Protein AF-A0A849T8U1-F1 (afdb_monomer_lite)

pLDDT: mean 79.51, std 12.85, range [29.98, 94.25]

Foldseek 3Di:
DVVVLLVVLVVVLVVLVVVLVVVPPLAAADPVNVVVVVVLVVVLPVVDDFPDKDFVCVLQVDPLLVLLLDPVLQDDPVPDDPVRVLVDDQDPDDPPDDPPDDDLQNVLSCCSVVVDVDDDPCSCVDPPQADSNSWGPLLVLCVSPDPPSVPLVNCLVCVSSGRLQCLLVDDCSSQDDPSNVSNPFDPQQSVCLSVLPQWGDGPFWIKGFDPPDPTGMITTDGVVSVQVSCVVHQKHKDFDDPPDDANDDDRRIGIDTPPPVVSVVSVVVSVVSSVVSVVVSVVVVVVVVVVVVVVVVVVVVVLVVLVVVLVVLVVVLVVQQVVLVVVVVVVVVDPPVCSVVSVVVNVVSVLSVVVSVVSVVVSCQPPDPHSDDAPKDKDAWPQVLVCVLCVVPVVVAEAEAGEPDTGIAIGRSVVVSVVSVVLQVCCSPPAAGNWYWYWYDDDRDIDIDTDGPHDDPDDDLVRVQVPVVDDDPDSDPDPD

Secondary structure (DSSP, 8-state):
-HHHHHHHHHHHHHHHHHHHHHTTS-PPPPHHHHHHHHHHHHHHHHHS--SEEEEHHHHS-SGGGHHHH-GGG---GGG--HHHHHHSPPP---TTS-TT---HHHHHHHHHTTS-S---TTTTTSSP-B-TTSSBHHHHHHHTT-TTTTSHHHHHHTGGGS-GGGGGGS-GGG--THHHHHTTS-HHHHHHHHTT-SEEE-SSEEEEE-TT-SS-EEEEEEHHHHHHHHTTSSEEEEE--TTS--SEEETTEEEEE---HHHHHHHHHHHHHHHHHHHHHHHHHHHHHHHHHHHHHHHHHHHHHHHHHHHHHHHHHHHHHHHHHHHHTTGGGS-HHHHHHHHHHHHHHHHHHHHHHHHHHHHHTTSSSSS-----EEES-HHHHHHHHHHHHHTTTEEEE--SS---EEE-HHHHHHHHHHHHHHHHHHS-SSEEEEEEEETTEEEEEEE-S-----SSHHHHHHHTTSS---SS-S--

Sequence (480 aa):
MYVLLIFAAIFLSISTAYYAISLQQKTLASKNDINDIEKFKKEFVKNKTALIEIDLSAMYPSSRYTQLLSPMNVFSRDTHSTKAYFSKPCLVVNEKMSQLNFEKSEIWESFRCNRIKNLANDFFDKLPLIHDSGLSYAYLAFLSGRSPFDTENWVRANLNLFHVYELEELPIKSLEGNFQVLSRLKKIDLESLINGSPTIITDDSFIVRNSMDINVTYKFFPKIDLENFFLGKYYFIKPYRVGEQCFYQDGRFCWEKSSGPFVQIFMQSSILLFSSSVIIIFLIIFILFKKIKLQKFEEERKKYALRVLTHELRTPISNLLLQVERINQQSDLVPSAILDDFLKMEGEVYRLKRLAEKSTSYLQTHDGPTLISFNYQSVSSINDLVLDMLDNYLNVGVLFFPAKMDQEFKLDVYWFNICVKNLVENALFHGKKPVRVELVLQQDILTLKVIDHGENNYKSLDEILLFDRIGKSSTGLGLG

Structure (mmCIF, N/CA/C/O backbone):
data_AF-A0A849T8U1-F1
#
_entry.id   AF-A0A849T8U1-F1
#
loop_
_atom_site.group_PDB
_atom_site.id
_atom_site.type_symbol
_atom_site.label_atom_id
_atom_site.label_alt_id
_atom_site.label_comp_id
_atom_site.label_asym_id
_atom_site.label_entity_id
_atom_site.label_seq_id
_atom_site.pdbx_PDB_ins_code
_atom_site.Cartn_x
_atom_site.Cartn_y
_atom_site.Cartn_z
_atom_site.occupancy
_atom_site.B_iso_or_equiv
_atom_site.auth_seq_id
_atom_site.auth_comp_id
_atom_site.auth_asym_id
_atom_site.auth_atom_id
_atom_site.pdbx_PDB_model_num
ATOM 1 N N . MET A 1 1 ? -17.267 3.549 40.327 1.00 67.00 1 MET A N 1
ATOM 2 C CA . MET A 1 1 ? -15.939 2.993 39.973 1.00 67.00 1 MET A CA 1
ATOM 3 C C . MET A 1 1 ? -16.021 1.938 38.864 1.00 67.00 1 MET A C 1
ATOM 5 O O . MET A 1 1 ? -15.454 2.172 37.810 1.00 67.00 1 MET A O 1
ATOM 9 N N . TYR A 1 2 ? -16.765 0.835 39.035 1.00 70.94 2 TYR A N 1
ATOM 10 C CA . TYR A 1 2 ? -16.834 -0.258 38.041 1.00 70.94 2 TYR A CA 1
ATOM 11 C C . TYR A 1 2 ? -17.353 0.154 36.652 1.00 70.94 2 TYR A C 1
ATOM 13 O O . TYR A 1 2 ? -16.784 -0.252 35.649 1.00 70.94 2 TYR A O 1
ATOM 21 N N . VAL A 1 3 ? -18.373 1.015 36.580 1.00 75.88 3 VAL A N 1
ATOM 22 C CA . VAL A 1 3 ? -18.931 1.495 35.299 1.00 75.88 3 VAL A CA 1
ATOM 23 C C . VAL A 1 3 ? -17.913 2.327 34.503 1.00 75.88 3 VAL A C 1
ATOM 25 O O . VAL A 1 3 ? -17.773 2.146 33.300 1.00 75.88 3 VAL A O 1
ATOM 28 N N . LEU A 1 4 ? -17.139 3.179 35.183 1.00 77.06 4 LEU A N 1
ATOM 29 C CA . LEU A 1 4 ? -16.085 4.004 34.574 1.00 77.06 4 LEU A CA 1
ATOM 30 C C . LEU A 1 4 ? -14.962 3.152 33.961 1.00 77.06 4 LEU A C 1
ATOM 32 O O . LEU A 1 4 ? -14.504 3.444 32.861 1.00 77.06 4 LEU A O 1
ATOM 36 N N . LEU A 1 5 ? -14.568 2.068 34.638 1.00 76.81 5 LEU A N 1
ATOM 37 C CA . LEU A 1 5 ? -13.582 1.109 34.124 1.00 76.81 5 LEU A CA 1
ATOM 38 C C . LEU A 1 5 ? -14.072 0.388 32.861 1.00 76.81 5 LEU A C 1
ATOM 40 O O . LEU A 1 5 ? -13.294 0.192 31.931 1.00 76.81 5 LEU A O 1
ATOM 44 N N . ILE A 1 6 ? -15.360 0.037 32.804 1.00 76.56 6 ILE A N 1
ATOM 45 C CA . ILE A 1 6 ? -15.962 -0.624 31.637 1.00 76.56 6 ILE A CA 1
ATOM 46 C C . ILE A 1 6 ? -15.964 0.318 30.427 1.00 76.56 6 ILE A C 1
ATOM 48 O O . ILE A 1 6 ? -15.512 -0.070 29.351 1.00 76.56 6 ILE A O 1
ATOM 52 N N . PHE A 1 7 ? -16.400 1.570 30.601 1.00 79.56 7 PHE A N 1
ATOM 53 C CA . PHE A 1 7 ? -16.390 2.556 29.514 1.00 79.56 7 PHE A CA 1
ATOM 54 C C . PHE A 1 7 ? -14.976 2.852 29.004 1.00 79.56 7 PHE A C 1
ATOM 56 O O . PHE A 1 7 ? -14.770 2.921 27.793 1.00 79.56 7 PHE A O 1
ATOM 63 N N . ALA A 1 8 ? -13.996 2.969 29.904 1.00 78.38 8 ALA A N 1
ATOM 64 C CA . ALA A 1 8 ? -12.603 3.187 29.524 1.00 78.38 8 ALA A CA 1
ATOM 65 C C . ALA A 1 8 ? -12.037 2.017 28.699 1.00 78.38 8 ALA A C 1
ATOM 67 O O . ALA A 1 8 ? -11.391 2.245 27.677 1.00 78.38 8 ALA A O 1
ATOM 68 N N . ALA A 1 9 ? -12.321 0.771 29.095 1.00 77.12 9 ALA A N 1
ATOM 69 C CA . ALA A 1 9 ? -11.870 -0.416 28.369 1.00 77.12 9 ALA A CA 1
ATOM 70 C C . ALA A 1 9 ? -12.492 -0.511 26.965 1.00 77.12 9 ALA A C 1
ATOM 72 O O . ALA A 1 9 ? -11.783 -0.758 25.988 1.00 77.12 9 ALA A O 1
ATOM 73 N N . ILE A 1 10 ? -13.798 -0.246 26.849 1.00 80.44 10 ILE A N 1
ATOM 74 C CA . ILE A 1 10 ? -14.507 -0.239 25.563 1.00 80.44 10 ILE A CA 1
ATOM 75 C C . ILE A 1 10 ? -13.917 0.832 24.639 1.00 80.44 10 ILE A C 1
ATOM 77 O O . ILE A 1 10 ? -13.560 0.524 23.502 1.00 80.44 10 ILE A O 1
ATOM 81 N N . PHE A 1 11 ? -13.743 2.060 25.135 1.00 82.06 11 PHE A N 1
ATOM 82 C CA . PHE A 1 11 ? -13.191 3.170 24.357 1.00 82.06 11 PHE A CA 1
ATOM 83 C C . PHE A 1 11 ? -11.780 2.880 23.830 1.00 82.06 11 PHE A C 1
ATOM 85 O O . PHE A 1 11 ? -11.493 3.122 22.653 1.00 82.06 11 PHE A O 1
ATOM 92 N N . LEU A 1 12 ? -10.909 2.319 24.676 1.00 81.31 12 LEU A N 1
ATOM 93 C CA . LEU A 1 12 ? -9.545 1.965 24.284 1.00 81.31 12 LEU A CA 1
ATOM 94 C C . LEU A 1 12 ? -9.551 0.921 23.159 1.00 81.31 12 LEU A C 1
ATOM 96 O O . LEU A 1 12 ? -8.804 1.040 22.193 1.00 81.31 12 LEU A O 1
ATOM 100 N N . SER A 1 13 ? -10.436 -0.071 23.266 1.00 77.88 13 SER A N 1
ATOM 101 C CA . SER A 1 13 ? -10.550 -1.161 22.298 1.00 77.88 13 SER A CA 1
ATOM 102 C C . SER A 1 13 ? -11.125 -0.724 20.941 1.00 77.88 13 SER A C 1
ATOM 104 O O . SER A 1 13 ? -10.668 -1.173 19.892 1.00 77.88 13 SER A O 1
ATOM 106 N N . ILE A 1 14 ? -12.077 0.216 20.943 1.00 79.44 14 ILE A N 1
ATOM 107 C CA . ILE A 1 14 ? -12.630 0.808 19.717 1.00 79.44 14 ILE A CA 1
ATOM 108 C C . ILE A 1 14 ? -11.572 1.673 19.033 1.00 79.44 14 ILE A C 1
ATOM 110 O O . ILE A 1 14 ? -11.414 1.615 17.815 1.00 79.44 14 ILE A O 1
ATOM 114 N N . SER A 1 15 ? -10.811 2.442 19.815 1.00 77.06 15 SER A N 1
ATOM 115 C CA . SER A 1 15 ? -9.747 3.297 19.288 1.00 77.06 15 SER A CA 1
ATOM 116 C C . SER A 1 15 ? -8.649 2.470 18.616 1.00 77.06 15 SER A C 1
ATOM 118 O O . SER A 1 15 ? -8.252 2.775 17.493 1.00 77.06 15 SER A O 1
ATOM 120 N N . THR A 1 16 ? -8.189 1.384 19.246 1.00 74.69 16 THR A N 1
ATOM 121 C CA . THR A 1 16 ? -7.170 0.506 18.645 1.00 74.69 16 THR A CA 1
ATOM 122 C C . THR A 1 16 ? -7.676 -0.182 17.377 1.00 74.69 16 THR A C 1
ATOM 124 O O . THR A 1 16 ? -6.936 -0.248 16.395 1.00 74.69 16 THR A O 1
ATOM 127 N N . ALA A 1 17 ? -8.937 -0.626 17.350 1.00 70.50 17 ALA A N 1
ATOM 128 C CA . ALA A 1 17 ? -9.559 -1.193 16.153 1.00 70.50 17 ALA A CA 1
ATOM 129 C C . ALA A 1 17 ? -9.669 -0.168 15.009 1.00 70.50 17 ALA A C 1
ATOM 131 O O . ALA A 1 17 ? -9.334 -0.479 13.866 1.00 70.50 17 ALA A O 1
ATOM 132 N N . TYR A 1 18 ? -10.071 1.070 15.313 1.00 77.69 18 TYR A N 1
ATOM 133 C CA . TYR A 1 18 ? -10.163 2.153 14.333 1.00 77.69 18 TYR A CA 1
ATOM 134 C C . TYR A 1 18 ? -8.806 2.460 13.686 1.00 77.69 18 TYR A C 1
ATOM 136 O O . TYR A 1 18 ? -8.701 2.507 12.459 1.00 77.69 18 TYR A O 1
ATOM 144 N N . TYR A 1 19 ? -7.746 2.596 14.489 1.00 70.31 19 TYR A N 1
ATOM 145 C CA . TYR A 1 19 ? -6.395 2.822 13.966 1.00 70.31 19 TYR A CA 1
ATOM 146 C C . TYR A 1 19 ? -5.893 1.649 13.118 1.00 70.31 19 TYR A C 1
ATOM 148 O O . TYR A 1 19 ? -5.267 1.866 12.081 1.00 70.31 19 TYR A O 1
ATOM 156 N N . ALA A 1 20 ? -6.200 0.412 13.513 1.00 66.38 20 ALA A N 1
ATOM 157 C CA . ALA A 1 20 ? -5.807 -0.771 12.757 1.00 66.38 20 ALA A CA 1
ATOM 158 C C . ALA A 1 20 ? -6.478 -0.840 11.370 1.00 66.38 20 ALA A C 1
ATOM 160 O O . ALA A 1 20 ? -5.817 -1.180 10.390 1.00 66.38 20 ALA A O 1
ATOM 161 N N . ILE A 1 21 ? -7.757 -0.460 11.267 1.00 66.19 21 ILE A N 1
ATOM 162 C CA . ILE A 1 21 ? -8.487 -0.375 9.989 1.00 66.19 21 ILE A CA 1
ATOM 163 C C . ILE A 1 21 ? -7.988 0.809 9.151 1.00 66.19 21 ILE A C 1
ATOM 165 O O . ILE A 1 21 ? -7.794 0.678 7.944 1.00 66.19 21 ILE A O 1
ATOM 169 N N . SER A 1 22 ? -7.720 1.957 9.779 1.00 62.56 22 SER A N 1
ATOM 170 C CA . SER A 1 22 ? -7.173 3.130 9.088 1.00 62.56 22 SER A CA 1
ATOM 171 C C . SER A 1 22 ? -5.812 2.844 8.446 1.00 62.56 22 SER A C 1
ATOM 173 O O . SER A 1 22 ? -5.528 3.376 7.378 1.00 62.56 22 SER A O 1
ATOM 175 N N . LEU A 1 23 ? -4.985 1.990 9.056 1.00 62.44 23 LEU A N 1
ATOM 176 C CA . LEU A 1 23 ? -3.702 1.554 8.495 1.00 62.44 23 LEU A CA 1
ATOM 177 C C . LEU A 1 23 ? -3.849 0.618 7.281 1.00 62.44 23 LEU A C 1
ATOM 179 O O . LEU A 1 23 ? -2.891 0.456 6.528 1.00 62.44 23 LEU A O 1
ATOM 183 N N . GLN A 1 24 ? -5.017 -0.003 7.083 1.00 58.50 24 GLN A N 1
ATOM 184 C CA . GLN A 1 24 ? -5.288 -0.884 5.940 1.00 58.50 24 GLN A CA 1
ATOM 185 C C . GLN A 1 24 ? -5.796 -0.145 4.700 1.00 58.50 24 GLN A C 1
ATOM 187 O O . GLN A 1 24 ? -5.761 -0.715 3.607 1.00 58.50 24 GLN A O 1
ATOM 192 N N . GLN A 1 25 ? -6.284 1.093 4.830 1.00 58.53 25 GLN A N 1
ATOM 193 C CA . GLN A 1 25 ? -6.753 1.834 3.665 1.00 58.53 25 GLN A CA 1
ATOM 194 C C . GLN A 1 25 ? -5.573 2.128 2.737 1.00 58.53 25 GLN A C 1
ATOM 196 O O . GLN A 1 25 ? -4.634 2.836 3.093 1.00 58.53 25 GLN A O 1
ATOM 201 N N . LYS A 1 26 ? -5.629 1.558 1.528 1.00 60.16 26 LYS A N 1
ATOM 202 C CA . LYS A 1 26 ? -4.672 1.816 0.452 1.00 60.16 26 LYS A CA 1
ATOM 203 C C . LYS A 1 26 ? -4.839 3.254 -0.033 1.00 60.16 26 LYS A C 1
ATOM 205 O O . LYS A 1 26 ? -5.621 3.533 -0.936 1.00 60.16 26 LYS A O 1
ATOM 210 N N . THR A 1 27 ? -4.142 4.178 0.608 1.00 68.00 27 THR A N 1
ATOM 211 C CA . THR A 1 27 ? -4.065 5.572 0.169 1.00 68.00 27 THR A CA 1
ATOM 212 C C . THR A 1 27 ? -3.127 5.689 -1.026 1.00 68.00 27 THR A C 1
ATOM 214 O O . THR A 1 27 ? -2.165 4.938 -1.123 1.00 68.00 27 THR A O 1
ATOM 217 N N . LEU A 1 28 ? -3.361 6.647 -1.922 1.00 79.62 28 LEU A N 1
ATOM 218 C CA . LEU A 1 28 ? -2.355 7.043 -2.914 1.00 79.62 28 LEU A CA 1
ATOM 219 C C . LEU A 1 28 ? -1.076 7.518 -2.207 1.00 79.62 28 LEU A C 1
ATOM 221 O O . LEU A 1 28 ? -1.144 8.068 -1.104 1.00 79.62 28 LEU A O 1
ATOM 225 N N . ALA A 1 29 ? 0.079 7.302 -2.836 1.00 83.25 29 ALA A N 1
ATOM 226 C CA . ALA A 1 29 ? 1.364 7.701 -2.278 1.00 83.25 29 ALA A CA 1
ATOM 227 C C . ALA A 1 29 ? 1.428 9.210 -2.023 1.00 83.25 29 ALA A C 1
ATOM 229 O O . ALA A 1 29 ? 1.112 10.023 -2.896 1.00 83.25 29 ALA A O 1
ATOM 230 N N . SER A 1 30 ? 1.879 9.593 -0.828 1.00 84.88 30 SER A N 1
ATOM 231 C CA . SER A 1 30 ? 2.197 10.987 -0.539 1.00 84.88 30 SER A CA 1
ATOM 232 C C . SER A 1 30 ? 3.520 11.383 -1.200 1.00 84.88 30 SER A C 1
ATOM 234 O O . SER A 1 30 ? 4.345 10.543 -1.564 1.00 84.88 30 SER A O 1
ATOM 236 N N . LYS A 1 31 ? 3.781 12.691 -1.289 1.00 87.06 31 LYS A N 1
ATOM 237 C CA . LYS A 1 31 ? 5.065 13.209 -1.790 1.00 87.06 31 LYS A CA 1
ATOM 238 C C . LYS A 1 31 ? 6.267 12.693 -0.982 1.00 87.06 31 LYS A C 1
ATOM 240 O O . LYS A 1 31 ? 7.342 12.508 -1.544 1.00 87.06 31 LYS A O 1
ATOM 245 N N . ASN A 1 32 ? 6.082 12.429 0.313 1.00 85.12 32 ASN A N 1
ATOM 246 C CA . ASN A 1 32 ? 7.126 11.855 1.160 1.00 85.12 32 ASN A CA 1
ATOM 247 C C . ASN A 1 32 ? 7.391 10.387 0.810 1.00 85.12 32 ASN A C 1
ATOM 249 O O . ASN A 1 32 ? 8.550 10.006 0.697 1.00 85.12 32 ASN A O 1
ATOM 253 N N . ASP A 1 33 ? 6.342 9.596 0.561 1.00 85.81 33 ASP A N 1
ATOM 254 C CA . ASP A 1 33 ? 6.505 8.190 0.173 1.00 85.81 33 ASP A CA 1
ATOM 255 C C . ASP A 1 33 ? 7.253 8.067 -1.169 1.00 85.81 33 ASP A C 1
ATOM 257 O O . ASP A 1 33 ? 8.133 7.220 -1.315 1.00 85.81 33 ASP A O 1
ATOM 261 N N . ILE A 1 34 ? 6.961 8.949 -2.136 1.00 88.31 34 ILE A N 1
ATOM 262 C CA . ILE A 1 34 ? 7.672 8.991 -3.427 1.00 88.31 34 ILE A CA 1
ATOM 263 C C . ILE A 1 34 ? 9.156 9.332 -3.216 1.00 88.31 34 ILE A C 1
ATOM 265 O O . ILE A 1 34 ? 10.027 8.636 -3.741 1.00 88.31 34 ILE A O 1
ATOM 269 N N . ASN A 1 35 ? 9.459 10.346 -2.398 1.00 89.62 35 ASN A N 1
ATOM 270 C CA . ASN A 1 35 ? 10.840 10.711 -2.063 1.00 89.62 35 ASN A CA 1
ATOM 271 C C . ASN A 1 35 ? 11.596 9.567 -1.364 1.00 89.62 35 ASN A C 1
ATOM 273 O O . ASN A 1 35 ? 12.783 9.363 -1.625 1.00 89.62 35 ASN A O 1
ATOM 277 N N . ASP A 1 36 ? 10.925 8.808 -0.495 1.00 88.94 36 ASP A N 1
ATOM 278 C CA . ASP A 1 36 ? 11.512 7.643 0.169 1.00 88.94 36 ASP A CA 1
ATOM 279 C C . ASP A 1 36 ? 11.842 6.533 -0.835 1.00 88.94 36 ASP A C 1
ATOM 281 O O . ASP A 1 36 ? 12.947 5.984 -0.805 1.00 88.94 36 ASP A O 1
ATOM 285 N N . ILE A 1 37 ? 10.928 6.233 -1.766 1.00 89.38 37 ILE A N 1
ATOM 286 C CA . ILE A 1 37 ? 11.166 5.265 -2.848 1.00 89.38 37 ILE A CA 1
ATOM 287 C C . ILE A 1 37 ? 12.371 5.701 -3.693 1.00 89.38 37 ILE A C 1
ATOM 289 O O . ILE A 1 37 ? 13.268 4.896 -3.953 1.00 89.38 37 ILE A O 1
ATOM 293 N N . GLU A 1 38 ? 12.448 6.975 -4.084 1.00 89.62 38 GLU A N 1
ATOM 294 C CA . GLU A 1 38 ? 13.593 7.507 -4.829 1.00 89.62 38 GLU A CA 1
ATOM 295 C C . GLU A 1 38 ? 14.907 7.416 -4.045 1.00 89.62 38 GLU A C 1
ATOM 297 O O . GLU A 1 38 ? 15.951 7.073 -4.609 1.00 89.62 38 GLU A O 1
ATOM 302 N N . LYS A 1 39 ? 14.874 7.685 -2.736 1.00 90.56 39 LYS A N 1
ATOM 303 C CA . LYS A 1 39 ? 16.041 7.551 -1.860 1.00 90.56 39 LYS A CA 1
ATOM 304 C C . LYS A 1 39 ? 16.524 6.102 -1.800 1.00 90.56 39 LYS A C 1
ATOM 306 O O . LYS A 1 39 ? 17.722 5.866 -1.950 1.00 90.56 39 LYS A O 1
ATOM 311 N N . PHE A 1 40 ? 15.613 5.139 -1.655 1.00 90.00 40 PHE A N 1
ATOM 312 C CA . PHE A 1 40 ? 15.964 3.718 -1.668 1.00 90.00 40 PHE A CA 1
ATOM 313 C C . PHE A 1 40 ? 16.521 3.263 -3.017 1.00 90.00 40 PHE A C 1
ATOM 315 O O . PHE A 1 40 ? 17.494 2.511 -3.042 1.00 90.00 40 PHE A O 1
ATOM 322 N N . LYS A 1 41 ? 15.973 3.747 -4.139 1.00 90.75 41 LYS A N 1
ATOM 323 C CA . LYS A 1 41 ? 16.538 3.486 -5.474 1.00 90.75 41 LYS A CA 1
ATOM 324 C C . LYS A 1 41 ? 17.979 3.994 -5.586 1.00 90.75 41 LYS A C 1
ATOM 326 O O . LYS A 1 41 ? 18.845 3.271 -6.071 1.00 90.75 41 LYS A O 1
ATOM 331 N N . LYS A 1 42 ? 18.265 5.209 -5.105 1.00 90.50 42 LYS A N 1
ATOM 332 C CA . LYS A 1 42 ? 19.631 5.770 -5.094 1.00 90.50 42 LYS A CA 1
ATOM 333 C C . LYS A 1 42 ? 20.581 4.956 -4.210 1.00 90.50 42 LYS A C 1
ATOM 335 O O . LYS A 1 42 ? 21.724 4.723 -4.592 1.00 90.50 42 LYS A O 1
ATOM 340 N N . GLU A 1 43 ? 20.110 4.504 -3.050 1.00 91.38 43 GLU A N 1
ATOM 341 C CA . GLU A 1 43 ? 20.880 3.641 -2.148 1.00 91.38 43 GLU A CA 1
ATOM 342 C C . GLU A 1 43 ? 21.203 2.283 -2.792 1.00 91.38 43 GLU A C 1
ATOM 344 O O . GLU A 1 43 ? 22.342 1.823 -2.718 1.00 91.38 43 GLU A O 1
ATOM 349 N N . PHE A 1 44 ? 20.235 1.678 -3.486 1.00 91.62 44 PHE A N 1
ATOM 350 C CA . PHE A 1 44 ? 20.437 0.446 -4.247 1.00 91.62 44 PHE A CA 1
ATOM 351 C C . PHE A 1 44 ? 21.548 0.602 -5.294 1.00 91.62 44 PHE A C 1
ATOM 353 O O . PHE A 1 44 ? 22.492 -0.185 -5.304 1.00 91.62 44 PHE A O 1
ATOM 360 N N . VAL A 1 45 ? 21.479 1.657 -6.115 1.00 90.94 45 VAL A N 1
ATOM 361 C CA . VAL A 1 45 ? 22.474 1.944 -7.166 1.00 90.94 45 VAL A CA 1
ATOM 362 C C . VAL A 1 45 ? 23.873 2.161 -6.587 1.00 90.94 45 VAL A C 1
ATOM 364 O O . VAL A 1 45 ? 24.859 1.799 -7.219 1.00 90.94 45 VAL A O 1
ATOM 367 N N . LYS A 1 46 ? 23.982 2.731 -5.381 1.00 89.88 46 LYS A N 1
ATOM 368 C CA . LYS A 1 46 ? 25.272 2.930 -4.707 1.00 89.88 46 LYS A CA 1
ATOM 369 C C . LYS A 1 46 ? 25.870 1.621 -4.179 1.00 89.88 46 LYS A C 1
ATOM 371 O O . LYS A 1 46 ? 27.089 1.477 -4.160 1.00 89.88 46 LYS A O 1
ATOM 376 N N . ASN A 1 47 ? 25.026 0.693 -3.732 1.00 89.62 47 ASN A N 1
ATOM 377 C CA . ASN A 1 47 ? 25.453 -0.531 -3.050 1.00 89.62 47 ASN A CA 1
ATOM 378 C C . ASN A 1 47 ? 25.612 -1.739 -3.987 1.00 89.62 47 ASN A C 1
ATOM 380 O O . ASN A 1 47 ? 26.178 -2.753 -3.577 1.00 89.62 47 ASN A O 1
ATOM 384 N N . LYS A 1 48 ? 25.090 -1.669 -5.215 1.00 91.12 48 LYS A N 1
ATOM 385 C CA . LYS A 1 48 ? 25.129 -2.761 -6.194 1.00 91.12 48 LYS A CA 1
ATOM 386 C C . LYS A 1 48 ? 25.895 -2.364 -7.447 1.00 91.12 48 LYS A C 1
ATOM 388 O O . LYS A 1 48 ? 25.884 -1.214 -7.869 1.00 91.12 48 LYS A O 1
ATOM 393 N N . THR A 1 49 ? 26.551 -3.344 -8.057 1.00 88.50 49 THR A N 1
ATOM 394 C CA . THR A 1 49 ? 27.246 -3.190 -9.337 1.00 88.50 49 THR A CA 1
ATOM 395 C C . THR A 1 49 ? 26.272 -3.403 -10.488 1.00 88.50 49 THR A C 1
ATOM 397 O O . THR A 1 49 ? 25.466 -4.333 -10.450 1.00 88.50 49 THR A O 1
ATOM 400 N N . ALA A 1 50 ? 26.351 -2.556 -11.513 1.00 90.25 50 ALA A N 1
ATOM 401 C CA . ALA A 1 50 ? 25.575 -2.744 -12.733 1.00 90.25 50 ALA A CA 1
ATOM 402 C C . ALA A 1 50 ? 26.055 -3.998 -13.479 1.00 90.25 50 ALA A C 1
ATOM 404 O O . ALA A 1 50 ? 27.248 -4.296 -13.492 1.00 90.25 50 ALA A O 1
ATOM 405 N N . LEU A 1 51 ? 25.122 -4.714 -14.104 1.00 88.69 51 LEU A N 1
ATOM 406 C CA . LEU A 1 51 ? 25.416 -5.851 -14.973 1.00 88.69 51 LEU A CA 1
ATOM 407 C C . LEU A 1 51 ? 26.068 -5.374 -16.276 1.00 88.69 51 LEU A C 1
ATOM 409 O O . LEU A 1 51 ? 27.051 -5.951 -16.727 1.00 88.69 51 LEU A O 1
ATOM 413 N N . ILE A 1 52 ? 25.489 -4.332 -16.880 1.00 89.44 52 ILE A N 1
ATOM 414 C CA . ILE A 1 52 ? 25.906 -3.748 -18.160 1.00 89.44 52 ILE A CA 1
ATOM 415 C C . ILE A 1 52 ? 25.705 -2.231 -18.087 1.00 89.44 52 ILE A C 1
ATOM 417 O O . ILE A 1 52 ? 24.764 -1.745 -17.452 1.00 89.44 52 ILE A O 1
ATOM 421 N N . GLU A 1 53 ? 26.576 -1.489 -18.765 1.00 90.06 53 GLU A N 1
ATOM 422 C CA . GLU A 1 53 ? 26.438 -0.056 -19.006 1.00 90.06 53 GLU A CA 1
ATOM 423 C C . GLU A 1 53 ? 26.369 0.202 -20.514 1.00 90.06 53 GLU A C 1
ATOM 425 O O . GLU A 1 53 ? 27.209 -0.273 -21.278 1.00 90.06 53 GLU A O 1
ATOM 430 N N . ILE A 1 54 ? 25.332 0.919 -20.942 1.00 89.25 54 ILE A N 1
ATOM 431 C CA . ILE A 1 54 ? 25.078 1.240 -22.344 1.00 89.25 54 ILE A CA 1
ATOM 432 C C . ILE A 1 54 ? 25.252 2.734 -22.543 1.00 89.25 54 ILE A C 1
ATOM 434 O O . ILE A 1 54 ? 24.527 3.522 -21.941 1.00 89.25 54 ILE A O 1
ATOM 438 N N . ASP A 1 55 ? 26.163 3.109 -23.435 1.00 87.94 55 ASP A N 1
ATOM 439 C CA . ASP A 1 55 ? 26.289 4.474 -23.935 1.00 87.94 55 ASP A CA 1
ATOM 440 C C . ASP A 1 55 ? 25.502 4.613 -25.248 1.00 87.94 55 ASP A C 1
ATOM 442 O O . ASP A 1 55 ? 25.940 4.163 -26.311 1.00 87.94 55 ASP A O 1
ATOM 446 N N . LEU A 1 56 ? 24.322 5.237 -25.179 1.00 85.00 56 LEU A N 1
ATOM 447 C CA . LEU A 1 56 ? 23.508 5.500 -26.368 1.00 85.00 56 LEU A CA 1
ATOM 448 C C . LEU A 1 56 ? 24.181 6.500 -27.305 1.00 85.00 56 LEU A C 1
ATOM 450 O O . LEU A 1 56 ? 23.987 6.419 -28.516 1.00 85.00 56 LEU A O 1
ATOM 454 N N . SER A 1 57 ? 24.988 7.417 -26.766 1.00 83.56 57 SER A N 1
ATOM 455 C CA . SER A 1 57 ? 25.768 8.356 -27.565 1.00 83.56 57 SER A CA 1
ATOM 456 C C . SER A 1 57 ? 26.883 7.635 -28.322 1.00 83.56 57 SER A C 1
ATOM 458 O O . SER A 1 57 ? 27.180 8.014 -29.444 1.00 83.56 57 SER A O 1
ATOM 460 N N . ALA A 1 58 ? 27.453 6.549 -27.795 1.00 86.00 58 ALA A N 1
ATOM 461 C CA . ALA A 1 58 ? 28.405 5.734 -28.555 1.00 86.00 58 ALA A CA 1
ATOM 462 C C . ALA A 1 58 ? 27.727 4.944 -29.691 1.00 86.00 58 ALA A C 1
ATOM 464 O O . ALA A 1 58 ? 28.282 4.820 -30.783 1.00 86.00 58 ALA A O 1
ATOM 465 N N . MET A 1 59 ? 26.517 4.429 -29.453 1.00 86.31 59 MET A N 1
ATOM 466 C CA . MET A 1 59 ? 25.751 3.667 -30.452 1.00 86.31 59 MET A CA 1
ATOM 467 C C . MET A 1 59 ? 25.180 4.565 -31.558 1.00 86.31 59 MET A C 1
ATOM 469 O O . MET A 1 59 ? 25.141 4.174 -32.725 1.00 86.31 59 MET A O 1
ATOM 473 N N . TYR A 1 60 ? 24.779 5.785 -31.194 1.00 86.94 60 TYR A N 1
ATOM 474 C CA . TYR A 1 60 ? 24.177 6.783 -32.074 1.00 86.94 60 TYR A CA 1
ATOM 475 C C . TYR A 1 60 ? 24.894 8.144 -31.918 1.00 86.94 60 TYR A C 1
ATOM 477 O O . TYR A 1 60 ? 24.348 9.082 -31.335 1.00 86.94 60 TYR A O 1
ATOM 485 N N . PRO A 1 61 ? 26.117 8.291 -32.468 1.00 80.56 61 PRO A N 1
ATOM 486 C CA . PRO A 1 61 ? 27.060 9.374 -32.138 1.00 80.56 61 PRO A CA 1
ATOM 487 C C . PRO A 1 61 ? 26.741 10.760 -32.685 1.00 80.56 61 PRO A C 1
ATOM 489 O O . PRO A 1 61 ? 27.473 11.711 -32.426 1.00 80.56 61 PRO A O 1
ATOM 492 N N . SER A 1 62 ? 25.671 10.918 -33.458 1.00 81.06 62 SER A N 1
ATOM 493 C CA . SER A 1 62 ? 25.318 12.221 -34.020 1.00 81.06 62 SER A CA 1
ATOM 494 C C . SER A 1 62 ? 23.815 12.413 -34.103 1.00 81.06 62 SER A C 1
ATOM 496 O O . SER A 1 62 ? 23.046 11.455 -34.198 1.00 81.06 62 SER A O 1
ATOM 498 N N . SER A 1 63 ? 23.398 13.678 -34.148 1.00 79.88 63 SER A N 1
ATOM 499 C CA . SER A 1 63 ? 21.993 14.067 -34.286 1.00 79.88 63 SER A CA 1
ATOM 500 C C . SER A 1 63 ? 21.323 13.496 -35.541 1.00 79.88 63 SER A C 1
ATOM 502 O O . SER A 1 63 ? 20.100 13.382 -35.571 1.00 79.88 63 SER A O 1
ATOM 504 N N . ARG A 1 64 ? 22.090 13.057 -36.551 1.00 81.94 64 ARG A N 1
ATOM 505 C CA . ARG A 1 64 ? 21.553 12.409 -37.762 1.00 81.94 64 ARG A CA 1
ATOM 506 C C . ARG A 1 64 ? 20.784 11.118 -37.457 1.00 81.94 64 ARG A C 1
ATOM 508 O O . ARG A 1 64 ? 19.844 10.788 -38.169 1.00 81.94 64 ARG A O 1
ATOM 515 N N . TYR A 1 65 ? 21.148 10.419 -36.382 1.00 85.69 65 TYR A N 1
ATOM 516 C CA . TYR A 1 65 ? 20.513 9.165 -35.980 1.00 85.69 65 TYR A CA 1
ATOM 517 C C . TYR A 1 65 ? 19.244 9.364 -35.142 1.00 85.69 65 TYR A C 1
ATOM 519 O O . TYR A 1 65 ? 18.553 8.394 -34.849 1.00 85.69 65 TYR A O 1
ATOM 527 N N . THR A 1 66 ? 18.889 10.605 -34.790 1.00 81.81 66 THR A N 1
ATOM 528 C CA . THR A 1 66 ? 17.652 10.902 -34.040 1.00 81.81 66 THR A CA 1
ATOM 529 C C . THR A 1 66 ? 16.405 10.371 -34.741 1.00 81.81 66 THR A C 1
ATOM 531 O O . THR A 1 66 ? 15.464 9.956 -34.070 1.00 81.81 66 THR A O 1
ATOM 534 N N . GLN A 1 67 ? 16.417 10.299 -36.080 1.00 84.88 67 GLN A N 1
ATOM 535 C CA . GLN A 1 67 ? 15.337 9.686 -36.853 1.00 84.88 67 GLN A CA 1
ATOM 536 C C . GLN A 1 67 ? 15.109 8.224 -36.438 1.00 84.88 67 GLN A C 1
ATOM 538 O O . GLN A 1 67 ? 13.961 7.841 -36.244 1.00 84.88 67 GLN A O 1
ATOM 543 N N . LEU A 1 68 ? 16.181 7.450 -36.228 1.00 87.12 68 LEU A N 1
ATOM 544 C CA . LEU A 1 68 ? 16.155 6.020 -35.879 1.00 87.12 68 LEU A CA 1
ATOM 545 C C . LEU A 1 68 ? 15.799 5.734 -34.413 1.00 87.12 68 LEU A C 1
ATOM 547 O O . LEU A 1 68 ? 15.561 4.582 -34.046 1.00 87.12 68 LEU A O 1
ATOM 551 N N . LEU A 1 69 ? 15.789 6.774 -33.582 1.00 84.50 69 LEU A N 1
ATOM 552 C CA . LEU A 1 69 ? 15.399 6.706 -32.178 1.00 84.50 69 LEU A CA 1
ATOM 553 C C . LEU A 1 69 ? 13.987 7.252 -31.946 1.00 84.50 69 LEU A C 1
ATOM 555 O O . LEU A 1 69 ? 13.412 6.996 -30.898 1.00 84.50 69 LEU A O 1
ATOM 559 N N . SER A 1 70 ? 13.422 8.027 -32.874 1.00 79.06 70 SER A N 1
ATOM 560 C CA . SER A 1 70 ? 12.180 8.756 -32.614 1.00 79.06 70 SER A CA 1
ATOM 561 C C . SER A 1 70 ? 10.927 7.889 -32.809 1.00 79.06 70 SER A C 1
ATOM 563 O O . SER A 1 70 ? 10.693 7.404 -33.919 1.00 79.06 70 SER A O 1
ATOM 565 N N . PRO A 1 71 ? 10.035 7.789 -31.802 1.00 67.56 71 PRO A N 1
ATOM 566 C CA . PRO A 1 71 ? 8.782 7.038 -31.917 1.00 67.56 71 PRO A CA 1
ATOM 567 C C . PRO A 1 71 ? 7.815 7.612 -32.965 1.00 67.56 71 PRO A C 1
ATOM 569 O O . PRO A 1 71 ? 6.963 6.885 -33.471 1.00 67.56 71 PRO A O 1
ATOM 572 N N . MET A 1 72 ? 7.943 8.902 -33.308 1.00 62.38 72 MET A N 1
ATOM 573 C CA . MET A 1 72 ? 7.068 9.605 -34.263 1.00 62.38 72 MET A CA 1
ATOM 574 C C . MET A 1 72 ? 7.219 9.099 -35.702 1.00 62.38 72 MET A C 1
ATOM 576 O O . MET A 1 72 ? 6.293 9.226 -36.496 1.00 62.38 72 MET A O 1
ATOM 580 N N . ASN A 1 73 ? 8.371 8.515 -36.038 1.00 59.53 73 ASN A N 1
ATOM 581 C CA . ASN A 1 73 ? 8.654 8.041 -37.392 1.00 59.53 73 ASN A CA 1
ATOM 582 C C . ASN A 1 73 ? 8.059 6.655 -37.672 1.00 59.53 73 ASN A C 1
ATOM 584 O O . ASN A 1 73 ? 8.142 6.159 -38.790 1.00 59.53 73 ASN A O 1
ATOM 588 N N . VAL A 1 74 ? 7.437 6.035 -36.670 1.00 58.81 74 VAL A N 1
ATOM 589 C CA . VAL A 1 74 ? 6.853 4.699 -36.759 1.00 58.81 74 VAL A CA 1
ATOM 590 C C . VAL A 1 74 ? 5.375 4.872 -37.076 1.00 58.81 74 VAL A C 1
ATOM 592 O O . VAL A 1 74 ? 4.516 4.812 -36.195 1.00 58.81 74 VAL A O 1
ATOM 595 N N . PHE A 1 75 ? 5.066 5.129 -38.349 1.00 54.09 75 PHE A N 1
ATOM 596 C CA . PHE A 1 75 ? 3.685 5.031 -38.814 1.00 54.09 75 PHE A CA 1
ATOM 597 C C . PHE A 1 75 ? 3.167 3.617 -38.511 1.00 54.09 75 PHE A C 1
ATOM 599 O O . PHE A 1 75 ? 3.889 2.632 -38.671 1.00 54.09 75 PHE A O 1
ATOM 606 N N . SER A 1 76 ? 1.938 3.547 -37.997 1.00 48.62 76 SER A N 1
ATOM 607 C CA . SER A 1 76 ? 1.301 2.353 -37.436 1.00 48.62 76 SER A CA 1
ATOM 608 C C . SER A 1 76 ? 1.647 1.052 -38.181 1.00 48.62 76 SER A C 1
ATOM 610 O O . SER A 1 76 ? 1.226 0.834 -39.319 1.00 48.62 76 SER A O 1
ATOM 612 N N . ARG A 1 77 ? 2.372 0.149 -37.499 1.00 52.59 77 ARG A N 1
ATOM 613 C CA . ARG A 1 77 ? 2.550 -1.252 -37.925 1.00 52.59 77 ARG A CA 1
ATOM 614 C C . ARG A 1 77 ? 1.210 -2.007 -38.000 1.00 52.59 77 ARG A C 1
ATOM 616 O O . ARG A 1 77 ? 1.179 -3.087 -38.584 1.00 52.59 77 ARG A O 1
ATOM 623 N N . ASP A 1 78 ? 0.114 -1.449 -37.473 1.00 43.41 78 ASP A N 1
ATOM 624 C CA . ASP A 1 78 ? -1.165 -2.155 -37.317 1.00 43.41 78 ASP A CA 1
ATOM 625 C C . ASP A 1 78 ? -1.978 -2.325 -38.608 1.00 43.41 78 ASP A C 1
ATOM 627 O O . ASP A 1 78 ? -3.050 -2.923 -38.560 1.00 43.41 78 ASP A O 1
ATOM 631 N N . THR A 1 79 ? -1.505 -1.885 -39.782 1.00 40.19 79 THR A N 1
ATOM 632 C CA . THR A 1 79 ? -2.286 -2.089 -41.022 1.00 40.19 79 THR A CA 1
ATOM 633 C C . THR A 1 79 ? -1.572 -2.697 -42.219 1.00 40.19 79 THR A C 1
ATOM 635 O O . THR A 1 79 ? -2.255 -3.0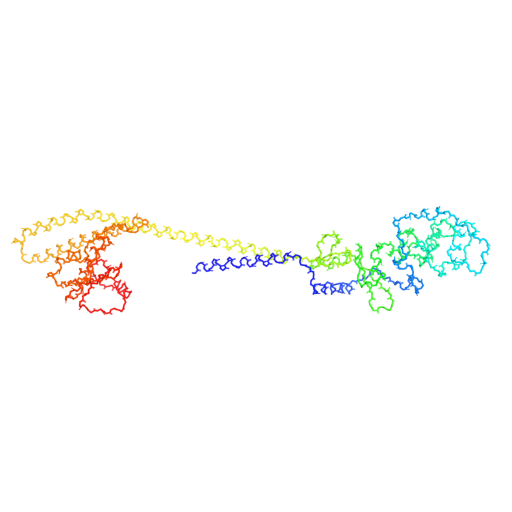31 -43.183 1.00 40.19 79 THR A O 1
ATOM 638 N N . HIS A 1 80 ? -0.263 -2.959 -42.202 1.00 44.09 80 HIS A N 1
ATOM 639 C CA . HIS A 1 80 ? 0.370 -3.624 -43.346 1.00 44.09 80 HIS A CA 1
ATOM 640 C C . HIS A 1 80 ? 1.525 -4.530 -42.924 1.00 44.09 80 HIS A C 1
ATOM 642 O O . HIS A 1 80 ? 2.594 -4.064 -42.545 1.00 44.09 80 HIS A O 1
ATOM 648 N N . SER A 1 81 ? 1.320 -5.845 -43.057 1.00 53.72 81 SER A N 1
ATOM 649 C CA . SER A 1 81 ? 2.408 -6.828 -43.035 1.00 53.72 81 SER A CA 1
ATOM 650 C C . SER A 1 81 ? 3.565 -6.361 -43.931 1.00 53.72 81 SER A C 1
ATOM 652 O O . SER A 1 81 ? 3.336 -5.819 -45.008 1.00 53.72 81 SER A O 1
ATOM 654 N N . THR A 1 82 ? 4.814 -6.585 -43.532 1.00 56.84 82 THR A N 1
ATOM 655 C CA . THR A 1 82 ? 6.020 -6.288 -44.337 1.00 56.84 82 THR A CA 1
ATOM 656 C C . THR A 1 82 ? 5.965 -6.899 -45.745 1.00 56.84 82 THR A C 1
ATOM 658 O O . THR A 1 82 ? 6.470 -6.315 -46.705 1.00 56.84 82 THR A O 1
ATOM 661 N N . LYS A 1 83 ? 5.242 -8.019 -45.904 1.00 57.06 83 LYS A N 1
ATOM 662 C CA . LYS A 1 83 ? 4.883 -8.617 -47.202 1.00 57.06 83 LYS A CA 1
ATOM 663 C C . LYS A 1 83 ? 4.094 -7.661 -48.108 1.00 57.06 83 LYS A C 1
ATOM 665 O O . LYS A 1 83 ? 4.313 -7.657 -49.316 1.00 57.06 83 LYS A O 1
ATOM 670 N N . ALA A 1 84 ? 3.233 -6.814 -47.544 1.00 61.00 84 ALA A N 1
ATOM 671 C CA . ALA A 1 84 ? 2.466 -5.824 -48.290 1.00 61.00 84 ALA A CA 1
ATOM 672 C C . ALA A 1 84 ? 3.366 -4.769 -48.958 1.00 61.00 84 ALA A C 1
ATOM 674 O O . ALA A 1 84 ? 3.094 -4.401 -50.097 1.00 61.00 84 ALA A O 1
ATOM 675 N N . TYR A 1 85 ? 4.455 -4.322 -48.314 1.00 74.25 85 TYR A N 1
ATOM 676 C CA . TYR A 1 85 ? 5.345 -3.297 -48.883 1.00 74.25 85 TYR A CA 1
ATOM 677 C C . TYR A 1 85 ? 6.039 -3.777 -50.165 1.00 74.25 85 TYR A C 1
ATOM 679 O O . TYR A 1 85 ? 5.957 -3.115 -51.199 1.00 74.25 85 TYR A O 1
ATOM 687 N N . PHE A 1 86 ? 6.648 -4.965 -50.138 1.00 75.06 86 PHE A N 1
ATOM 688 C CA . PHE A 1 86 ? 7.293 -5.533 -51.327 1.00 75.06 86 PHE A CA 1
ATOM 689 C C . PHE A 1 86 ? 6.293 -6.002 -52.391 1.00 75.06 86 PHE A C 1
ATOM 691 O O . PHE A 1 86 ? 6.651 -6.048 -53.563 1.00 75.06 86 PHE A O 1
ATOM 698 N N . SER A 1 87 ? 5.037 -6.274 -52.019 1.00 71.19 87 SER A N 1
ATOM 699 C CA . SER A 1 87 ? 3.970 -6.613 -52.974 1.00 71.19 87 SER A CA 1
ATOM 700 C C . SER A 1 87 ? 3.361 -5.411 -53.708 1.00 71.19 87 SER A C 1
ATOM 702 O O . SER A 1 87 ? 2.596 -5.605 -54.653 1.00 71.19 87 SER A O 1
ATOM 704 N N . LYS A 1 88 ? 3.672 -4.168 -53.299 1.00 78.06 88 LYS A N 1
ATOM 705 C CA . LYS A 1 88 ? 3.144 -2.971 -53.971 1.00 78.06 88 LYS A CA 1
ATOM 706 C C . LYS A 1 88 ? 3.619 -2.923 -55.427 1.00 78.06 88 LYS A C 1
ATOM 708 O O . LYS A 1 88 ? 4.814 -3.138 -55.660 1.00 78.06 88 LYS A O 1
ATOM 713 N N . PRO A 1 89 ? 2.740 -2.578 -56.387 1.00 80.19 89 PRO A N 1
ATOM 714 C CA . PRO A 1 89 ? 3.137 -2.436 -57.780 1.00 80.19 89 PRO A CA 1
ATOM 715 C C . PRO A 1 89 ? 4.244 -1.387 -57.920 1.00 80.19 89 PRO A C 1
ATOM 717 O O . PRO A 1 89 ? 4.329 -0.428 -57.149 1.00 80.19 89 PRO A O 1
ATOM 720 N N . CYS A 1 90 ? 5.117 -1.592 -58.899 1.00 81.06 90 CYS A N 1
ATOM 721 C CA . CYS A 1 90 ? 6.192 -0.662 -59.204 1.00 81.06 90 CYS A CA 1
ATOM 722 C C . CYS A 1 90 ? 5.634 0.625 -59.809 1.00 81.06 90 CYS A C 1
ATOM 724 O O . CYS A 1 90 ? 4.926 0.581 -60.815 1.00 81.06 90 CYS A O 1
ATOM 726 N N . LEU A 1 91 ? 5.984 1.772 -59.224 1.00 71.25 91 LEU A N 1
ATOM 727 C CA . LEU A 1 91 ? 5.620 3.078 -59.770 1.00 71.25 91 LEU A CA 1
ATOM 728 C C . LEU A 1 91 ? 6.294 3.271 -61.133 1.00 71.25 91 LEU A C 1
ATOM 730 O O . LEU A 1 91 ? 7.500 3.043 -61.285 1.00 71.25 91 LEU A O 1
ATOM 734 N N . VAL A 1 92 ? 5.526 3.678 -62.143 1.00 62.09 92 VAL A N 1
ATOM 735 C CA . VAL A 1 92 ? 6.066 4.083 -63.448 1.00 62.09 92 VAL A CA 1
ATOM 736 C C . VAL A 1 92 ? 6.724 5.445 -63.248 1.00 62.09 92 VAL A C 1
ATOM 738 O O . VAL A 1 92 ? 6.048 6.466 -63.189 1.00 62.09 92 VAL A O 1
ATOM 741 N N . VAL A 1 93 ? 8.044 5.448 -63.066 1.00 59.19 93 VAL A N 1
ATOM 742 C CA . VAL A 1 93 ? 8.817 6.687 -62.958 1.00 59.19 93 VAL A CA 1
ATOM 743 C C . VAL A 1 93 ? 9.005 7.197 -64.379 1.00 59.19 93 VAL A C 1
ATOM 745 O O . VAL A 1 93 ? 9.494 6.468 -65.240 1.00 59.19 93 VAL A O 1
ATOM 748 N N . ASN A 1 94 ? 8.545 8.416 -64.640 1.00 54.66 94 ASN A N 1
ATOM 749 C CA . ASN A 1 94 ? 8.626 9.030 -65.956 1.00 54.66 94 ASN A CA 1
ATOM 750 C C . ASN A 1 94 ? 10.113 9.253 -66.289 1.00 54.66 94 ASN A C 1
ATOM 752 O O . ASN A 1 94 ? 10.770 10.065 -65.642 1.00 54.66 94 ASN A O 1
ATOM 756 N N . GLU A 1 95 ? 10.648 8.555 -67.295 1.00 53.62 95 GLU A N 1
ATOM 757 C CA . GLU A 1 95 ? 12.081 8.540 -67.669 1.00 53.62 95 GLU A CA 1
ATOM 758 C C . GLU A 1 95 ? 12.659 9.918 -68.074 1.00 53.62 95 GLU A C 1
ATOM 760 O O . GLU A 1 95 ? 13.841 10.037 -68.384 1.00 53.62 95 GLU A O 1
ATOM 765 N N . LYS A 1 96 ? 11.839 10.978 -68.075 1.00 48.47 96 LYS A N 1
ATOM 766 C CA . LYS A 1 96 ? 12.202 12.343 -68.485 1.00 48.47 96 LYS A CA 1
ATOM 767 C C . LYS A 1 96 ? 12.618 13.288 -67.352 1.00 48.47 96 LYS A C 1
ATOM 769 O O . LYS A 1 96 ? 12.973 14.426 -67.656 1.00 48.47 96 LYS A O 1
ATOM 774 N N . MET A 1 97 ? 12.594 12.879 -66.082 1.00 45.53 97 MET A N 1
ATOM 775 C CA . MET A 1 97 ? 13.138 13.714 -65.001 1.00 45.53 97 MET A CA 1
ATOM 776 C C . MET A 1 97 ? 14.650 13.508 -64.874 1.00 45.53 97 MET A C 1
ATOM 778 O O . MET A 1 97 ? 15.157 12.390 -64.882 1.00 45.53 97 MET A O 1
ATOM 782 N N . SER A 1 98 ? 15.372 14.625 -64.879 1.00 44.12 98 SER A N 1
ATOM 783 C CA . SER A 1 98 ? 16.817 14.713 -65.058 1.00 44.12 98 SER A CA 1
ATOM 784 C C . SER A 1 98 ? 17.603 13.927 -64.004 1.00 44.12 98 SER A C 1
ATOM 786 O O . SER A 1 98 ? 17.289 13.939 -62.818 1.00 44.12 98 SER A O 1
ATOM 788 N N . GLN A 1 99 ? 18.701 13.311 -64.447 1.00 50.12 99 GLN A N 1
ATOM 789 C CA . GLN A 1 99 ? 19.626 12.472 -63.670 1.00 50.12 99 GLN A CA 1
ATOM 790 C C . GLN A 1 99 ? 20.334 13.167 -62.484 1.00 50.12 99 GLN A C 1
ATOM 792 O O . GLN A 1 99 ? 21.268 12.605 -61.920 1.00 50.12 99 GLN A O 1
ATOM 797 N N . LEU A 1 100 ? 19.936 14.384 -62.110 1.00 47.69 100 LEU A N 1
ATOM 798 C CA . LEU A 1 100 ? 20.690 15.246 -61.200 1.00 47.69 100 LEU A CA 1
ATOM 799 C C . LEU A 1 100 ? 20.043 15.461 -59.825 1.00 47.69 100 LEU A C 1
ATOM 801 O O . LEU A 1 100 ? 20.752 15.916 -58.942 1.00 47.69 100 LEU A O 1
ATOM 805 N N . ASN A 1 101 ? 18.771 15.102 -59.608 1.00 52.56 101 ASN A N 1
ATOM 806 C CA . ASN A 1 101 ? 18.097 15.238 -58.305 1.00 52.56 101 ASN A CA 1
ATOM 807 C C . ASN A 1 101 ? 17.034 14.139 -58.107 1.00 52.56 101 ASN A C 1
ATOM 809 O O . ASN A 1 101 ? 15.851 14.439 -57.978 1.00 52.56 101 ASN A O 1
ATOM 813 N N . PHE A 1 102 ? 17.434 12.865 -58.112 1.00 64.56 102 PHE A N 1
ATOM 814 C CA . PHE A 1 102 ? 16.525 11.813 -57.644 1.00 64.56 102 PHE A CA 1
ATOM 815 C C . PHE A 1 102 ? 16.416 11.879 -56.122 1.00 64.56 102 PHE A C 1
ATOM 817 O O . PHE A 1 102 ? 17.436 11.885 -55.422 1.00 64.56 102 PHE A O 1
ATOM 824 N N . GLU A 1 103 ? 15.190 11.900 -55.607 1.00 80.62 103 GLU A N 1
ATOM 825 C CA . GLU A 1 103 ? 14.973 11.741 -54.173 1.00 80.62 103 GLU A CA 1
ATOM 826 C C . GLU A 1 103 ? 15.411 10.329 -53.747 1.00 80.62 103 GLU A C 1
ATOM 828 O O . GLU A 1 103 ? 15.303 9.356 -54.500 1.00 80.62 103 GLU A O 1
ATOM 833 N N . LYS A 1 104 ? 15.943 10.186 -52.526 1.00 88.06 104 LYS A N 1
ATOM 834 C CA . LYS A 1 104 ? 16.462 8.898 -52.026 1.00 88.06 104 LYS A CA 1
ATOM 835 C C . LYS A 1 104 ? 15.409 7.775 -52.098 1.00 88.06 104 LYS A C 1
ATOM 837 O O . LYS A 1 104 ? 15.758 6.623 -52.366 1.00 88.06 104 LYS A O 1
ATOM 842 N N . SER A 1 105 ? 14.138 8.126 -51.907 1.00 85.12 105 SER A N 1
ATOM 843 C CA . SER A 1 105 ? 12.967 7.255 -52.052 1.00 85.12 105 SER A CA 1
ATOM 844 C C . SER A 1 105 ? 12.801 6.721 -53.483 1.00 85.12 105 SER A C 1
ATOM 846 O O . SER A 1 105 ? 12.539 5.536 -53.666 1.00 85.12 105 SER A O 1
ATOM 848 N N . GLU A 1 106 ? 13.038 7.532 -54.514 1.00 84.94 106 GLU A N 1
ATOM 849 C CA . GLU A 1 106 ? 12.933 7.127 -55.925 1.00 84.94 106 GLU A CA 1
ATOM 850 C C . GLU A 1 106 ? 14.061 6.175 -56.347 1.00 84.94 106 GLU A C 1
ATOM 852 O O . GLU A 1 106 ? 13.845 5.213 -57.097 1.00 84.94 106 GLU A O 1
ATOM 857 N N . ILE A 1 107 ? 15.272 6.415 -55.831 1.00 88.31 107 ILE A N 1
ATOM 858 C CA . ILE A 1 107 ? 16.418 5.512 -56.008 1.00 88.31 107 ILE A CA 1
ATOM 859 C C . ILE A 1 107 ? 16.098 4.159 -55.365 1.00 88.31 107 ILE A C 1
ATOM 861 O O . ILE A 1 107 ? 16.301 3.108 -55.980 1.00 88.31 107 ILE A O 1
ATOM 865 N N . TRP A 1 108 ? 15.545 4.180 -54.151 1.00 89.50 108 TRP A N 1
ATOM 866 C CA . TRP A 1 108 ? 15.108 2.975 -53.456 1.00 89.50 108 TRP A CA 1
ATOM 867 C C . TRP A 1 108 ? 14.011 2.221 -54.217 1.00 89.50 108 TRP A C 1
ATOM 869 O O . TRP A 1 108 ? 14.116 1.009 -54.399 1.00 89.50 108 TRP A O 1
ATOM 879 N N . GLU A 1 109 ? 12.996 2.916 -54.732 1.00 87.38 109 GLU A N 1
ATOM 880 C CA . GLU A 1 109 ? 11.933 2.312 -55.543 1.00 87.38 109 GLU A CA 1
ATOM 881 C C . GLU A 1 109 ? 12.481 1.681 -56.830 1.00 87.38 109 GLU A C 1
ATOM 883 O O . GLU A 1 109 ? 12.107 0.565 -57.199 1.00 87.38 109 GLU A O 1
ATOM 888 N N . SER A 1 110 ? 13.443 2.336 -57.481 1.00 87.50 110 SER A N 1
ATOM 889 C CA . SER A 1 110 ? 14.135 1.779 -58.648 1.00 87.50 110 SER A CA 1
ATOM 890 C C . SER A 1 110 ? 14.910 0.503 -58.301 1.00 87.50 110 SER A C 1
ATOM 892 O O . SER A 1 110 ? 14.917 -0.449 -59.089 1.00 87.50 110 SER A O 1
ATOM 894 N N . PHE A 1 111 ? 15.526 0.444 -57.117 1.00 89.00 111 PHE A N 1
ATOM 895 C CA . PHE A 1 111 ? 16.203 -0.752 -56.612 1.00 89.00 111 PHE A CA 1
ATOM 896 C C . PHE A 1 111 ? 15.209 -1.870 -56.275 1.00 89.00 111 PHE A C 1
ATOM 898 O O . PHE A 1 111 ? 15.372 -3.003 -56.746 1.00 89.00 111 PHE A O 1
ATOM 905 N N . ARG A 1 112 ? 14.136 -1.558 -55.535 1.00 87.94 112 ARG A N 1
ATOM 906 C CA . ARG A 1 112 ? 13.037 -2.481 -55.197 1.00 87.94 112 ARG A CA 1
ATOM 907 C C . ARG A 1 112 ? 12.471 -3.142 -56.455 1.00 87.94 112 ARG A C 1
ATOM 909 O O . ARG A 1 112 ? 12.326 -4.360 -56.495 1.00 87.94 112 ARG A O 1
ATOM 916 N N . CYS A 1 113 ? 12.272 -2.354 -57.509 1.00 86.56 113 CYS A N 1
ATOM 917 C CA . CYS A 1 113 ? 11.710 -2.772 -58.793 1.00 86.56 113 CYS A CA 1
ATOM 918 C C . CYS A 1 113 ? 12.711 -3.369 -59.796 1.00 86.56 113 CYS A C 1
ATOM 920 O O . CYS A 1 113 ? 12.367 -3.524 -60.966 1.00 86.56 113 CYS A O 1
ATOM 922 N N . ASN A 1 114 ? 13.935 -3.709 -59.372 1.00 86.75 114 ASN A N 1
ATOM 923 C CA . ASN A 1 114 ? 14.978 -4.305 -60.222 1.00 86.75 114 ASN A CA 1
ATOM 924 C C . ASN A 1 114 ? 15.404 -3.446 -61.433 1.00 86.75 114 ASN A C 1
ATOM 926 O O . ASN A 1 114 ? 16.012 -3.970 -62.366 1.00 86.75 114 ASN A O 1
ATOM 930 N N . ARG A 1 115 ? 15.135 -2.132 -61.431 1.00 86.12 115 ARG A N 1
ATOM 931 C CA . ARG A 1 115 ? 15.625 -1.208 -62.474 1.00 86.12 115 ARG A CA 1
ATOM 932 C C . ARG A 1 115 ? 17.111 -0.913 -62.302 1.00 86.12 115 ARG A C 1
ATOM 934 O O . ARG A 1 115 ? 17.842 -0.817 -63.281 1.00 86.12 115 ARG A O 1
ATOM 941 N N . ILE A 1 116 ? 17.557 -0.824 -61.050 1.00 86.75 116 ILE A N 1
ATOM 942 C CA . ILE A 1 116 ? 18.973 -0.765 -60.678 1.00 86.75 116 ILE A CA 1
ATOM 943 C C . ILE A 1 116 ? 19.331 -1.990 -59.836 1.00 86.75 116 ILE A C 1
ATOM 945 O O . ILE A 1 116 ? 18.557 -2.416 -58.977 1.00 86.75 116 ILE A O 1
ATOM 949 N N . LYS A 1 117 ? 20.505 -2.574 -60.097 1.00 84.81 117 LYS A N 1
ATOM 950 C CA . LYS A 1 117 ? 20.982 -3.773 -59.387 1.00 84.81 117 LYS A CA 1
ATOM 951 C C . LYS A 1 117 ? 21.735 -3.445 -58.102 1.00 84.81 117 LYS A C 1
ATOM 953 O O . LYS A 1 117 ? 21.654 -4.215 -57.155 1.00 84.81 117 LYS A O 1
ATOM 958 N N . ASN A 1 118 ? 22.432 -2.310 -58.077 1.00 87.19 118 ASN A N 1
ATOM 959 C CA . ASN A 1 118 ? 23.303 -1.903 -56.979 1.00 87.19 118 ASN A CA 1
ATOM 960 C C . ASN A 1 118 ? 22.911 -0.506 -56.492 1.00 87.19 118 ASN A C 1
ATOM 962 O O . ASN A 1 118 ? 22.548 0.355 -57.294 1.00 87.19 118 ASN A O 1
ATOM 966 N N . LEU A 1 119 ? 23.018 -0.296 -55.183 1.00 89.56 119 LEU A N 1
ATOM 967 C CA . LEU A 1 119 ? 22.927 1.017 -54.549 1.00 89.56 119 LEU A CA 1
ATOM 968 C C . LEU A 1 119 ? 24.333 1.620 -54.426 1.00 89.56 119 LEU A C 1
ATOM 970 O O . LEU A 1 119 ? 25.325 0.890 -54.433 1.00 89.56 119 LEU A O 1
ATOM 974 N N . ALA A 1 120 ? 24.426 2.945 -54.316 1.00 90.06 120 ALA A N 1
ATOM 975 C CA . ALA A 1 120 ? 25.692 3.606 -54.004 1.00 90.06 120 ALA A CA 1
ATOM 976 C C . ALA A 1 120 ? 26.217 3.152 -52.628 1.00 90.06 120 ALA A C 1
ATOM 978 O O . ALA A 1 120 ? 25.426 2.897 -51.720 1.00 90.06 120 ALA A O 1
ATOM 979 N N . ASN A 1 121 ? 27.541 3.088 -52.454 1.00 85.12 121 ASN A N 1
ATOM 980 C CA . ASN A 1 121 ? 28.157 2.606 -51.208 1.00 85.12 121 ASN A CA 1
ATOM 981 C C . ASN A 1 121 ? 27.751 3.432 -49.976 1.00 85.12 121 ASN A C 1
ATOM 983 O O . ASN A 1 121 ? 27.663 2.892 -48.882 1.00 85.12 121 ASN A O 1
ATOM 987 N N . ASP A 1 122 ? 27.475 4.723 -50.160 1.00 89.56 122 ASP A N 1
ATOM 988 C CA . ASP A 1 122 ? 27.079 5.665 -49.110 1.00 89.56 122 ASP A CA 1
ATOM 989 C C . ASP A 1 122 ? 25.555 5.865 -49.013 1.00 89.56 122 ASP A C 1
ATOM 991 O O . ASP A 1 122 ? 25.078 6.768 -48.320 1.00 89.56 122 ASP A O 1
ATOM 995 N N . PHE A 1 123 ? 24.767 5.037 -49.711 1.00 92.25 123 PHE A N 1
ATOM 996 C CA . PHE A 1 123 ? 23.312 5.176 -49.771 1.00 92.25 123 PHE A CA 1
ATOM 997 C C . PHE A 1 123 ? 22.673 5.139 -48.379 1.00 92.25 123 PHE A C 1
ATOM 999 O O . PHE A 1 123 ? 21.801 5.954 -48.075 1.00 92.25 123 PHE A O 1
ATOM 1006 N N . PHE A 1 124 ? 23.107 4.213 -47.521 1.00 92.62 124 PHE A N 1
ATOM 1007 C CA . PHE A 1 124 ? 22.542 4.056 -46.180 1.00 92.62 124 PHE A CA 1
ATOM 1008 C C . PHE A 1 124 ? 23.040 5.119 -45.192 1.00 92.62 124 PHE A C 1
ATOM 1010 O O . PHE A 1 124 ? 22.319 5.432 -44.252 1.00 92.62 124 PHE A O 1
ATOM 1017 N N . ASP A 1 125 ? 24.201 5.732 -45.442 1.00 88.94 125 ASP A N 1
ATOM 1018 C CA . ASP A 1 125 ? 24.779 6.785 -44.596 1.00 88.94 125 ASP A CA 1
ATOM 1019 C C . ASP A 1 125 ? 24.187 8.177 -44.848 1.00 88.94 125 ASP A C 1
ATOM 1021 O O . ASP A 1 125 ? 24.190 9.037 -43.959 1.00 88.94 125 ASP A O 1
ATOM 1025 N N . LYS A 1 126 ? 23.695 8.427 -46.067 1.00 89.81 126 LYS A N 1
ATOM 1026 C CA . LYS A 1 126 ? 23.071 9.698 -46.451 1.00 89.81 126 LYS A CA 1
ATOM 1027 C C . LYS A 1 126 ? 21.666 9.826 -45.867 1.00 89.81 126 LYS A C 1
ATOM 1029 O O . LYS A 1 126 ? 20.877 8.887 -45.917 1.00 89.81 126 LYS A O 1
ATOM 1034 N N . LEU A 1 127 ? 21.316 11.011 -45.372 1.00 88.94 127 LEU A N 1
ATOM 1035 C CA . LEU A 1 127 ? 19.946 11.327 -44.954 1.00 88.94 127 LEU A CA 1
ATOM 1036 C C . LEU A 1 127 ? 18.986 11.355 -46.165 1.00 88.94 127 LEU A C 1
ATOM 1038 O O . LEU A 1 127 ? 19.428 11.694 -47.264 1.00 88.94 127 LEU A O 1
ATOM 1042 N N . PRO A 1 128 ? 17.685 11.052 -45.981 1.00 90.19 128 PRO A N 1
ATOM 1043 C CA . PRO A 1 128 ? 17.039 10.555 -44.756 1.00 90.19 128 PRO A CA 1
ATOM 1044 C C . PRO A 1 128 ? 17.355 9.074 -44.472 1.00 90.19 128 PRO A C 1
ATOM 1046 O O . PRO A 1 128 ? 17.540 8.283 -45.397 1.00 90.19 128 PRO A O 1
ATOM 1049 N N . LEU A 1 129 ? 17.422 8.676 -43.196 1.00 90.31 129 LEU A N 1
ATOM 1050 C CA . LEU A 1 129 ? 17.677 7.272 -42.810 1.00 90.31 129 LEU A CA 1
ATOM 1051 C C . LEU A 1 129 ? 16.396 6.426 -42.796 1.00 90.31 129 LEU A C 1
ATOM 1053 O O . LEU A 1 129 ? 16.451 5.202 -42.931 1.00 90.31 129 LEU A O 1
ATOM 1057 N N . ILE A 1 130 ? 15.249 7.091 -42.678 1.00 88.06 130 ILE A N 1
ATOM 1058 C CA . ILE A 1 130 ? 13.922 6.482 -42.673 1.00 88.06 130 ILE A CA 1
ATOM 1059 C C . ILE A 1 130 ? 13.236 6.738 -44.009 1.00 88.06 130 ILE A C 1
ATOM 1061 O O . ILE A 1 130 ? 13.309 7.833 -44.564 1.00 88.06 130 ILE A O 1
ATOM 1065 N N . HIS A 1 131 ? 12.604 5.694 -44.530 1.00 87.19 131 HIS A N 1
ATOM 1066 C CA . HIS A 1 131 ? 11.752 5.737 -45.707 1.00 87.19 131 HIS A CA 1
ATOM 1067 C C . HIS A 1 131 ? 10.349 6.233 -45.327 1.00 87.19 131 HIS A C 1
ATOM 1069 O O . HIS A 1 131 ? 9.910 6.041 -44.196 1.00 87.19 131 HIS A O 1
ATOM 1075 N N . ASP A 1 132 ? 9.590 6.767 -46.283 1.00 81.31 132 ASP A N 1
ATOM 1076 C CA . ASP A 1 132 ? 8.237 7.319 -46.072 1.00 81.31 132 ASP A CA 1
ATOM 1077 C C . ASP A 1 132 ? 7.230 6.314 -45.481 1.00 81.31 132 ASP A C 1
ATOM 1079 O O . ASP A 1 132 ? 6.181 6.681 -44.960 1.00 81.31 132 ASP A O 1
ATOM 1083 N N . SER A 1 133 ? 7.553 5.021 -45.531 1.00 77.25 133 SER A N 1
ATOM 1084 C CA . SER A 1 133 ? 6.792 3.960 -44.864 1.00 77.25 133 SER A CA 1
ATOM 1085 C C . SER A 1 133 ? 6.986 3.906 -43.344 1.00 77.25 133 SER A C 1
ATOM 1087 O O . SER A 1 133 ? 6.330 3.096 -42.698 1.00 77.25 133 SER A O 1
ATOM 1089 N N . GLY A 1 134 ? 7.916 4.682 -42.784 1.00 79.75 134 GLY A N 1
ATOM 1090 C CA . GLY A 1 134 ? 8.297 4.645 -41.370 1.00 79.75 134 GLY A CA 1
ATOM 1091 C C . GLY A 1 134 ? 9.277 3.530 -40.989 1.00 79.75 134 GLY A C 1
ATOM 1092 O O . GLY A 1 134 ? 9.485 3.272 -39.807 1.00 79.75 134 GLY A O 1
ATOM 1093 N N . LEU A 1 135 ? 9.873 2.857 -41.980 1.00 86.06 135 LEU A N 1
ATOM 1094 C CA . LEU A 1 135 ? 10.913 1.838 -41.783 1.00 86.06 135 LEU A CA 1
ATOM 1095 C C . LEU A 1 135 ? 12.276 2.406 -42.176 1.00 86.06 135 LEU A C 1
ATOM 1097 O O . LEU A 1 135 ? 12.360 3.248 -43.075 1.00 86.06 135 LEU A O 1
ATOM 1101 N N . SER A 1 136 ? 13.350 1.937 -41.546 1.00 91.06 136 SER A N 1
ATOM 1102 C CA . SER A 1 136 ? 14.700 2.319 -41.961 1.00 91.06 136 SER A CA 1
ATOM 1103 C C . SER A 1 136 ? 15.042 1.716 -43.327 1.00 91.06 136 SER A C 1
ATOM 1105 O O . SER A 1 136 ? 14.640 0.597 -43.663 1.00 91.06 136 SER A O 1
ATOM 1107 N N . TYR A 1 137 ? 15.827 2.437 -44.131 1.00 91.81 137 TYR A N 1
ATOM 1108 C CA . TYR A 1 137 ? 16.319 1.885 -45.399 1.00 91.81 137 TYR A CA 1
ATOM 1109 C C . TYR A 1 137 ? 17.172 0.627 -45.183 1.00 91.81 137 TYR A C 1
ATOM 1111 O O . TYR A 1 137 ? 17.130 -0.283 -46.009 1.00 91.81 137 TYR A O 1
ATOM 1119 N N . ALA A 1 138 ? 17.909 0.549 -44.070 1.00 93.19 138 ALA A N 1
ATOM 1120 C CA . ALA A 1 138 ? 18.687 -0.632 -43.709 1.00 93.19 138 ALA A CA 1
ATOM 1121 C C . ALA A 1 138 ? 17.786 -1.850 -43.450 1.00 93.19 138 ALA A C 1
ATOM 1123 O O . ALA A 1 138 ? 18.060 -2.940 -43.953 1.00 93.19 138 ALA A O 1
ATOM 1124 N N . TYR A 1 139 ? 16.663 -1.655 -42.755 1.00 91.56 139 TYR A N 1
ATOM 1125 C CA . TYR A 1 139 ? 15.685 -2.713 -42.522 1.00 91.56 139 TYR A CA 1
ATOM 1126 C C . TYR A 1 139 ? 14.962 -3.139 -43.796 1.00 91.56 139 TYR A C 1
ATOM 1128 O O . TYR A 1 139 ? 14.796 -4.332 -44.041 1.00 91.56 139 TYR A O 1
ATOM 1136 N N . LEU A 1 140 ? 14.605 -2.195 -44.667 1.00 89.81 140 LEU A N 1
ATOM 1137 C CA . LEU A 1 140 ? 14.059 -2.526 -45.982 1.00 89.81 140 LEU A CA 1
ATOM 1138 C C . LEU A 1 140 ? 15.069 -3.312 -46.842 1.00 89.81 140 LEU A C 1
ATOM 1140 O O . LEU A 1 140 ? 14.683 -4.249 -47.540 1.00 89.81 140 LEU A O 1
ATOM 1144 N N . ALA A 1 141 ? 16.363 -2.992 -46.774 1.00 91.75 141 ALA A N 1
ATOM 1145 C CA . ALA A 1 141 ? 17.407 -3.759 -47.454 1.00 91.75 141 ALA A CA 1
ATOM 1146 C C . ALA A 1 141 ? 17.534 -5.179 -46.903 1.00 91.75 141 ALA A C 1
ATOM 1148 O O . ALA A 1 141 ? 17.535 -6.125 -47.692 1.00 91.75 141 ALA A O 1
ATOM 1149 N N . PHE A 1 142 ? 17.530 -5.339 -45.581 1.00 91.75 142 PHE A N 1
ATOM 1150 C CA . PHE A 1 142 ? 17.496 -6.647 -44.932 1.00 91.75 142 PHE A CA 1
ATOM 1151 C C . PHE A 1 142 ? 16.275 -7.476 -45.373 1.00 91.75 142 PHE A C 1
ATOM 1153 O O . PHE A 1 142 ? 16.417 -8.608 -45.834 1.00 91.75 142 PHE A O 1
ATOM 1160 N N . LEU A 1 143 ? 15.075 -6.886 -45.341 1.00 88.88 143 LEU A N 1
ATOM 1161 C CA . LEU A 1 143 ? 13.836 -7.557 -45.750 1.00 88.88 143 LEU A CA 1
ATOM 1162 C C . LEU A 1 143 ? 13.784 -7.918 -47.241 1.00 88.88 143 LEU A C 1
ATOM 1164 O O . LEU A 1 143 ? 13.021 -8.803 -47.625 1.00 88.88 143 LEU A O 1
ATOM 1168 N N . SER A 1 144 ? 14.572 -7.251 -48.090 1.00 88.19 144 SER A N 1
ATOM 1169 C CA . SER A 1 144 ? 14.614 -7.548 -49.526 1.00 88.19 144 SER A CA 1
ATOM 1170 C C . SER A 1 144 ? 15.186 -8.936 -49.844 1.00 88.19 144 SER A C 1
ATOM 1172 O O . SER A 1 144 ? 14.977 -9.430 -50.954 1.00 88.19 144 SER A O 1
ATOM 1174 N N . GLY A 1 145 ? 15.919 -9.550 -48.904 1.00 86.88 145 GLY A N 1
ATOM 1175 C CA . GLY A 1 145 ? 16.557 -10.857 -49.086 1.00 86.88 145 GLY A CA 1
ATOM 1176 C C . GLY A 1 145 ? 17.685 -10.865 -50.124 1.00 86.88 145 GLY A C 1
ATOM 1177 O O . GLY A 1 145 ? 18.048 -11.924 -50.628 1.00 86.88 145 GLY A O 1
ATOM 1178 N N . ARG A 1 146 ? 18.202 -9.692 -50.519 1.00 89.19 146 ARG A N 1
ATOM 1179 C CA . ARG A 1 146 ? 19.292 -9.578 -51.495 1.00 89.19 146 ARG A CA 1
ATOM 1180 C C . ARG A 1 146 ? 20.641 -9.529 -50.793 1.00 89.19 146 ARG A C 1
ATOM 1182 O O . ARG A 1 146 ? 20.862 -8.662 -49.953 1.00 89.19 146 ARG A O 1
ATOM 1189 N N . SER A 1 147 ? 21.579 -10.353 -51.248 1.00 88.06 147 SER A N 1
ATOM 1190 C CA . SER A 1 147 ? 22.982 -10.259 -50.836 1.00 88.06 147 SER A CA 1
ATOM 1191 C C . SER A 1 147 ? 23.597 -8.910 -51.249 1.00 88.06 147 SER A C 1
ATOM 1193 O O . SER A 1 147 ? 23.389 -8.482 -52.389 1.00 88.06 147 SER A O 1
ATOM 1195 N N . PRO A 1 148 ? 24.383 -8.243 -50.376 1.00 91.00 148 PRO A N 1
ATOM 1196 C CA . PRO A 1 148 ? 24.859 -8.717 -49.067 1.00 91.00 148 PRO A CA 1
ATOM 1197 C C . PRO A 1 148 ? 23.944 -8.371 -47.876 1.00 91.00 148 PRO A C 1
ATOM 1199 O O . PRO A 1 148 ? 24.306 -8.664 -46.739 1.00 91.00 148 PRO A O 1
ATOM 1202 N N . PHE A 1 149 ? 22.797 -7.729 -48.098 1.00 92.00 149 PHE A N 1
ATOM 1203 C CA . PHE A 1 149 ? 21.973 -7.111 -47.050 1.00 92.00 149 PHE A CA 1
ATOM 1204 C C . PHE A 1 149 ? 21.274 -8.108 -46.117 1.00 92.00 149 PHE A C 1
ATOM 1206 O O . PHE A 1 149 ? 20.934 -7.767 -44.988 1.00 92.00 149 PHE A O 1
ATOM 1213 N N . ASP A 1 150 ? 21.077 -9.339 -46.576 1.00 88.12 150 ASP A N 1
ATOM 1214 C CA . ASP A 1 150 ? 20.524 -10.457 -45.808 1.00 88.12 150 ASP A CA 1
ATOM 1215 C C . ASP A 1 150 ? 21.584 -11.210 -44.982 1.00 88.12 150 ASP A C 1
ATOM 1217 O O . ASP A 1 150 ? 21.246 -12.052 -44.147 1.00 88.12 150 ASP A O 1
ATOM 1221 N N . THR A 1 151 ? 22.871 -10.913 -45.187 1.00 93.12 151 THR A N 1
ATOM 1222 C CA . THR A 1 151 ? 23.967 -11.605 -44.503 1.00 93.12 151 THR A CA 1
ATOM 1223 C C . THR A 1 151 ? 24.161 -11.105 -43.071 1.00 93.12 151 THR A C 1
ATOM 1225 O O . THR A 1 151 ? 24.109 -9.907 -42.789 1.00 93.12 151 THR A O 1
ATOM 1228 N N . GLU A 1 152 ? 24.485 -12.026 -42.160 1.00 92.00 152 GLU A N 1
ATOM 1229 C CA . GLU A 1 152 ? 24.757 -11.725 -40.745 1.00 92.00 152 GLU A CA 1
ATOM 1230 C C . GLU A 1 152 ? 25.861 -10.667 -40.575 1.00 92.00 152 GLU A C 1
ATOM 1232 O O . GLU A 1 152 ? 25.732 -9.753 -39.765 1.00 92.00 152 GLU A O 1
ATOM 1237 N N . ASN A 1 153 ? 26.917 -10.744 -41.392 1.00 92.75 153 ASN A N 1
ATOM 1238 C CA . ASN A 1 153 ? 28.039 -9.807 -41.344 1.00 92.75 153 ASN A CA 1
ATOM 1239 C C . ASN A 1 153 ? 27.630 -8.384 -41.724 1.00 92.75 153 ASN A C 1
ATOM 1241 O O . ASN A 1 153 ? 28.082 -7.433 -41.088 1.00 92.75 153 ASN A O 1
ATOM 1245 N N . TRP A 1 154 ? 26.779 -8.229 -42.743 1.00 93.75 154 TRP A N 1
ATOM 1246 C CA . TRP A 1 154 ? 26.303 -6.908 -43.137 1.00 93.75 154 TRP A CA 1
ATOM 1247 C C . TRP A 1 154 ? 25.378 -6.320 -42.074 1.00 93.75 154 TRP A C 1
ATOM 1249 O O . TRP A 1 154 ? 25.568 -5.170 -41.688 1.00 93.75 154 TRP A O 1
ATOM 1259 N N . VAL A 1 155 ? 24.438 -7.112 -41.546 1.00 93.19 155 VAL A N 1
ATOM 1260 C CA . VAL A 1 155 ? 23.538 -6.660 -40.473 1.00 93.19 155 VAL A CA 1
ATOM 1261 C C . VAL A 1 155 ? 24.344 -6.226 -39.247 1.00 93.19 155 VAL A C 1
ATOM 1263 O O . VAL A 1 155 ? 24.150 -5.114 -38.762 1.00 93.19 155 VAL A O 1
ATOM 1266 N N . ARG A 1 156 ? 25.306 -7.047 -38.802 1.00 91.94 156 ARG A N 1
ATOM 1267 C CA . ARG A 1 156 ? 26.191 -6.751 -37.663 1.00 91.94 156 ARG A CA 1
ATOM 1268 C C . ARG A 1 156 ? 26.973 -5.448 -37.858 1.00 91.94 156 ARG A C 1
ATOM 1270 O O . ARG A 1 156 ? 27.058 -4.640 -36.939 1.00 91.94 156 ARG A O 1
ATOM 1277 N N . ALA A 1 157 ? 27.515 -5.221 -39.056 1.00 91.69 157 ALA A N 1
ATOM 1278 C CA . ALA A 1 157 ? 28.284 -4.016 -39.367 1.00 91.69 157 ALA A CA 1
ATOM 1279 C C . ALA A 1 157 ? 27.433 -2.732 -39.434 1.00 91.69 157 ALA A C 1
ATOM 1281 O O . ALA A 1 157 ? 27.989 -1.640 -39.353 1.00 91.69 157 ALA A O 1
ATOM 1282 N N . ASN A 1 158 ? 26.107 -2.852 -39.575 1.00 93.00 158 ASN A N 1
ATOM 1283 C CA . ASN A 1 158 ? 25.197 -1.734 -39.835 1.00 93.00 158 ASN A CA 1
ATOM 1284 C C . ASN A 1 158 ? 24.082 -1.590 -38.780 1.00 93.00 158 ASN A C 1
ATOM 1286 O O . ASN A 1 158 ? 23.079 -0.930 -39.044 1.00 93.00 158 ASN A O 1
ATOM 1290 N N . LEU A 1 159 ? 24.224 -2.180 -37.584 1.00 92.25 159 LEU A N 1
ATOM 1291 C CA . LEU A 1 159 ? 23.196 -2.160 -36.523 1.00 92.25 159 LEU A CA 1
ATOM 1292 C C . LEU A 1 159 ? 22.721 -0.746 -36.136 1.00 92.25 159 LEU A C 1
ATOM 1294 O O . LEU A 1 159 ? 21.555 -0.542 -35.808 1.00 92.25 159 LEU A O 1
ATOM 1298 N N . ASN A 1 160 ? 23.604 0.246 -36.231 1.00 91.88 160 ASN A N 1
ATOM 1299 C CA . ASN A 1 160 ? 23.319 1.661 -35.978 1.00 91.88 160 ASN A CA 1
ATOM 1300 C C . ASN A 1 160 ? 22.451 2.341 -37.057 1.00 91.88 160 ASN A C 1
ATOM 1302 O O . ASN A 1 160 ? 22.032 3.480 -36.857 1.00 91.88 160 ASN A O 1
ATOM 1306 N N . LEU A 1 161 ? 22.200 1.683 -38.194 1.00 92.94 161 LEU A N 1
ATOM 1307 C CA . LEU A 1 161 ? 21.352 2.183 -39.284 1.00 92.94 161 LEU A CA 1
ATOM 1308 C C . LEU A 1 161 ? 19.912 1.655 -39.215 1.00 92.94 161 LEU A C 1
ATOM 1310 O O . LEU A 1 161 ? 19.055 2.130 -39.960 1.00 92.94 161 LEU A O 1
ATOM 1314 N N . PHE A 1 162 ? 19.639 0.711 -38.313 1.00 91.69 162 PHE A N 1
ATOM 1315 C CA . PHE A 1 162 ? 18.295 0.216 -38.039 1.00 91.69 162 PHE A CA 1
ATOM 1316 C C . PHE A 1 162 ? 17.598 1.101 -37.007 1.00 91.69 162 PHE A C 1
ATOM 1318 O O . PHE A 1 162 ? 18.219 1.631 -36.079 1.00 91.69 162 PHE A O 1
ATOM 1325 N N . HIS A 1 163 ? 16.284 1.242 -37.155 1.00 90.12 163 HIS A N 1
ATOM 1326 C CA . HIS A 1 163 ? 15.458 1.873 -36.139 1.00 90.12 163 HIS A CA 1
ATOM 1327 C C . HIS A 1 163 ? 15.448 0.995 -34.880 1.00 90.12 163 HIS A C 1
ATOM 1329 O O . HIS A 1 163 ? 15.405 -0.230 -34.971 1.00 90.12 163 HIS A O 1
ATOM 1335 N N . VAL A 1 164 ? 15.430 1.597 -33.688 1.00 89.12 164 VAL A N 1
ATOM 1336 C CA . VAL A 1 164 ? 15.528 0.853 -32.415 1.00 89.12 164 VAL A CA 1
ATOM 1337 C C . VAL A 1 164 ? 14.451 -0.241 -32.277 1.00 89.12 164 VAL A C 1
ATOM 1339 O O . VAL A 1 164 ? 14.744 -1.347 -31.835 1.00 89.12 164 VAL A O 1
ATOM 1342 N N . TYR A 1 165 ? 13.220 0.020 -32.730 1.00 87.19 165 TYR A N 1
ATOM 1343 C CA . TYR A 1 165 ? 12.128 -0.973 -32.744 1.00 87.19 165 TYR A CA 1
ATOM 1344 C C . TYR A 1 165 ? 12.263 -2.082 -33.796 1.00 87.19 165 TYR A C 1
ATOM 1346 O O . TYR A 1 165 ? 11.453 -3.006 -33.806 1.00 87.19 165 TYR A O 1
ATOM 1354 N N . GLU A 1 166 ? 13.181 -1.966 -34.751 1.00 88.62 166 GLU A N 1
ATOM 1355 C CA . GLU A 1 166 ? 13.438 -3.004 -35.759 1.00 88.62 166 GLU A CA 1
ATOM 1356 C C . GLU A 1 166 ? 14.442 -4.039 -35.244 1.00 88.62 166 GLU A C 1
ATOM 1358 O O . GLU A 1 166 ? 14.468 -5.155 -35.748 1.00 88.62 166 GLU A O 1
ATOM 1363 N N . LEU A 1 167 ? 15.224 -3.705 -34.209 1.00 90.50 167 LEU A N 1
ATOM 1364 C CA . LEU A 1 167 ? 16.236 -4.597 -33.641 1.00 90.50 167 LEU A CA 1
ATOM 1365 C C . LEU A 1 167 ? 15.645 -5.911 -33.111 1.00 90.50 167 LEU A C 1
ATOM 1367 O O . LEU A 1 167 ? 16.315 -6.934 -33.184 1.00 90.50 167 LEU A O 1
ATOM 1371 N N . GLU A 1 168 ? 14.409 -5.900 -32.600 1.00 88.94 168 GLU A N 1
ATOM 1372 C CA . GLU A 1 168 ? 13.701 -7.105 -32.125 1.00 88.94 168 GLU A CA 1
ATOM 1373 C C . GLU A 1 168 ? 13.443 -8.125 -33.252 1.00 88.94 168 GLU A C 1
ATOM 1375 O O . GLU A 1 168 ? 13.420 -9.327 -33.005 1.00 88.94 168 GLU A O 1
ATOM 1380 N N . GLU A 1 169 ? 13.304 -7.656 -34.496 1.00 87.69 169 GLU A N 1
ATOM 1381 C CA . GLU A 1 169 ? 12.989 -8.481 -35.673 1.00 87.69 169 GLU A CA 1
ATOM 1382 C C . GLU A 1 169 ? 14.247 -9.045 -36.358 1.00 87.69 169 GLU A C 1
ATOM 1384 O O . GLU A 1 169 ? 14.160 -9.875 -37.268 1.00 87.69 169 GLU A O 1
ATOM 1389 N N . LEU A 1 170 ? 15.435 -8.578 -35.959 1.00 90.25 170 LEU A N 1
ATOM 1390 C CA . LEU A 1 170 ? 16.694 -9.024 -36.543 1.00 90.25 170 LEU A CA 1
ATOM 1391 C C . LEU A 1 170 ? 17.120 -10.392 -35.984 1.00 90.25 170 LEU A C 1
ATOM 1393 O O . LEU A 1 170 ? 16.834 -10.727 -34.831 1.00 90.25 170 LEU A O 1
ATOM 1397 N N . PRO A 1 171 ? 17.869 -11.198 -36.760 1.00 89.56 171 PRO A N 1
ATOM 1398 C CA . PRO A 1 171 ? 18.385 -12.469 -36.275 1.00 89.56 171 PRO A CA 1
ATOM 1399 C C . PRO A 1 171 ? 19.273 -12.270 -35.042 1.00 89.56 171 PRO A C 1
ATOM 1401 O O . PRO A 1 171 ? 20.229 -11.497 -35.078 1.00 89.56 171 PRO A O 1
ATOM 1404 N N . ILE A 1 172 ? 19.020 -13.036 -33.974 1.00 86.19 172 ILE A N 1
ATOM 1405 C CA . ILE A 1 172 ? 19.748 -12.923 -32.693 1.00 86.19 172 ILE A CA 1
ATOM 1406 C C . ILE A 1 172 ? 21.269 -13.041 -32.872 1.00 86.19 172 ILE A C 1
ATOM 1408 O O . ILE A 1 172 ? 22.017 -12.383 -32.159 1.00 86.19 172 ILE A O 1
ATOM 1412 N N . LYS A 1 173 ? 21.734 -13.846 -33.836 1.00 87.75 173 LYS A N 1
ATOM 1413 C CA . LYS A 1 173 ? 23.167 -14.020 -34.134 1.00 87.75 173 LYS A CA 1
ATOM 1414 C C . LYS A 1 173 ? 23.839 -12.743 -34.652 1.00 87.75 173 LYS A C 1
ATOM 1416 O O . LYS A 1 173 ? 25.025 -12.543 -34.417 1.00 87.75 173 LYS A O 1
ATOM 1421 N N . SER A 1 174 ? 23.075 -11.879 -35.317 1.00 88.12 174 SER A N 1
ATOM 1422 C CA . SER A 1 174 ? 23.550 -10.597 -35.840 1.00 88.12 174 SER A CA 1
ATOM 1423 C C . SER A 1 174 ? 23.600 -9.502 -34.769 1.00 88.12 174 SER A C 1
ATOM 1425 O O . SER A 1 174 ? 24.235 -8.474 -34.992 1.00 88.12 174 SER A O 1
ATOM 1427 N N . LEU A 1 175 ? 22.912 -9.687 -33.634 1.00 88.31 175 LEU A N 1
ATOM 1428 C CA . LEU A 1 175 ? 22.815 -8.708 -32.551 1.00 88.31 175 LEU A CA 1
ATOM 1429 C C . LEU A 1 175 ? 23.943 -8.927 -31.538 1.00 88.31 175 LEU A C 1
ATOM 1431 O O . LEU A 1 175 ? 23.931 -9.898 -30.782 1.00 88.31 175 LEU A O 1
ATOM 1435 N N . GLU A 1 176 ? 24.889 -7.992 -31.483 1.00 83.62 176 GLU A N 1
ATOM 1436 C CA . GLU A 1 176 ? 26.018 -8.040 -30.550 1.00 83.62 176 GLU A CA 1
ATOM 1437 C C . GLU A 1 176 ? 26.005 -6.883 -29.548 1.00 83.62 176 GLU A C 1
ATOM 1439 O O . GLU A 1 176 ? 25.504 -5.785 -29.814 1.00 83.62 176 GLU A O 1
ATOM 1444 N N . GLY A 1 177 ? 26.583 -7.146 -28.372 1.00 84.75 177 GLY A N 1
ATOM 1445 C CA . GLY A 1 177 ? 26.796 -6.156 -27.320 1.00 84.75 177 GLY A CA 1
ATOM 1446 C C . GLY A 1 177 ? 25.515 -5.426 -26.912 1.00 84.75 177 GLY A C 1
ATOM 1447 O O . GLY A 1 177 ? 24.486 -6.037 -26.619 1.00 84.75 177 GLY A O 1
ATOM 1448 N N . ASN A 1 178 ? 25.580 -4.096 -26.904 1.00 88.19 178 ASN A N 1
ATOM 1449 C CA . ASN A 1 178 ? 24.509 -3.237 -26.399 1.00 88.19 178 ASN A CA 1
ATOM 1450 C C . ASN A 1 178 ? 23.224 -3.299 -27.247 1.00 88.19 178 ASN A C 1
ATOM 1452 O O . ASN A 1 178 ? 22.132 -3.121 -26.708 1.00 88.19 178 ASN A O 1
ATOM 1456 N N . PHE A 1 179 ? 23.316 -3.602 -28.549 1.00 89.75 179 PHE A N 1
ATOM 1457 C CA . PHE A 1 179 ? 22.139 -3.722 -29.422 1.00 89.75 179 PHE A CA 1
ATOM 1458 C C . PHE A 1 179 ? 21.268 -4.929 -29.058 1.00 89.75 179 PHE A C 1
ATOM 1460 O O . PHE A 1 179 ? 20.045 -4.847 -29.151 1.00 89.75 179 PHE A O 1
ATOM 1467 N N . GLN A 1 180 ? 21.877 -6.013 -28.567 1.00 89.62 180 GLN A N 1
ATOM 1468 C CA . GLN A 1 180 ? 21.146 -7.183 -28.074 1.00 89.62 180 GLN A CA 1
ATOM 1469 C C . GLN A 1 180 ? 20.333 -6.869 -26.809 1.00 89.62 180 GLN A C 1
ATOM 1471 O O . GLN A 1 180 ? 19.300 -7.485 -26.557 1.00 89.62 180 GLN A O 1
ATOM 1476 N N . VAL A 1 181 ? 20.795 -5.924 -25.986 1.00 88.88 181 VAL A N 1
ATOM 1477 C CA . VAL A 1 181 ? 20.046 -5.490 -24.800 1.00 88.88 181 VAL A CA 1
ATOM 1478 C C . VAL A 1 181 ? 18.847 -4.645 -25.222 1.00 88.88 181 VAL A C 1
ATOM 1480 O O . VAL A 1 181 ? 17.740 -4.892 -24.750 1.00 88.88 181 VAL A O 1
ATOM 1483 N N . LEU A 1 182 ? 19.042 -3.702 -26.154 1.00 88.88 182 LEU A N 1
ATOM 1484 C CA . LEU A 1 182 ? 17.956 -2.863 -26.671 1.00 88.88 182 LEU A CA 1
ATOM 1485 C C . LEU A 1 182 ? 16.870 -3.678 -27.382 1.00 88.88 182 LEU A C 1
ATOM 1487 O O . LEU A 1 182 ? 15.693 -3.373 -27.217 1.00 88.88 182 LEU A O 1
ATOM 1491 N N . SER A 1 183 ? 17.238 -4.738 -28.109 1.00 90.12 183 SER A N 1
ATOM 1492 C CA . SER A 1 183 ? 16.278 -5.583 -28.833 1.00 90.12 183 SER A CA 1
ATOM 1493 C C . SER A 1 183 ? 15.319 -6.362 -27.924 1.00 90.12 183 SER A C 1
ATOM 1495 O O . SER A 1 183 ? 14.309 -6.860 -28.403 1.00 90.12 183 SER A O 1
ATOM 1497 N N . ARG A 1 184 ? 15.635 -6.512 -26.628 1.00 89.06 184 ARG A N 1
ATOM 1498 C CA . ARG A 1 184 ? 14.790 -7.215 -25.642 1.00 89.06 184 ARG A CA 1
ATOM 1499 C C . ARG A 1 184 ? 13.826 -6.286 -24.908 1.00 89.06 184 ARG A C 1
ATOM 1501 O O . ARG A 1 184 ? 12.962 -6.756 -24.170 1.00 89.06 184 ARG A O 1
ATOM 1508 N N . LEU A 1 185 ? 14.001 -4.974 -25.048 1.00 88.75 185 LEU A N 1
ATOM 1509 C CA . LEU A 1 185 ? 13.165 -3.991 -24.374 1.00 88.75 185 LEU A CA 1
ATOM 1510 C C . LEU A 1 185 ? 11.837 -3.837 -25.112 1.00 88.75 185 LEU A C 1
ATOM 1512 O O . LEU A 1 185 ? 11.794 -3.704 -26.332 1.00 88.75 185 LEU A O 1
ATOM 1516 N N . LYS A 1 186 ? 10.736 -3.791 -24.358 1.00 88.12 186 LYS A N 1
ATOM 1517 C CA . LYS A 1 186 ? 9.420 -3.523 -24.942 1.00 88.12 186 LYS A CA 1
ATOM 1518 C C . LYS A 1 186 ? 9.351 -2.083 -25.437 1.00 88.12 186 LYS A C 1
ATOM 1520 O O . LYS A 1 186 ? 9.998 -1.194 -24.888 1.00 88.12 186 LYS A O 1
ATOM 1525 N N . LYS A 1 187 ? 8.472 -1.834 -26.411 1.00 85.00 187 LYS A N 1
ATOM 1526 C CA . LYS A 1 187 ? 8.279 -0.511 -27.026 1.00 85.00 187 LYS A CA 1
ATOM 1527 C C . LYS A 1 187 ? 8.151 0.633 -26.008 1.00 85.00 187 LYS A C 1
ATOM 1529 O O . LYS A 1 187 ? 8.843 1.631 -26.146 1.00 85.00 187 LYS A O 1
ATOM 1534 N N . ILE A 1 188 ? 7.335 0.468 -24.965 1.00 84.69 188 ILE A N 1
ATOM 1535 C CA . ILE A 1 188 ? 7.140 1.504 -23.933 1.00 84.69 188 ILE A CA 1
ATOM 1536 C C . ILE A 1 188 ? 8.390 1.747 -23.075 1.00 84.69 188 ILE A C 1
ATOM 1538 O O . ILE A 1 188 ? 8.670 2.883 -22.706 1.00 84.69 188 ILE A O 1
ATOM 1542 N N . ASP A 1 189 ? 9.178 0.705 -22.805 1.00 88.62 189 ASP A N 1
ATOM 1543 C CA . ASP A 1 189 ? 10.418 0.830 -22.035 1.00 88.62 189 ASP A CA 1
ATOM 1544 C C . ASP A 1 189 ? 11.496 1.531 -22.887 1.00 88.62 189 ASP A C 1
ATOM 1546 O O . ASP A 1 189 ? 12.236 2.381 -22.389 1.00 88.62 189 ASP A O 1
ATOM 1550 N N . LEU A 1 190 ? 11.534 1.232 -24.194 1.00 87.81 190 LEU A N 1
ATOM 1551 C CA . LEU A 1 190 ? 12.364 1.935 -25.175 1.00 87.81 190 LEU A CA 1
ATOM 1552 C C . LEU A 1 190 ? 11.964 3.407 -25.307 1.00 87.81 190 LEU A C 1
ATOM 1554 O O . LEU A 1 190 ? 12.839 4.267 -25.312 1.00 87.81 190 LEU A O 1
ATOM 1558 N N . GLU A 1 191 ? 10.667 3.721 -25.361 1.00 87.25 191 GLU A N 1
ATOM 1559 C CA . GLU A 1 191 ? 10.172 5.105 -25.355 1.00 87.25 191 GLU A CA 1
ATOM 1560 C C . GLU A 1 191 ? 10.630 5.856 -24.100 1.00 87.25 191 GLU A C 1
ATOM 1562 O O . GLU A 1 191 ? 11.145 6.968 -24.206 1.00 87.25 191 GLU A O 1
ATOM 1567 N N . SER A 1 192 ? 10.522 5.248 -22.913 1.00 87.75 192 SER A N 1
ATOM 1568 C CA . SER A 1 192 ? 11.037 5.844 -21.673 1.00 87.75 192 SER A CA 1
ATOM 1569 C C . SER A 1 192 ? 12.548 6.096 -21.726 1.00 87.75 192 SER A C 1
ATOM 1571 O O . SER A 1 192 ? 13.005 7.139 -21.248 1.00 87.75 192 SER A O 1
ATOM 1573 N N . LEU A 1 193 ? 13.311 5.177 -22.321 1.00 88.38 193 LEU A N 1
ATOM 1574 C CA . LEU A 1 193 ? 14.765 5.264 -22.476 1.00 88.38 193 LEU A CA 1
ATOM 1575 C C . LEU A 1 193 ? 15.175 6.368 -23.462 1.00 88.38 193 LEU A C 1
ATOM 1577 O O . LEU A 1 193 ? 16.064 7.165 -23.153 1.00 88.38 193 LEU A O 1
ATOM 1581 N N . ILE A 1 194 ? 14.480 6.477 -24.595 1.00 85.06 194 ILE A N 1
ATOM 1582 C CA . ILE A 1 194 ? 14.668 7.535 -25.601 1.00 85.06 194 ILE A CA 1
ATOM 1583 C C . ILE A 1 194 ? 14.294 8.908 -25.029 1.00 85.06 194 ILE A C 1
ATOM 1585 O O . ILE A 1 194 ? 15.029 9.876 -25.216 1.00 85.06 194 ILE A O 1
ATOM 1589 N N . ASN A 1 195 ? 13.198 8.990 -24.270 1.00 84.38 195 ASN A N 1
ATOM 1590 C CA . ASN A 1 195 ? 12.748 10.225 -23.620 1.00 84.38 195 ASN A CA 1
ATOM 1591 C C . ASN A 1 195 ? 13.665 10.675 -22.468 1.00 84.38 195 ASN A C 1
ATOM 1593 O O . ASN A 1 195 ? 13.448 11.736 -21.884 1.00 84.38 195 ASN A O 1
ATOM 1597 N N . GLY A 1 196 ? 14.695 9.896 -22.126 1.00 84.56 196 GLY A N 1
ATOM 1598 C CA . GLY A 1 196 ? 15.682 10.290 -21.127 1.00 84.56 196 GLY A CA 1
ATOM 1599 C C . GLY A 1 196 ? 15.230 10.076 -19.683 1.00 84.56 196 GLY A C 1
ATOM 1600 O O . GLY A 1 196 ? 15.738 10.776 -18.800 1.00 84.56 196 GLY A O 1
ATOM 1601 N N . SER A 1 197 ? 14.283 9.159 -19.442 1.00 87.81 197 SER A N 1
ATOM 1602 C CA . SER A 1 197 ? 13.723 8.894 -18.110 1.00 87.81 197 SER A CA 1
ATOM 1603 C C . SER A 1 197 ? 14.828 8.507 -17.115 1.00 87.81 197 SER A C 1
ATOM 1605 O O . SER A 1 197 ? 15.688 7.690 -17.444 1.00 87.81 197 SER A O 1
ATOM 1607 N N . PRO A 1 198 ? 14.829 9.056 -15.886 1.00 88.62 198 PRO A N 1
ATOM 1608 C CA . PRO A 1 198 ? 15.925 8.850 -14.937 1.00 88.62 198 PRO A CA 1
ATOM 1609 C C . PRO A 1 198 ? 16.028 7.400 -14.449 1.00 88.62 198 PRO A C 1
ATOM 1611 O O . PRO A 1 198 ? 17.129 6.897 -14.228 1.00 88.62 198 PRO A O 1
ATOM 1614 N N . THR A 1 199 ? 14.890 6.722 -14.289 1.00 90.69 199 THR A N 1
ATOM 1615 C CA . THR A 1 199 ? 14.819 5.308 -13.914 1.00 90.69 199 THR A CA 1
ATOM 1616 C C . THR A 1 199 ? 13.737 4.605 -14.714 1.00 90.69 199 THR A C 1
ATOM 1618 O O . THR A 1 199 ? 12.673 5.184 -14.918 1.00 90.69 199 THR A O 1
ATOM 1621 N N . ILE A 1 200 ? 13.985 3.363 -15.119 1.00 91.25 200 ILE A N 1
ATOM 1622 C CA . ILE A 1 200 ? 13.046 2.536 -15.883 1.00 91.25 200 ILE A CA 1
ATOM 1623 C C . ILE A 1 200 ? 13.055 1.138 -15.272 1.00 91.25 200 ILE A C 1
ATOM 1625 O O . ILE A 1 200 ? 14.115 0.554 -15.059 1.00 91.25 200 ILE A O 1
ATOM 1629 N N . ILE A 1 201 ? 11.879 0.597 -14.972 1.00 90.81 201 ILE A N 1
ATOM 1630 C CA . ILE A 1 201 ? 11.730 -0.783 -14.506 1.00 90.81 201 ILE A CA 1
ATOM 1631 C C . ILE A 1 201 ? 11.161 -1.584 -15.671 1.00 90.81 201 ILE A C 1
ATOM 1633 O O . ILE A 1 201 ? 10.115 -1.235 -16.211 1.00 90.81 201 ILE A O 1
ATOM 1637 N N . THR A 1 202 ? 11.866 -2.642 -16.054 1.00 90.69 202 THR A N 1
ATOM 1638 C CA . THR A 1 202 ? 11.461 -3.595 -17.096 1.00 90.69 202 THR A CA 1
ATOM 1639 C C . THR A 1 202 ? 11.104 -4.930 -16.448 1.00 90.69 202 THR A C 1
ATOM 1641 O O . THR A 1 202 ? 11.136 -5.058 -15.223 1.00 90.69 202 THR A O 1
ATOM 1644 N N . ASP A 1 203 ? 10.752 -5.937 -17.246 1.00 88.06 203 ASP A N 1
ATOM 1645 C CA . ASP A 1 203 ? 10.402 -7.254 -16.703 1.00 88.06 203 ASP A CA 1
ATOM 1646 C C . ASP A 1 203 ? 11.614 -7.954 -16.051 1.00 88.06 203 ASP A C 1
ATOM 1648 O O . ASP A 1 203 ? 11.446 -8.586 -15.008 1.00 88.06 203 ASP A O 1
ATOM 1652 N N . ASP A 1 204 ? 12.827 -7.726 -16.574 1.00 90.38 204 ASP A N 1
ATOM 1653 C CA . ASP A 1 204 ? 14.051 -8.423 -16.140 1.00 90.38 204 ASP A CA 1
ATOM 1654 C C . ASP A 1 204 ? 15.116 -7.498 -15.531 1.00 90.38 204 ASP A C 1
ATOM 1656 O O . ASP A 1 204 ? 16.035 -7.956 -14.850 1.00 90.38 204 ASP A O 1
ATOM 1660 N N . SER A 1 205 ? 15.035 -6.188 -15.774 1.00 91.81 205 SER A N 1
ATOM 1661 C CA . SER A 1 205 ? 16.071 -5.219 -15.392 1.00 91.81 205 SER A CA 1
ATOM 1662 C C . SER A 1 205 ? 15.515 -3.914 -14.821 1.00 91.81 205 SER A C 1
ATOM 1664 O O . SER A 1 205 ? 14.495 -3.395 -15.272 1.00 91.81 205 SER A O 1
ATOM 1666 N N . PHE A 1 206 ? 16.237 -3.343 -13.864 1.00 93.62 206 PHE A N 1
ATOM 1667 C CA . PHE A 1 206 ? 16.117 -1.966 -13.410 1.00 93.62 206 PHE A CA 1
ATOM 1668 C C . PHE A 1 206 ? 17.206 -1.122 -14.072 1.00 93.62 206 PHE A C 1
ATOM 1670 O O . PHE A 1 206 ? 18.393 -1.401 -13.919 1.00 93.62 206 PHE A O 1
ATOM 1677 N N . ILE A 1 207 ? 16.805 -0.107 -14.824 1.00 93.06 207 ILE A N 1
ATOM 1678 C CA . ILE A 1 207 ? 17.686 0.720 -15.644 1.00 93.06 207 ILE A CA 1
ATOM 1679 C C . ILE A 1 207 ? 17.748 2.113 -15.029 1.00 93.06 207 ILE A C 1
ATOM 1681 O O . ILE A 1 207 ? 16.714 2.704 -14.713 1.00 93.06 207 ILE A O 1
ATOM 1685 N N . VAL A 1 208 ? 18.952 2.652 -14.866 1.00 92.75 208 VAL A N 1
ATOM 1686 C CA . VAL A 1 208 ? 19.170 3.979 -14.281 1.00 92.75 208 VAL A CA 1
ATOM 1687 C C . VAL A 1 208 ? 20.059 4.803 -15.190 1.00 92.75 208 VAL A C 1
ATOM 1689 O O . VAL A 1 208 ? 21.137 4.357 -15.582 1.00 92.75 208 VAL A O 1
ATOM 1692 N N . ARG A 1 209 ? 19.612 6.016 -15.511 1.00 90.56 20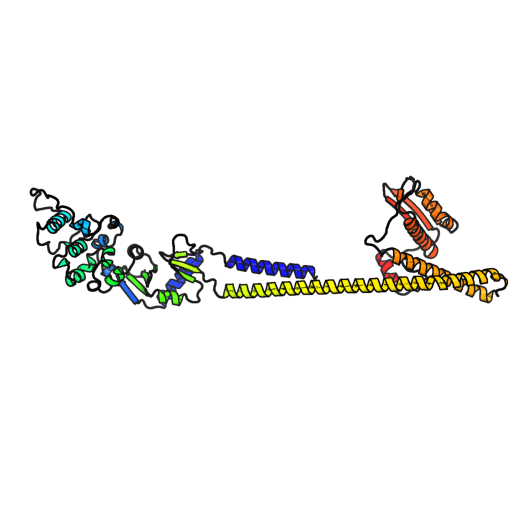9 ARG A N 1
ATOM 1693 C CA . ARG A 1 209 ? 20.402 6.980 -16.273 1.00 90.56 209 ARG A CA 1
ATOM 1694 C C . ARG A 1 209 ? 21.512 7.544 -15.396 1.00 90.56 209 ARG A C 1
ATOM 1696 O O . ARG A 1 209 ? 21.246 7.981 -14.273 1.00 90.56 209 ARG A O 1
ATOM 1703 N N . ASN A 1 210 ? 22.738 7.601 -15.905 1.00 85.62 210 ASN A N 1
ATOM 1704 C CA . ASN A 1 210 ? 23.783 8.353 -15.228 1.00 85.62 210 ASN A CA 1
ATOM 1705 C C . ASN A 1 210 ? 23.551 9.850 -15.467 1.00 85.62 210 ASN A C 1
ATOM 1707 O O . ASN A 1 210 ? 23.707 10.351 -16.577 1.00 85.62 210 ASN A O 1
ATOM 1711 N N . SER A 1 211 ? 23.139 10.579 -14.431 1.00 74.81 211 SER A N 1
ATOM 1712 C CA . SER A 1 211 ? 22.890 12.021 -14.539 1.00 74.81 211 SER A CA 1
ATOM 1713 C C . SER A 1 211 ? 24.169 12.860 -14.558 1.00 74.81 211 SER A C 1
ATOM 1715 O O . SER A 1 211 ? 24.087 14.064 -14.776 1.00 74.81 211 SER A O 1
ATOM 1717 N N . MET A 1 212 ? 25.324 12.259 -14.251 1.00 70.94 212 MET A N 1
ATOM 1718 C CA . MET A 1 212 ? 26.612 12.956 -14.180 1.00 70.94 212 MET A CA 1
ATOM 1719 C C . MET A 1 212 ? 27.402 12.902 -15.492 1.00 70.94 212 MET A C 1
ATOM 1721 O O . MET A 1 212 ? 28.360 13.658 -15.637 1.00 70.94 212 MET A O 1
ATOM 1725 N N . ASP A 1 213 ? 27.006 12.048 -16.438 1.00 69.88 213 ASP A N 1
ATOM 1726 C CA . ASP A 1 213 ? 27.699 11.923 -17.717 1.00 69.88 213 ASP A CA 1
ATOM 1727 C C . ASP A 1 213 ? 27.173 12.944 -18.731 1.00 69.88 213 ASP A C 1
ATOM 1729 O O . ASP A 1 213 ? 25.978 13.231 -18.812 1.00 69.88 213 ASP A O 1
ATOM 1733 N N . ILE A 1 214 ? 28.094 13.481 -19.534 1.00 68.88 214 ILE A N 1
ATOM 1734 C CA . ILE A 1 214 ? 27.773 14.326 -20.695 1.00 68.88 214 ILE A CA 1
ATOM 1735 C C . ILE A 1 214 ? 27.087 13.478 -21.783 1.00 68.88 214 ILE A C 1
ATOM 1737 O O . ILE A 1 214 ? 26.214 13.967 -22.501 1.00 68.88 214 ILE A O 1
ATOM 1741 N N . ASN A 1 215 ? 27.458 12.196 -21.866 1.00 76.06 215 ASN A N 1
ATOM 1742 C CA . ASN A 1 215 ? 26.850 11.205 -22.749 1.00 76.06 215 ASN A CA 1
ATOM 1743 C C . ASN A 1 215 ? 25.584 10.607 -22.125 1.00 76.06 215 ASN A C 1
ATOM 1745 O O . ASN A 1 215 ? 25.414 10.572 -20.906 1.00 76.06 215 ASN A O 1
ATOM 1749 N N . VAL A 1 216 ? 24.688 10.089 -22.967 1.00 82.00 216 VAL A N 1
ATOM 1750 C CA . VAL A 1 216 ? 23.467 9.423 -22.500 1.00 82.00 216 VAL A CA 1
ATOM 1751 C C . VAL A 1 216 ? 23.784 7.967 -22.152 1.00 82.00 216 VAL A C 1
ATOM 1753 O O . VAL A 1 216 ? 23.579 7.060 -22.962 1.00 82.00 216 VAL A O 1
ATOM 1756 N N . THR A 1 217 ? 24.288 7.751 -20.936 1.00 88.06 217 THR A N 1
ATOM 1757 C CA . THR A 1 217 ? 24.643 6.425 -20.415 1.00 88.06 217 THR A CA 1
ATOM 1758 C C . THR A 1 217 ? 23.572 5.872 -19.470 1.00 88.06 217 THR A C 1
ATOM 1760 O O . THR A 1 217 ? 22.978 6.582 -18.649 1.00 88.06 217 THR A O 1
ATOM 1763 N N . TYR A 1 218 ? 23.313 4.571 -19.590 1.00 91.50 218 TYR A N 1
ATOM 1764 C CA . TYR A 1 218 ? 22.348 3.832 -18.781 1.00 91.50 218 TYR A CA 1
ATOM 1765 C C . TYR A 1 218 ? 22.985 2.591 -18.166 1.00 91.50 218 TYR A C 1
ATOM 1767 O O . TYR A 1 218 ? 23.609 1.788 -18.855 1.00 91.50 218 TYR A O 1
ATOM 1775 N N . LYS A 1 219 ? 22.761 2.401 -16.867 1.00 92.75 219 LYS A N 1
ATOM 1776 C CA . LYS A 1 219 ? 23.213 1.237 -16.102 1.00 92.75 219 LYS A CA 1
ATOM 1777 C C . LYS A 1 219 ? 22.062 0.268 -15.895 1.00 92.75 219 LYS A C 1
ATOM 1779 O O . LYS A 1 219 ? 20.996 0.673 -15.435 1.00 92.75 219 LYS A O 1
ATOM 1784 N N . PHE A 1 220 ? 22.294 -0.999 -16.212 1.00 93.44 220 PHE A N 1
ATOM 1785 C CA . PHE A 1 220 ? 21.320 -2.079 -16.101 1.00 93.44 220 PHE A CA 1
ATOM 1786 C C . PHE A 1 220 ? 21.626 -2.923 -14.870 1.00 93.44 220 PHE A C 1
ATOM 1788 O O . PHE A 1 220 ? 22.730 -3.441 -14.718 1.00 93.44 220 PHE A O 1
ATOM 1795 N N . PHE A 1 221 ? 20.634 -3.092 -14.009 1.00 94.25 221 PHE A N 1
ATOM 1796 C CA . PHE A 1 221 ? 20.687 -3.946 -12.830 1.00 94.25 221 PHE A CA 1
ATOM 1797 C C . PHE A 1 221 ? 19.647 -5.057 -12.975 1.00 94.25 221 PHE A C 1
ATOM 1799 O O . PHE A 1 221 ? 18.543 -4.767 -13.434 1.00 94.25 221 PHE A O 1
ATOM 1806 N N . PRO A 1 222 ? 19.923 -6.304 -12.570 1.00 93.50 222 PRO A N 1
ATOM 1807 C CA . PRO A 1 222 ? 18.900 -7.343 -12.546 1.00 93.50 222 PRO A CA 1
ATOM 1808 C C . PRO A 1 222 ? 17.716 -6.923 -11.667 1.00 93.50 222 PRO A C 1
ATOM 1810 O O . PRO A 1 222 ? 17.901 -6.479 -10.532 1.00 93.50 222 PRO A O 1
ATOM 1813 N N . LYS A 1 223 ? 16.482 -7.081 -12.157 1.00 90.62 223 LYS A N 1
ATOM 1814 C CA . LYS A 1 223 ? 15.279 -6.732 -11.380 1.00 90.62 223 LYS A CA 1
ATOM 1815 C C . LYS A 1 223 ? 15.192 -7.542 -10.088 1.00 90.62 223 LYS A C 1
ATOM 1817 O O . LYS A 1 223 ? 14.791 -7.006 -9.060 1.00 90.62 223 LYS A O 1
ATOM 1822 N N . ILE A 1 224 ? 15.638 -8.796 -10.123 1.00 91.31 224 ILE A N 1
ATOM 1823 C CA . ILE A 1 224 ? 15.693 -9.664 -8.945 1.00 91.31 224 ILE A CA 1
ATOM 1824 C C . ILE A 1 224 ? 16.549 -9.066 -7.820 1.00 91.31 224 ILE A C 1
ATOM 1826 O O . ILE A 1 224 ? 16.195 -9.186 -6.653 1.00 91.31 224 ILE A O 1
ATOM 1830 N N . ASP A 1 225 ? 17.636 -8.358 -8.144 1.00 92.44 225 ASP A N 1
ATOM 1831 C CA . ASP A 1 225 ? 18.467 -7.699 -7.134 1.00 92.44 225 ASP A CA 1
ATOM 1832 C C . ASP A 1 225 ? 17.739 -6.518 -6.496 1.00 92.44 225 ASP A C 1
ATOM 1834 O O . ASP A 1 225 ? 17.859 -6.305 -5.287 1.00 92.44 225 ASP A O 1
ATOM 1838 N N . LEU A 1 226 ? 16.967 -5.772 -7.295 1.00 90.56 226 LEU A N 1
ATOM 1839 C CA . LEU A 1 226 ? 16.108 -4.702 -6.799 1.00 90.56 226 LEU A CA 1
ATOM 1840 C C . LEU A 1 226 ? 15.037 -5.282 -5.869 1.00 90.56 226 LEU A C 1
ATOM 1842 O O . LEU A 1 226 ? 14.915 -4.841 -4.732 1.00 90.56 226 LEU A O 1
ATOM 1846 N N . GLU A 1 227 ? 14.305 -6.304 -6.314 1.00 89.38 227 GLU A N 1
ATOM 1847 C CA . GLU A 1 227 ? 13.284 -6.980 -5.506 1.00 89.38 227 GLU A CA 1
ATOM 1848 C C . GLU A 1 227 ? 13.877 -7.510 -4.193 1.00 89.38 227 GLU A C 1
ATOM 1850 O O . GLU A 1 227 ? 13.343 -7.213 -3.126 1.00 89.38 227 GLU A O 1
ATOM 1855 N N . ASN A 1 228 ? 15.036 -8.173 -4.247 1.00 89.88 228 ASN A N 1
ATOM 1856 C CA . ASN A 1 228 ? 15.762 -8.661 -3.073 1.00 89.88 228 ASN A CA 1
ATOM 1857 C C . ASN A 1 228 ? 16.192 -7.539 -2.121 1.00 89.88 228 ASN A C 1
ATOM 1859 O O . ASN A 1 228 ? 16.126 -7.706 -0.906 1.00 89.88 228 ASN A O 1
ATOM 1863 N N . PHE A 1 229 ? 16.609 -6.383 -2.641 1.00 89.38 229 PHE A N 1
ATOM 1864 C CA . PHE A 1 229 ? 16.948 -5.221 -1.816 1.00 89.38 229 PHE A CA 1
ATOM 1865 C C . PHE A 1 229 ? 15.734 -4.646 -1.074 1.00 89.38 229 PHE A C 1
ATOM 1867 O O . PHE A 1 229 ? 15.886 -4.041 -0.008 1.00 89.38 229 PHE A O 1
ATOM 1874 N N . PHE A 1 230 ? 14.537 -4.831 -1.630 1.00 86.38 230 PHE A N 1
ATOM 1875 C CA . PHE A 1 230 ? 13.272 -4.421 -1.031 1.00 86.38 230 PHE A CA 1
ATOM 1876 C C . PHE A 1 230 ? 12.598 -5.523 -0.193 1.00 86.38 230 PHE A C 1
ATOM 1878 O O . PHE A 1 230 ? 11.655 -5.220 0.543 1.00 86.38 230 PHE A O 1
ATOM 1885 N N . LEU A 1 231 ? 13.091 -6.769 -0.205 1.00 82.00 231 LEU A N 1
ATOM 1886 C CA . LEU A 1 231 ? 12.587 -7.826 0.678 1.00 82.00 231 LEU A CA 1
ATOM 1887 C C . LEU A 1 231 ? 12.756 -7.423 2.150 1.00 82.00 231 LEU A C 1
ATOM 1889 O O . LEU A 1 231 ? 13.841 -7.073 2.608 1.00 82.00 231 LEU A O 1
ATOM 1893 N N . GLY A 1 232 ? 11.653 -7.457 2.901 1.00 69.56 232 GLY A N 1
ATOM 1894 C CA . GLY A 1 232 ? 11.620 -7.039 4.307 1.00 69.56 232 GLY A CA 1
ATOM 1895 C C . GLY A 1 232 ? 11.572 -5.521 4.530 1.00 69.56 232 GLY A C 1
ATOM 1896 O O . GLY A 1 232 ? 11.489 -5.090 5.680 1.00 69.56 232 GLY A O 1
ATOM 1897 N N . LYS A 1 233 ? 11.581 -4.704 3.466 1.00 80.38 233 LYS A N 1
ATOM 1898 C CA . LYS A 1 233 ? 11.351 -3.254 3.545 1.00 80.38 233 LYS A CA 1
ATOM 1899 C C . LYS A 1 233 ? 9.862 -2.910 3.419 1.00 80.38 233 LYS A C 1
ATOM 1901 O O . LYS A 1 233 ? 9.008 -3.755 3.159 1.00 80.38 233 LYS A O 1
ATOM 1906 N N . TYR A 1 234 ? 9.556 -1.626 3.603 1.00 78.06 234 TYR A N 1
ATOM 1907 C CA . TYR A 1 234 ? 8.195 -1.084 3.551 1.00 78.06 234 TYR A CA 1
ATOM 1908 C C . TYR A 1 234 ? 7.569 -1.059 2.154 1.00 78.06 234 TYR A C 1
ATOM 1910 O O . TYR A 1 234 ? 6.362 -0.868 2.060 1.00 78.06 234 TYR A O 1
ATOM 1918 N N . TYR A 1 235 ? 8.343 -1.239 1.083 1.00 85.75 235 TYR A N 1
ATOM 1919 C CA . TYR A 1 235 ? 7.866 -1.122 -0.296 1.00 85.75 235 TYR A CA 1
ATOM 1920 C C . TYR A 1 235 ? 8.217 -2.365 -1.100 1.00 85.75 235 TYR A C 1
ATOM 1922 O O . TYR A 1 235 ? 9.283 -2.938 -0.900 1.00 85.75 235 TYR A O 1
ATOM 1930 N N . PHE A 1 236 ? 7.344 -2.747 -2.026 1.00 87.31 236 PHE A N 1
ATOM 1931 C CA . PHE A 1 236 ? 7.592 -3.804 -3.003 1.00 87.31 236 PHE A CA 1
ATOM 1932 C C . PHE A 1 236 ? 6.969 -3.440 -4.354 1.00 87.31 236 PHE A C 1
ATOM 1934 O O . PHE A 1 236 ? 6.149 -2.525 -4.446 1.00 87.31 236 PHE A O 1
ATOM 1941 N N . ILE A 1 237 ? 7.373 -4.148 -5.407 1.00 88.75 237 ILE A N 1
ATOM 1942 C CA . ILE A 1 237 ? 6.997 -3.849 -6.791 1.00 88.75 237 ILE A CA 1
ATOM 1943 C C . ILE A 1 237 ? 6.138 -4.992 -7.335 1.00 88.75 237 ILE A C 1
ATOM 1945 O O . ILE A 1 237 ? 6.469 -6.161 -7.152 1.00 88.75 237 ILE A O 1
ATOM 1949 N N . LYS A 1 238 ? 5.060 -4.662 -8.047 1.00 88.69 238 LYS A N 1
ATOM 1950 C CA . LYS A 1 238 ? 4.243 -5.611 -8.821 1.00 88.69 238 LYS A CA 1
ATOM 1951 C C . LYS A 1 238 ? 3.970 -5.056 -10.228 1.00 88.69 238 LYS A C 1
ATOM 1953 O O . LYS A 1 238 ? 4.010 -3.839 -10.403 1.00 88.69 238 LYS A O 1
ATOM 1958 N N . PRO A 1 239 ? 3.696 -5.887 -11.246 1.00 87.88 239 PRO A N 1
ATOM 1959 C CA . PRO A 1 239 ? 3.254 -5.379 -12.546 1.00 87.88 239 PRO A CA 1
ATOM 1960 C C . PRO A 1 239 ? 1.914 -4.640 -12.404 1.00 87.88 239 PRO A C 1
ATOM 1962 O O . PRO A 1 239 ? 1.027 -5.095 -11.682 1.00 87.88 239 PRO A O 1
ATOM 1965 N N . TYR A 1 240 ? 1.767 -3.500 -13.081 1.00 87.38 240 TYR A N 1
ATOM 1966 C CA . TYR A 1 240 ? 0.527 -2.724 -13.094 1.00 87.38 240 TYR A CA 1
ATOM 1967 C C . TYR A 1 240 ? -0.434 -3.257 -14.165 1.00 87.38 240 TYR A C 1
ATOM 1969 O O . TYR A 1 240 ? -0.030 -3.517 -15.300 1.00 87.38 240 TYR A O 1
ATOM 1977 N N . ARG A 1 241 ? -1.718 -3.391 -13.815 1.00 85.88 241 ARG A N 1
ATOM 1978 C CA . ARG A 1 241 ? -2.797 -3.725 -14.752 1.00 85.88 241 ARG A CA 1
ATOM 1979 C C . ARG A 1 241 ? -3.819 -2.599 -14.779 1.00 85.88 241 ARG A C 1
ATOM 1981 O O . ARG A 1 241 ? -4.184 -2.055 -13.738 1.00 85.88 241 ARG A O 1
ATOM 1988 N N . VAL A 1 242 ? -4.288 -2.266 -15.978 1.00 83.44 242 VAL A N 1
ATOM 1989 C CA . VAL A 1 242 ? -5.292 -1.217 -16.184 1.00 83.44 242 VAL A CA 1
ATOM 1990 C C . VAL A 1 242 ? -6.551 -1.557 -15.382 1.00 83.44 242 VAL A C 1
ATOM 1992 O O . VAL A 1 242 ? -7.098 -2.648 -15.522 1.00 83.44 242 VAL A O 1
ATOM 1995 N N . GLY A 1 243 ? -6.989 -0.628 -14.532 1.00 81.19 243 GLY A N 1
ATOM 1996 C CA . GLY A 1 243 ? -8.148 -0.800 -13.648 1.00 81.19 243 GLY A CA 1
ATOM 1997 C C . GLY A 1 243 ? -7.820 -1.269 -12.225 1.00 81.19 243 GLY A C 1
ATOM 1998 O O . GLY A 1 243 ? -8.699 -1.223 -11.367 1.00 81.19 243 GLY A O 1
ATOM 1999 N N . GLU A 1 244 ? -6.578 -1.663 -11.927 1.00 84.12 244 GLU A N 1
ATOM 2000 C CA . GLU A 1 244 ? -6.156 -1.938 -10.550 1.00 84.12 244 GLU A CA 1
ATOM 2001 C C . GLU A 1 244 ? -5.777 -0.645 -9.811 1.00 84.12 244 GLU A C 1
ATOM 2003 O O . GLU A 1 244 ? -5.152 0.258 -10.371 1.00 84.12 244 GLU A O 1
ATOM 2008 N N . GLN A 1 245 ? -6.115 -0.566 -8.519 1.00 82.81 245 GLN A N 1
ATOM 2009 C CA . GLN A 1 245 ? -5.602 0.499 -7.658 1.00 82.81 245 GLN A CA 1
ATOM 2010 C C . GLN A 1 245 ? -4.099 0.315 -7.443 1.00 82.81 245 GLN A C 1
ATOM 2012 O O . GLN A 1 245 ? -3.633 -0.773 -7.085 1.00 82.81 245 GLN A O 1
ATOM 2017 N N . CYS A 1 246 ? -3.356 1.399 -7.649 1.00 87.06 246 CYS A N 1
ATOM 2018 C CA . CYS A 1 246 ? -1.915 1.439 -7.495 1.00 87.06 246 CYS A CA 1
ATOM 2019 C C . CYS A 1 246 ? -1.509 2.548 -6.524 1.00 87.06 246 CYS A C 1
ATOM 2021 O O . CYS A 1 246 ? -1.967 3.680 -6.664 1.00 87.06 246 CYS A O 1
ATOM 2023 N N . PHE A 1 247 ? -0.653 2.223 -5.552 1.00 88.88 247 PHE A N 1
ATOM 2024 C CA . PHE A 1 247 ? -0.170 3.187 -4.563 1.00 88.88 247 PHE A CA 1
ATOM 2025 C C . PHE A 1 247 ? 0.731 4.247 -5.215 1.00 88.88 247 PHE A C 1
ATOM 2027 O O . PHE A 1 247 ? 0.467 5.441 -5.073 1.00 88.88 247 PHE A O 1
ATOM 2034 N N . TYR A 1 248 ? 1.730 3.823 -5.993 1.00 89.88 248 TYR A N 1
ATOM 2035 C CA . TYR A 1 248 ? 2.520 4.705 -6.854 1.00 89.88 248 TYR A CA 1
ATOM 2036 C C . TYR A 1 248 ? 2.877 3.994 -8.162 1.00 89.88 248 TYR A C 1
ATOM 2038 O O . TYR A 1 248 ? 3.535 2.952 -8.153 1.00 89.88 248 TYR A O 1
ATOM 2046 N N . GLN A 1 249 ? 2.415 4.542 -9.286 1.00 88.44 249 GLN A N 1
ATOM 2047 C CA . GLN A 1 249 ? 2.681 3.982 -10.607 1.00 88.44 249 GLN A CA 1
ATOM 2048 C C . GLN A 1 249 ? 4.016 4.501 -11.147 1.00 88.44 249 GLN A C 1
ATOM 2050 O O . GLN A 1 249 ? 4.250 5.704 -11.204 1.00 88.44 249 GLN A O 1
ATOM 2055 N N . ASP A 1 250 ? 4.860 3.575 -11.586 1.00 85.38 250 ASP A N 1
ATOM 2056 C CA . ASP A 1 250 ? 6.191 3.828 -12.126 1.00 85.38 250 ASP A CA 1
ATOM 2057 C C . ASP A 1 250 ? 6.341 3.035 -13.432 1.00 85.38 250 ASP A C 1
ATOM 2059 O O . ASP A 1 250 ? 6.672 1.844 -13.449 1.00 85.38 250 ASP A O 1
ATOM 2063 N N . GLY A 1 251 ? 5.956 3.675 -14.540 1.00 82.00 251 GLY A N 1
ATOM 2064 C CA . GLY A 1 251 ? 5.841 3.036 -15.851 1.00 82.00 251 GLY A CA 1
ATOM 2065 C C . GLY A 1 251 ? 4.805 1.905 -15.867 1.00 82.00 251 GLY A C 1
ATOM 2066 O O . GLY A 1 251 ? 3.625 2.108 -15.563 1.00 82.00 251 GLY A O 1
ATOM 2067 N N . ARG A 1 252 ? 5.253 0.697 -16.236 1.00 85.31 252 ARG A N 1
ATOM 2068 C CA . ARG A 1 252 ? 4.438 -0.534 -16.259 1.00 85.31 252 ARG A CA 1
ATOM 2069 C C . ARG A 1 252 ? 4.328 -1.233 -14.902 1.00 85.31 252 ARG A C 1
ATOM 2071 O O . ARG A 1 252 ? 3.716 -2.299 -14.813 1.00 85.31 252 ARG A O 1
ATOM 2078 N N . PHE A 1 253 ? 4.929 -0.676 -13.857 1.00 87.81 253 PHE A N 1
ATOM 2079 C CA . PHE A 1 253 ? 4.975 -1.284 -12.537 1.00 87.81 253 PHE A CA 1
ATOM 2080 C C . PHE A 1 253 ? 4.274 -0.412 -11.506 1.00 87.81 253 PHE A C 1
ATOM 2082 O O . PHE A 1 253 ? 4.137 0.801 -11.645 1.00 87.81 253 PHE A O 1
ATOM 2089 N N . CYS A 1 254 ? 3.800 -1.072 -10.462 1.00 90.50 254 CYS A N 1
ATOM 2090 C CA . CYS A 1 254 ? 3.157 -0.456 -9.330 1.00 90.50 254 CYS A CA 1
ATOM 2091 C C . CYS A 1 254 ? 3.977 -0.731 -8.076 1.00 90.50 254 CYS A C 1
ATOM 2093 O O . CYS A 1 254 ? 4.203 -1.890 -7.715 1.00 90.50 254 CYS A O 1
ATOM 2095 N N . TRP A 1 255 ? 4.388 0.337 -7.405 1.00 89.81 255 TRP A N 1
ATOM 2096 C CA . TRP A 1 255 ? 4.909 0.270 -6.052 1.00 89.81 255 TRP A CA 1
ATOM 2097 C C . TRP A 1 255 ? 3.746 0.134 -5.088 1.00 89.81 255 TRP A C 1
ATOM 2099 O O . TRP A 1 255 ? 2.782 0.888 -5.178 1.00 89.81 255 TRP A O 1
ATOM 2109 N N . GLU A 1 256 ? 3.851 -0.813 -4.169 1.00 87.06 256 GLU A N 1
ATOM 2110 C CA . GLU A 1 256 ? 2.884 -1.067 -3.108 1.00 87.06 256 GLU A CA 1
ATOM 2111 C C . GLU A 1 256 ? 3.593 -1.023 -1.756 1.00 87.06 256 GLU A C 1
ATOM 2113 O O . GLU A 1 256 ? 4.780 -1.345 -1.632 1.00 87.06 256 GLU A O 1
ATOM 2118 N N . LYS A 1 257 ? 2.854 -0.617 -0.723 1.00 83.38 257 LYS A N 1
ATOM 2119 C CA . LYS A 1 257 ? 3.365 -0.589 0.644 1.00 83.38 257 LYS A CA 1
ATOM 2120 C C . LYS A 1 257 ? 3.146 -1.957 1.277 1.00 83.38 257 LYS A C 1
ATOM 2122 O O . LYS A 1 257 ? 2.018 -2.438 1.371 1.00 83.38 257 LYS A O 1
ATOM 2127 N N . SER A 1 258 ? 4.225 -2.591 1.717 1.00 72.12 258 SER A N 1
ATOM 2128 C CA . SER A 1 258 ? 4.139 -3.770 2.566 1.00 72.12 258 SER A CA 1
ATOM 2129 C C . SER A 1 258 ? 3.609 -3.325 3.923 1.00 72.12 258 SER A C 1
ATOM 2131 O O . SER A 1 258 ? 4.300 -2.651 4.693 1.00 72.12 258 SER A O 1
ATOM 2133 N N . SER A 1 259 ? 2.369 -3.696 4.233 1.00 61.91 259 SER A N 1
ATOM 2134 C CA . SER A 1 259 ? 1.841 -3.702 5.595 1.00 61.91 259 SER A CA 1
ATOM 2135 C C . SER A 1 259 ? 2.533 -4.829 6.367 1.00 61.91 259 SER A C 1
ATOM 2137 O O . SER A 1 259 ? 1.925 -5.865 6.636 1.00 61.91 259 SER A O 1
ATOM 2139 N N . GLY A 1 260 ? 3.838 -4.673 6.605 1.00 59.88 260 GLY A N 1
ATOM 2140 C CA . GLY A 1 260 ? 4.713 -5.699 7.160 1.00 59.88 260 GLY A CA 1
ATOM 2141 C C . GLY A 1 260 ? 4.295 -6.184 8.560 1.00 59.88 260 GLY A C 1
ATOM 2142 O O . GLY A 1 260 ? 3.215 -5.839 9.051 1.00 59.88 260 GLY A O 1
ATOM 2143 N N . PRO A 1 261 ? 5.165 -6.945 9.257 1.00 54.53 261 PRO A N 1
ATOM 2144 C CA . PRO A 1 261 ? 4.855 -7.572 10.546 1.00 54.53 261 PRO A CA 1
ATOM 2145 C C . PRO A 1 261 ? 4.297 -6.601 11.592 1.00 54.53 261 PRO A C 1
ATOM 2147 O O . PRO A 1 261 ? 3.542 -7.030 12.449 1.00 54.53 261 PRO A O 1
ATOM 2150 N N . PHE A 1 262 ? 4.565 -5.295 11.498 1.00 56.50 262 PHE A N 1
ATOM 2151 C CA . PHE A 1 262 ? 3.951 -4.288 12.365 1.00 56.50 262 PHE A CA 1
ATOM 2152 C C . PHE A 1 262 ? 2.419 -4.300 12.335 1.00 56.50 262 PHE A C 1
ATOM 2154 O O . PHE A 1 262 ? 1.816 -4.315 13.400 1.00 56.50 262 PHE A O 1
ATOM 2161 N N . VAL A 1 263 ? 1.767 -4.358 11.168 1.00 60.72 263 VAL A N 1
ATOM 2162 C CA . VAL A 1 263 ? 0.292 -4.387 11.122 1.00 60.72 263 VAL A CA 1
ATOM 2163 C C . VAL A 1 263 ? -0.233 -5.699 11.708 1.00 60.72 263 VAL A C 1
ATOM 2165 O O . VAL A 1 263 ? -1.194 -5.683 12.469 1.00 60.72 263 VAL A O 1
ATOM 2168 N N . GLN A 1 264 ? 0.432 -6.828 11.442 1.00 60.28 264 GLN A N 1
ATOM 2169 C CA . GLN A 1 264 ? 0.064 -8.122 12.031 1.00 60.28 264 GLN A CA 1
ATOM 2170 C C . GLN A 1 264 ? 0.279 -8.167 13.555 1.00 60.28 264 GLN A C 1
ATOM 2172 O O . GLN A 1 264 ? -0.583 -8.669 14.270 1.00 60.28 264 GLN A O 1
ATOM 2177 N N . ILE A 1 265 ? 1.371 -7.593 14.068 1.00 62.69 265 ILE A N 1
ATOM 2178 C CA . ILE A 1 265 ? 1.672 -7.485 15.504 1.00 62.69 265 ILE A CA 1
ATOM 2179 C C . ILE A 1 265 ? 0.663 -6.561 16.197 1.00 62.69 265 ILE A C 1
ATOM 2181 O O . ILE A 1 265 ? 0.147 -6.905 17.263 1.00 62.69 265 ILE A O 1
ATOM 2185 N N . PHE A 1 266 ? 0.338 -5.413 15.591 1.00 62.34 266 PHE A N 1
ATOM 2186 C CA . PHE A 1 266 ? -0.681 -4.496 16.111 1.00 62.34 266 PHE A CA 1
ATOM 2187 C C . PHE A 1 266 ? -2.073 -5.139 16.109 1.00 62.34 266 PHE A C 1
ATOM 2189 O O . PHE A 1 266 ? -2.816 -4.962 17.071 1.00 62.34 266 PHE A O 1
ATOM 2196 N N . MET A 1 267 ? -2.403 -5.934 15.087 1.00 64.19 267 MET A N 1
ATOM 2197 C CA . MET A 1 267 ? -3.662 -6.684 15.008 1.00 64.19 267 MET A CA 1
ATOM 2198 C C . MET A 1 267 ? -3.745 -7.818 16.038 1.00 64.19 267 MET A C 1
ATOM 2200 O O . MET A 1 267 ? -4.765 -7.978 16.699 1.00 64.19 267 MET A O 1
ATOM 2204 N N . GLN A 1 268 ? -2.680 -8.599 16.232 1.00 70.44 268 GLN A N 1
ATOM 2205 C CA . GLN A 1 268 ? -2.666 -9.646 17.261 1.00 70.44 268 GLN A CA 1
ATOM 2206 C C . GLN A 1 268 ? -2.772 -9.049 18.668 1.00 70.44 268 GLN A C 1
ATOM 2208 O O . GLN A 1 268 ? -3.536 -9.541 19.500 1.00 70.44 268 GLN A O 1
ATOM 2213 N N . SER A 1 269 ? -2.058 -7.949 18.916 1.00 71.00 269 SER A N 1
ATOM 2214 C CA . SER A 1 269 ? -2.110 -7.239 20.195 1.00 71.00 269 SER A CA 1
ATOM 2215 C C . SER A 1 269 ? -3.487 -6.617 20.448 1.00 71.00 269 SER A C 1
ATOM 2217 O O . SER A 1 269 ? -3.985 -6.683 21.570 1.00 71.00 269 SER A O 1
ATOM 2219 N N . SER A 1 270 ? -4.142 -6.056 19.423 1.00 73.44 270 SER A N 1
ATOM 2220 C CA . SER A 1 270 ? -5.480 -5.467 19.568 1.00 73.44 270 SER A CA 1
ATOM 2221 C C . SER A 1 270 ? -6.554 -6.524 19.834 1.00 73.44 270 SER A C 1
ATOM 2223 O O . SER A 1 270 ? -7.388 -6.323 20.717 1.00 73.44 270 SER A O 1
ATOM 2225 N N . ILE A 1 271 ? -6.494 -7.676 19.155 1.00 76.38 271 ILE A N 1
ATOM 2226 C CA . ILE A 1 271 ? -7.418 -8.798 19.376 1.00 76.38 271 ILE A CA 1
ATOM 2227 C C . ILE A 1 271 ? -7.286 -9.337 20.805 1.00 76.38 271 ILE A C 1
ATOM 2229 O O . ILE A 1 271 ? -8.300 -9.513 21.480 1.00 76.38 271 ILE A O 1
ATOM 2233 N N . LEU A 1 272 ? -6.056 -9.537 21.293 1.00 79.19 272 LEU A N 1
ATOM 2234 C CA . LEU A 1 272 ? -5.799 -10.004 22.661 1.00 79.19 272 LEU A CA 1
ATOM 2235 C C . LEU A 1 272 ? -6.322 -9.025 23.723 1.00 79.19 272 LEU A C 1
ATOM 2237 O O . LEU A 1 272 ? -6.927 -9.443 24.716 1.00 79.19 272 LEU A O 1
ATOM 2241 N N . LEU A 1 273 ? -6.122 -7.719 23.517 1.00 78.81 273 LEU A N 1
ATOM 2242 C CA . LEU A 1 273 ? -6.632 -6.688 24.425 1.00 78.81 273 LEU A CA 1
ATOM 2243 C C . LEU A 1 273 ? -8.163 -6.641 24.415 1.00 78.81 273 LEU A C 1
ATOM 2245 O O . LEU A 1 273 ? -8.777 -6.571 25.483 1.00 78.81 273 LEU A O 1
ATOM 2249 N N . PHE A 1 274 ? -8.787 -6.746 23.238 1.00 80.50 274 PHE A N 1
ATOM 2250 C CA . PHE A 1 274 ? -10.242 -6.793 23.113 1.00 80.50 274 PHE A CA 1
ATOM 2251 C C . PHE A 1 274 ? -10.815 -8.020 23.832 1.00 80.50 274 PHE A C 1
ATOM 2253 O O . PHE A 1 274 ? -11.681 -7.868 24.696 1.00 80.50 274 PHE A O 1
ATOM 2260 N N . SER A 1 275 ? -10.282 -9.221 23.574 1.00 79.62 275 SER A N 1
ATOM 2261 C CA . SER A 1 275 ? -10.752 -10.449 24.226 1.00 79.62 275 SER A CA 1
ATOM 2262 C C . SER A 1 275 ? -10.579 -10.405 25.745 1.00 79.62 275 SER A C 1
ATOM 2264 O O . SER A 1 275 ? -11.488 -10.787 26.480 1.00 79.62 275 SER A O 1
ATOM 2266 N N . SER A 1 276 ? -9.448 -9.878 26.227 1.00 80.06 276 SER A N 1
ATOM 2267 C CA . SER A 1 276 ? -9.196 -9.704 27.662 1.00 80.06 276 SER A CA 1
ATOM 2268 C C . SER A 1 276 ? -10.214 -8.753 28.306 1.00 80.06 276 SER A C 1
ATOM 2270 O O . SER A 1 276 ? -10.786 -9.064 29.353 1.00 80.06 276 SER A O 1
ATOM 2272 N N . SER A 1 277 ? -10.531 -7.633 27.644 1.00 82.81 277 SER A N 1
ATOM 2273 C CA . SER A 1 277 ? -11.517 -6.669 28.148 1.00 82.81 277 SER A CA 1
ATOM 2274 C C . SER A 1 277 ? -12.923 -7.268 28.283 1.00 82.81 277 SER A C 1
ATOM 2276 O O . SER A 1 277 ? -13.584 -7.062 29.302 1.00 82.81 277 SER A O 1
ATOM 2278 N N . VAL A 1 278 ? -13.355 -8.080 27.313 1.00 84.12 278 VAL A N 1
ATOM 2279 C CA . VAL A 1 278 ? -14.667 -8.747 27.333 1.00 84.12 278 VAL A CA 1
ATOM 2280 C C . VAL A 1 278 ? -14.759 -9.737 28.495 1.00 84.12 278 VAL A C 1
ATOM 2282 O O . VAL A 1 278 ? -15.765 -9.764 29.206 1.00 84.12 278 VAL A O 1
ATOM 2285 N N . ILE A 1 279 ? -13.692 -10.503 28.745 1.00 85.81 279 ILE A N 1
ATOM 2286 C CA . ILE A 1 279 ? -13.624 -11.448 29.869 1.00 85.81 279 ILE A CA 1
ATOM 2287 C C . ILE A 1 279 ? -13.724 -10.707 31.210 1.00 85.81 279 ILE A C 1
ATOM 2289 O O . ILE A 1 279 ? -14.471 -11.132 32.094 1.00 85.81 279 ILE A O 1
ATOM 2293 N N . ILE A 1 280 ? -13.024 -9.577 31.360 1.00 85.81 280 ILE A N 1
ATOM 2294 C CA . ILE A 1 280 ? -13.078 -8.753 32.577 1.00 85.81 280 ILE A CA 1
ATOM 2295 C C . ILE A 1 280 ? -14.493 -8.209 32.806 1.00 85.81 280 ILE A C 1
ATOM 2297 O O . ILE A 1 280 ? -15.002 -8.273 33.927 1.00 85.81 280 ILE A O 1
ATOM 2301 N N . ILE A 1 281 ? -15.157 -7.714 31.758 1.00 85.12 281 ILE A N 1
ATOM 2302 C CA . ILE A 1 281 ? -16.536 -7.216 31.848 1.00 85.12 281 ILE A CA 1
ATOM 2303 C C . ILE A 1 281 ? -17.480 -8.335 32.300 1.00 85.12 281 ILE A C 1
ATOM 2305 O O . ILE A 1 281 ? -18.273 -8.134 33.222 1.00 85.12 281 ILE A O 1
ATOM 2309 N N . PHE A 1 282 ? -17.364 -9.528 31.710 1.00 87.50 282 PHE A N 1
ATOM 2310 C CA . PHE A 1 282 ? -18.181 -10.678 32.091 1.00 87.50 282 PHE A CA 1
ATOM 2311 C C . PHE A 1 282 ? -17.959 -11.083 33.556 1.00 87.50 282 PHE A C 1
ATOM 2313 O O . PHE A 1 282 ? -18.925 -11.297 34.291 1.00 87.50 282 PHE A O 1
ATOM 2320 N N . LEU A 1 283 ? -16.704 -11.107 34.016 1.00 87.56 283 LEU A N 1
ATOM 2321 C CA . LEU A 1 283 ? -16.354 -11.366 35.416 1.00 87.56 283 LEU A CA 1
ATOM 2322 C C . LEU A 1 283 ? -16.975 -10.338 36.371 1.00 87.56 283 LEU A C 1
ATOM 2324 O O . LEU A 1 283 ? -17.548 -10.722 37.390 1.00 87.56 283 LEU A O 1
ATOM 2328 N N . ILE A 1 284 ? -16.912 -9.045 36.042 1.00 87.75 284 ILE A N 1
ATOM 2329 C CA . ILE A 1 284 ? -17.506 -7.980 36.866 1.00 87.75 284 ILE A CA 1
ATOM 2330 C C . ILE A 1 284 ? -19.027 -8.146 36.947 1.00 87.75 284 ILE A C 1
ATOM 2332 O O . ILE A 1 284 ? -19.591 -8.094 38.042 1.00 87.75 284 ILE A O 1
ATOM 2336 N N . ILE A 1 285 ? -19.692 -8.384 35.812 1.00 87.94 285 ILE A N 1
ATOM 2337 C CA . ILE A 1 285 ? -21.144 -8.609 35.762 1.00 87.94 285 ILE A CA 1
ATOM 2338 C C . ILE A 1 285 ? -21.520 -9.833 36.604 1.00 87.94 285 ILE A C 1
ATOM 2340 O O . ILE A 1 285 ? -22.454 -9.766 37.404 1.00 87.94 285 ILE A O 1
ATOM 2344 N N . PHE A 1 286 ? -20.766 -10.926 36.490 1.00 89.06 286 PHE A N 1
ATOM 2345 C CA . PHE A 1 286 ? -20.997 -12.146 37.258 1.00 89.06 286 PHE A CA 1
ATOM 2346 C C . PHE A 1 286 ? -20.851 -11.923 38.772 1.00 89.06 286 PHE A C 1
ATOM 2348 O O . PHE A 1 286 ? -21.698 -12.366 39.553 1.00 89.06 286 PHE A O 1
ATOM 2355 N N . ILE A 1 287 ? -19.818 -11.189 39.200 1.00 88.50 287 ILE A N 1
ATOM 2356 C CA . ILE A 1 287 ? -19.604 -10.839 40.612 1.00 88.50 287 ILE A CA 1
ATOM 2357 C C . ILE A 1 287 ? -20.758 -9.979 41.140 1.00 88.50 287 ILE A C 1
ATOM 2359 O O . ILE A 1 287 ? -21.282 -10.257 42.222 1.00 88.50 287 ILE A O 1
ATOM 2363 N N . LEU A 1 288 ? -21.186 -8.963 40.383 1.00 89.44 288 LEU A N 1
ATOM 2364 C CA . LEU A 1 288 ? -22.314 -8.106 40.760 1.00 89.44 288 LEU A CA 1
ATOM 2365 C C . LEU A 1 288 ? -23.610 -8.909 40.873 1.00 89.44 288 LEU A C 1
ATOM 2367 O O . LEU A 1 288 ? -24.319 -8.788 41.871 1.00 89.44 288 LEU A O 1
ATOM 2371 N N . PHE A 1 289 ? -23.882 -9.780 39.902 1.00 90.56 289 PHE A N 1
ATOM 2372 C CA . PHE A 1 289 ? -25.056 -10.646 39.917 1.00 90.56 289 PHE A CA 1
ATOM 2373 C C . PHE A 1 289 ? -25.069 -11.559 41.148 1.00 90.56 289 PHE A C 1
ATOM 2375 O O . PHE A 1 289 ? -26.076 -11.642 41.856 1.00 90.56 289 PHE A O 1
ATOM 2382 N N . LYS A 1 290 ? -23.933 -12.195 41.462 1.00 89.25 290 LYS A N 1
ATOM 2383 C CA . LYS A 1 290 ? -23.795 -13.046 42.650 1.00 89.25 290 LYS A CA 1
ATOM 2384 C C . LYS A 1 290 ? -24.017 -12.254 43.939 1.00 89.25 290 LYS A C 1
ATOM 2386 O O . LYS A 1 290 ? -24.721 -12.732 44.826 1.00 89.25 290 LYS A O 1
ATOM 2391 N N . LYS A 1 291 ? -23.454 -11.045 44.036 1.00 89.38 291 LYS A N 1
ATOM 2392 C CA . LYS A 1 291 ? -23.606 -10.172 45.207 1.00 89.38 291 LYS A CA 1
ATOM 2393 C C . LYS A 1 291 ? -25.064 -9.767 45.425 1.00 89.38 291 LYS A C 1
ATOM 2395 O O . LYS A 1 291 ? -25.563 -9.911 46.535 1.00 89.38 291 LYS A O 1
ATOM 2400 N N . ILE A 1 292 ? -25.753 -9.336 44.368 1.00 87.69 292 ILE A N 1
ATOM 2401 C CA . ILE A 1 292 ? -27.171 -8.952 44.428 1.00 87.69 292 ILE A CA 1
ATOM 2402 C C . ILE A 1 292 ? -28.034 -10.150 44.839 1.00 87.69 292 ILE A C 1
ATOM 2404 O O . ILE A 1 292 ? -28.911 -10.020 45.690 1.00 87.69 292 ILE A O 1
ATOM 2408 N N . LYS A 1 293 ? -27.774 -11.334 44.272 1.00 87.75 293 LYS A N 1
ATOM 2409 C CA . LYS A 1 293 ? -28.522 -12.551 44.612 1.00 87.75 293 LYS A CA 1
ATOM 2410 C C . LYS A 1 293 ? -28.338 -12.948 46.079 1.00 87.75 293 LYS A C 1
ATOM 2412 O O . LYS A 1 293 ? -29.307 -13.334 46.723 1.00 87.75 293 LYS A O 1
ATOM 2417 N N . LEU A 1 294 ? -27.116 -12.836 46.603 1.00 87.56 294 LEU A N 1
ATOM 2418 C CA . LEU A 1 294 ? -26.830 -13.139 48.005 1.00 87.56 294 LEU A CA 1
ATOM 2419 C C . LEU A 1 294 ? -27.536 -12.160 48.950 1.00 87.56 294 LEU A C 1
ATOM 2421 O O . LEU A 1 294 ? -28.172 -12.599 49.901 1.00 87.56 294 LEU A O 1
ATOM 2425 N N . GLN A 1 295 ? -27.486 -10.859 48.651 1.00 83.25 295 GLN A N 1
ATOM 2426 C CA . GLN A 1 295 ? -28.173 -9.833 49.443 1.00 83.25 295 GLN A CA 1
ATOM 2427 C C . GLN A 1 295 ? -29.683 -10.075 49.494 1.00 83.25 295 GLN A C 1
ATOM 2429 O O . GLN A 1 295 ? -30.258 -10.106 50.578 1.00 83.25 295 GLN A O 1
ATOM 2434 N N . LYS A 1 296 ? -30.308 -10.350 48.341 1.00 83.69 296 LYS A N 1
ATOM 2435 C CA . LYS A 1 296 ? -31.739 -10.686 48.284 1.00 83.69 296 LYS A CA 1
ATOM 2436 C C . LYS A 1 296 ? -32.081 -11.910 49.129 1.00 83.69 296 LYS A C 1
ATOM 2438 O O . LYS A 1 296 ? -33.055 -11.896 49.870 1.00 83.69 296 LYS A O 1
ATOM 2443 N N . PHE A 1 297 ? -31.262 -12.953 49.051 1.00 82.31 297 PHE A N 1
ATOM 2444 C CA . PHE A 1 297 ? -31.484 -14.170 49.825 1.00 82.31 297 PHE A CA 1
ATOM 2445 C C . PHE A 1 297 ? -31.345 -13.946 51.340 1.00 82.31 297 PHE A C 1
ATOM 2447 O O . PHE A 1 297 ? -32.115 -14.496 52.127 1.00 82.31 297 PHE A O 1
ATOM 2454 N N . GLU A 1 298 ? -30.383 -13.128 51.772 1.00 79.56 298 GLU A N 1
ATOM 2455 C CA . GLU A 1 298 ? -30.243 -12.751 53.182 1.00 79.56 298 GLU A CA 1
ATOM 2456 C C . GLU A 1 298 ? -31.430 -11.919 53.682 1.00 79.56 298 GLU A C 1
ATOM 2458 O O . GLU A 1 298 ? -31.909 -12.143 54.795 1.00 79.56 298 GLU A O 1
ATOM 2463 N N . GLU A 1 299 ? -31.929 -10.987 52.871 1.00 80.31 299 GLU A N 1
ATOM 2464 C CA . GLU A 1 299 ? -33.125 -10.201 53.183 1.00 80.31 299 GLU A CA 1
ATOM 2465 C C . GLU A 1 299 ? -34.369 -11.086 53.310 1.00 80.31 299 GLU A C 1
ATOM 2467 O O . GLU A 1 299 ? -35.102 -10.975 54.294 1.00 80.31 299 GLU A O 1
ATOM 2472 N N . GLU A 1 300 ? -34.581 -12.017 52.376 1.00 80.62 300 GLU A N 1
ATOM 2473 C CA . GLU A 1 300 ? -35.679 -12.989 52.437 1.00 80.62 300 GLU A CA 1
ATOM 2474 C C . GLU A 1 300 ? -35.603 -13.861 53.696 1.00 80.62 300 GLU A C 1
ATOM 2476 O O . GLU A 1 300 ? -36.614 -14.061 54.371 1.00 80.62 300 GLU A O 1
ATOM 2481 N N . ARG A 1 301 ? -34.403 -14.319 54.081 1.00 75.31 301 ARG A N 1
ATOM 2482 C CA . ARG A 1 301 ? -34.200 -15.073 55.328 1.00 75.31 301 ARG A CA 1
ATOM 2483 C C . ARG A 1 301 ? -34.563 -14.263 56.568 1.00 75.31 301 ARG A C 1
ATOM 2485 O O . ARG A 1 301 ? -35.244 -14.784 57.450 1.00 75.31 301 ARG A O 1
ATOM 2492 N N . LYS A 1 302 ? -34.127 -13.000 56.644 1.00 77.62 302 LYS A N 1
ATOM 2493 C CA . LYS A 1 302 ? -34.458 -12.105 57.766 1.00 77.62 302 LYS A CA 1
ATOM 2494 C C . LYS A 1 302 ? -35.965 -11.870 57.858 1.00 77.62 302 LYS A C 1
ATOM 2496 O O . LYS A 1 302 ? -36.527 -11.978 58.944 1.00 77.62 302 LYS A O 1
ATOM 2501 N N . LYS A 1 303 ? -36.630 -11.623 56.724 1.00 74.94 303 LYS A N 1
ATOM 2502 C CA . LYS A 1 303 ? -38.092 -11.466 56.656 1.00 74.94 303 LYS A CA 1
ATOM 2503 C C . LYS A 1 303 ? -38.822 -12.727 57.110 1.00 74.94 303 LYS A C 1
ATOM 2505 O O . LYS A 1 303 ? -39.745 -12.640 57.916 1.00 74.94 303 LYS A O 1
ATOM 2510 N N . TYR A 1 304 ? -38.395 -13.894 56.631 1.00 76.88 304 TYR A N 1
ATOM 2511 C CA . TYR A 1 304 ? -38.984 -15.170 57.028 1.00 76.88 304 TYR A CA 1
ATOM 2512 C C . TYR A 1 304 ? -38.863 -15.396 58.539 1.00 76.88 304 TYR A C 1
ATOM 2514 O O . TYR A 1 304 ? -39.857 -15.705 59.193 1.00 76.88 304 TYR A O 1
ATOM 2522 N N . ALA A 1 305 ? -37.677 -15.162 59.111 1.00 72.31 305 ALA A N 1
ATOM 2523 C CA . ALA A 1 305 ? -37.458 -15.273 60.550 1.00 72.31 305 ALA A CA 1
ATOM 2524 C C . ALA A 1 305 ? -38.366 -14.323 61.348 1.00 72.31 305 ALA A C 1
ATOM 2526 O O . ALA A 1 305 ? -39.027 -14.758 62.288 1.00 72.31 305 ALA A O 1
ATOM 2527 N N . LEU A 1 306 ? -38.463 -13.052 60.941 1.00 78.56 306 LEU A N 1
ATOM 2528 C CA . LEU A 1 306 ? -39.356 -12.075 61.572 1.00 78.56 306 LEU A CA 1
ATOM 2529 C C . LEU A 1 306 ? -40.830 -12.496 61.482 1.00 78.56 306 LEU A C 1
ATOM 2531 O O . LEU A 1 306 ? -41.563 -12.348 62.458 1.00 78.56 306 LEU A O 1
ATOM 2535 N N . ARG A 1 307 ? -41.275 -13.060 60.351 1.00 76.19 307 ARG A N 1
ATOM 2536 C CA . ARG A 1 307 ? -42.659 -13.527 60.175 1.00 76.19 307 ARG A CA 1
ATOM 2537 C C . ARG A 1 307 ? -42.987 -14.687 61.111 1.00 76.19 307 ARG A C 1
ATOM 2539 O O . ARG A 1 307 ? -44.025 -14.652 61.766 1.00 76.19 307 ARG A O 1
ATOM 2546 N N . VAL A 1 308 ? -42.098 -15.679 61.193 1.00 74.81 308 VAL A N 1
ATOM 2547 C CA . VAL A 1 308 ? -42.264 -16.832 62.089 1.00 74.81 308 VAL A CA 1
ATOM 2548 C C . VAL A 1 308 ? -42.281 -16.375 63.545 1.00 74.81 308 VAL A C 1
ATOM 2550 O O . VAL A 1 308 ? -43.225 -16.688 64.259 1.00 74.81 308 VAL A O 1
ATOM 2553 N N . LEU A 1 309 ? -41.306 -15.564 63.967 1.00 75.88 309 LEU A N 1
ATOM 2554 C CA . LEU A 1 309 ? -41.255 -15.030 65.333 1.00 75.88 309 LEU A CA 1
ATOM 2555 C C . LEU A 1 309 ? -42.540 -14.283 65.697 1.00 75.88 309 LEU A C 1
ATOM 2557 O O . LEU A 1 309 ? -43.100 -14.492 66.765 1.00 75.88 309 LEU A O 1
ATOM 2561 N N . THR A 1 310 ? -43.042 -13.443 64.796 1.00 77.38 310 THR A N 1
ATOM 2562 C CA . THR A 1 310 ? -44.258 -12.665 65.054 1.00 77.38 310 THR A CA 1
ATOM 2563 C C . THR A 1 310 ? -45.500 -13.551 65.190 1.00 77.38 310 THR A C 1
ATOM 2565 O O . THR A 1 310 ? -46.383 -13.261 65.998 1.00 77.38 310 THR A O 1
ATOM 2568 N N . HIS A 1 311 ? -45.566 -14.647 64.430 1.00 76.69 311 HIS A N 1
ATOM 2569 C CA . HIS A 1 311 ? -46.646 -15.624 64.535 1.00 76.69 311 HIS A CA 1
ATOM 2570 C C . HIS A 1 311 ? -46.582 -16.398 65.859 1.00 76.69 311 HIS A C 1
ATOM 2572 O O . HIS A 1 311 ? -47.582 -16.481 66.571 1.00 76.69 311 HIS A O 1
ATOM 2578 N N . GLU A 1 312 ? -45.396 -16.885 66.227 1.00 79.44 312 GLU A N 1
ATOM 2579 C CA . GLU A 1 312 ? -45.178 -17.648 67.460 1.00 79.44 312 GLU A CA 1
ATOM 2580 C C . GLU A 1 312 ? -45.332 -16.795 68.726 1.00 79.44 312 GLU A C 1
ATOM 2582 O O . GLU A 1 312 ? -45.717 -17.314 69.768 1.00 79.44 312 GLU A O 1
ATOM 2587 N N . LEU A 1 313 ? -45.084 -15.481 68.654 1.00 81.50 313 LEU A N 1
ATOM 2588 C CA . LEU A 1 313 ? -45.241 -14.563 69.787 1.00 81.50 313 LEU A CA 1
ATOM 2589 C C . LEU A 1 313 ? -46.696 -14.143 70.043 1.00 81.50 313 LEU A C 1
ATOM 2591 O O . LEU A 1 313 ? -47.035 -13.786 71.171 1.00 81.50 313 LEU A O 1
ATOM 2595 N N . ARG A 1 314 ? -47.585 -14.205 69.045 1.00 79.12 314 ARG A N 1
ATOM 2596 C CA . ARG A 1 314 ? -48.976 -13.733 69.187 1.00 79.12 314 ARG A CA 1
ATOM 2597 C C . ARG A 1 314 ? -49.747 -14.497 70.270 1.00 79.12 314 ARG A C 1
ATOM 2599 O O . ARG A 1 314 ? -50.449 -13.892 71.082 1.00 79.12 314 ARG A O 1
ATOM 2606 N N . THR A 1 315 ? -49.598 -15.816 70.293 1.00 79.94 315 THR A N 1
ATOM 2607 C CA . THR A 1 315 ? -50.271 -16.714 71.241 1.00 79.94 315 THR A CA 1
ATOM 2608 C C . THR A 1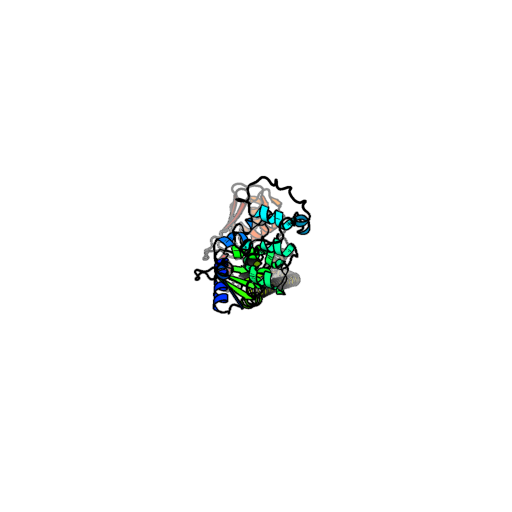 315 ? -49.797 -16.525 72.691 1.00 79.94 315 THR A C 1
ATOM 2610 O O . THR A 1 315 ? -50.647 -16.289 73.551 1.00 79.94 315 THR A O 1
ATOM 2613 N N . PRO A 1 316 ? -48.483 -16.555 73.014 1.00 78.19 316 PRO A N 1
ATOM 2614 C CA . PRO A 1 316 ? -48.021 -16.321 74.379 1.00 78.19 316 PRO A CA 1
ATOM 2615 C C . PRO A 1 316 ? -48.310 -14.895 74.864 1.00 78.19 316 PRO A C 1
ATOM 2617 O O . PRO A 1 316 ? -48.681 -14.738 76.022 1.00 78.19 316 PRO A O 1
ATOM 2620 N N . ILE A 1 317 ? -48.234 -13.869 74.002 1.00 85.94 317 ILE A N 1
ATOM 2621 C CA . ILE A 1 317 ? -48.622 -12.493 74.369 1.00 85.94 317 ILE A CA 1
ATOM 2622 C C . ILE A 1 317 ? -50.102 -12.427 74.764 1.00 85.94 317 ILE A C 1
ATOM 2624 O O . ILE A 1 317 ? -50.435 -11.830 75.784 1.00 85.94 317 ILE A O 1
ATOM 2628 N N . SER A 1 318 ? -50.988 -13.067 73.995 1.00 82.38 318 SER A N 1
ATOM 2629 C CA . SER A 1 318 ? -52.425 -13.102 74.306 1.00 82.38 318 SER A CA 1
ATOM 2630 C C . SER A 1 318 ? -52.691 -13.785 75.650 1.00 82.38 318 SER A C 1
ATOM 2632 O O . SER A 1 318 ? -53.470 -13.289 76.458 1.00 82.38 318 SER A O 1
ATOM 2634 N N . ASN A 1 319 ? -51.982 -14.880 75.937 1.00 84.75 319 ASN A N 1
ATOM 2635 C CA . ASN A 1 319 ? -52.080 -15.569 77.224 1.00 84.75 319 ASN A CA 1
ATOM 2636 C C . ASN A 1 319 ? -51.543 -14.731 78.395 1.00 84.75 319 ASN A C 1
ATOM 2638 O O . ASN A 1 319 ? -52.097 -14.804 79.491 1.00 84.75 319 ASN A O 1
ATOM 2642 N N . LEU A 1 320 ? -50.474 -13.953 78.188 1.00 85.69 320 LEU A N 1
ATOM 2643 C CA . LEU A 1 320 ? -49.949 -13.031 79.199 1.00 85.69 320 LEU A CA 1
ATOM 2644 C C . LEU A 1 320 ? -50.935 -11.893 79.477 1.00 85.69 320 LEU A C 1
ATOM 2646 O O . LEU A 1 320 ? -51.182 -11.593 80.639 1.00 85.69 320 LEU A O 1
ATOM 2650 N N . LEU A 1 321 ? -51.550 -11.317 78.441 1.00 86.19 321 LEU A N 1
ATOM 2651 C CA . LEU A 1 321 ? -52.580 -10.282 78.591 1.00 86.19 321 LEU A CA 1
ATOM 2652 C C . LEU A 1 321 ? -53.782 -10.788 79.396 1.00 86.19 321 LEU A C 1
ATOM 2654 O O . LEU A 1 321 ? -54.202 -10.118 80.331 1.00 86.19 321 LEU A O 1
ATOM 2658 N N . LEU A 1 322 ? -54.269 -12.001 79.116 1.00 84.81 322 LEU A N 1
ATOM 2659 C CA . LEU A 1 322 ? -55.358 -12.613 79.889 1.00 84.81 322 LEU A CA 1
ATOM 2660 C C . LEU A 1 322 ? -54.991 -12.825 81.367 1.00 84.81 322 LEU A C 1
ATOM 2662 O O . LEU A 1 322 ? -55.834 -12.672 82.250 1.00 84.81 322 LEU A O 1
ATOM 2666 N N . GLN A 1 323 ? -53.737 -13.189 81.658 1.00 82.50 323 GLN A N 1
ATOM 2667 C CA . GLN A 1 323 ? -53.259 -13.322 83.039 1.00 82.50 323 GLN A CA 1
ATOM 2668 C C . GLN A 1 323 ? -53.156 -11.965 83.738 1.00 82.50 323 GLN A C 1
ATOM 2670 O O . GLN A 1 323 ? -53.561 -11.852 84.894 1.00 82.50 323 GLN A O 1
ATOM 2675 N N . VAL A 1 324 ? -52.667 -10.944 83.031 1.00 85.62 324 VAL A N 1
ATOM 2676 C CA . VAL A 1 324 ? -52.615 -9.567 83.528 1.00 85.62 324 VAL A CA 1
ATOM 2677 C C . VAL A 1 324 ? -54.024 -9.058 83.834 1.00 85.62 324 VAL A C 1
ATOM 2679 O O . VAL A 1 324 ? -54.265 -8.597 84.943 1.00 85.62 324 VAL A O 1
ATOM 2682 N N . GLU A 1 325 ? -54.986 -9.227 82.924 1.00 83.38 325 GLU A N 1
ATOM 2683 C CA . GLU A 1 325 ? -56.388 -8.840 83.143 1.00 83.38 325 GLU A CA 1
ATOM 2684 C C . GLU A 1 325 ? -56.999 -9.537 84.366 1.00 83.38 325 GLU A C 1
ATOM 2686 O O . GLU A 1 325 ? -57.680 -8.902 85.171 1.00 83.38 325 GLU A O 1
ATOM 2691 N N . ARG A 1 326 ? -56.720 -10.833 84.551 1.00 81.56 326 ARG A N 1
ATOM 2692 C CA . ARG A 1 326 ? -57.220 -11.606 85.696 1.00 81.56 326 ARG A CA 1
ATOM 2693 C C . ARG A 1 326 ? -56.657 -11.121 87.031 1.00 81.56 326 ARG A C 1
ATOM 2695 O O . ARG A 1 326 ? -57.389 -11.093 88.016 1.00 81.56 326 ARG A O 1
ATOM 2702 N N . ILE A 1 327 ? -55.372 -10.769 87.071 1.00 79.81 327 ILE A N 1
ATOM 2703 C CA . ILE A 1 327 ? -54.732 -10.226 88.277 1.00 79.81 327 ILE A CA 1
ATOM 2704 C C . ILE A 1 327 ? -55.218 -8.796 88.530 1.00 79.81 327 ILE A C 1
ATOM 2706 O O . ILE A 1 327 ? -55.489 -8.446 89.674 1.00 79.81 327 ILE A O 1
ATOM 2710 N N . ASN A 1 328 ? -55.423 -8.003 87.476 1.00 79.44 328 ASN A N 1
ATOM 2711 C CA . ASN A 1 328 ? -55.963 -6.650 87.581 1.00 79.44 328 ASN A CA 1
ATOM 2712 C C . ASN A 1 328 ? -57.399 -6.651 88.150 1.00 79.44 328 ASN A C 1
ATOM 2714 O O . ASN A 1 328 ? -57.727 -5.843 89.005 1.00 79.44 328 ASN A O 1
ATOM 2718 N N . GLN A 1 329 ? -58.235 -7.636 87.794 1.00 79.75 329 GLN A N 1
ATOM 2719 C CA . GLN A 1 329 ? -59.559 -7.839 88.415 1.00 79.75 329 GLN A CA 1
ATOM 2720 C C . GLN A 1 329 ? -59.507 -8.186 89.914 1.00 79.75 329 GLN A C 1
ATOM 2722 O O . GLN A 1 329 ? -60.523 -8.103 90.600 1.00 79.75 329 GLN A O 1
ATOM 2727 N N . GLN A 1 330 ? -58.348 -8.612 90.420 1.00 78.94 330 GLN A N 1
ATOM 2728 C CA . GLN A 1 330 ? -58.114 -8.961 91.822 1.00 78.94 330 GLN A CA 1
ATOM 2729 C C . GLN A 1 330 ? -57.151 -7.978 92.503 1.00 78.94 330 GLN A C 1
ATOM 2731 O O . GLN A 1 330 ? -56.614 -8.297 93.565 1.00 78.94 330 GLN A O 1
ATOM 2736 N N . SER A 1 331 ? -56.937 -6.791 91.921 1.00 70.44 331 SER A N 1
ATOM 2737 C CA . SER A 1 331 ? -55.973 -5.786 92.393 1.00 70.44 331 SER A CA 1
ATOM 2738 C C . SER A 1 331 ? -56.149 -5.424 93.866 1.00 70.44 331 SER A C 1
ATOM 2740 O O . SER A 1 331 ? -55.164 -5.222 94.570 1.00 70.44 331 SER A O 1
ATOM 2742 N N . ASP A 1 332 ? -57.392 -5.420 94.353 1.00 71.44 332 ASP A N 1
ATOM 2743 C CA . ASP A 1 332 ? -57.748 -5.067 95.733 1.00 71.44 332 ASP A CA 1
ATOM 2744 C C . ASP A 1 332 ? -57.230 -6.079 96.773 1.00 71.44 332 ASP A C 1
ATOM 2746 O O . ASP A 1 332 ? -57.140 -5.773 97.961 1.00 71.44 332 ASP A O 1
ATOM 2750 N N . LEU A 1 333 ? -56.880 -7.293 96.334 1.00 75.38 333 LEU A N 1
ATOM 2751 C CA . LEU A 1 333 ? -56.330 -8.369 97.163 1.00 75.38 333 LEU A CA 1
ATOM 2752 C C . LEU A 1 333 ? -54.795 -8.439 97.089 1.00 75.38 333 LEU A C 1
ATOM 2754 O O . LEU A 1 333 ? -54.180 -9.217 97.825 1.00 75.38 333 LEU A O 1
ATOM 2758 N N . VAL A 1 334 ? -54.168 -7.658 96.204 1.00 73.31 334 VAL A N 1
ATOM 2759 C CA . VAL A 1 334 ? -52.718 -7.660 95.991 1.00 73.31 334 VAL A CA 1
ATOM 2760 C C . VAL A 1 334 ? -52.059 -6.689 96.979 1.00 73.31 334 VAL A C 1
ATOM 2762 O O . VAL A 1 334 ? -52.422 -5.513 97.018 1.00 73.31 334 VAL A O 1
ATOM 2765 N N . PRO A 1 335 ? -51.067 -7.130 97.777 1.00 80.31 335 PRO A N 1
ATOM 2766 C CA . PRO A 1 335 ? -50.329 -6.236 98.663 1.00 80.31 335 PRO A CA 1
ATOM 2767 C C . PRO A 1 335 ? -49.722 -5.058 97.892 1.00 80.31 335 PRO A C 1
ATOM 2769 O O . PRO A 1 335 ? -49.090 -5.257 96.854 1.00 80.31 335 PRO A O 1
ATOM 2772 N N . SER A 1 336 ? -49.842 -3.842 98.429 1.00 69.75 336 SER A N 1
ATOM 2773 C CA . SER A 1 336 ? -49.361 -2.609 97.781 1.00 69.75 336 SER A CA 1
ATOM 2774 C C . SER A 1 336 ? -47.875 -2.647 97.399 1.00 69.75 336 SER A C 1
ATOM 2776 O O . SER A 1 336 ? -47.489 -2.059 96.398 1.00 69.75 336 SER A O 1
ATOM 2778 N N . ALA A 1 337 ? -47.052 -3.401 98.135 1.00 71.56 337 ALA A N 1
ATOM 2779 C CA . ALA A 1 337 ? -45.635 -3.607 97.826 1.00 71.56 337 ALA A CA 1
ATOM 2780 C C . ALA A 1 337 ? -45.374 -4.425 96.541 1.00 71.56 337 ALA A C 1
ATOM 2782 O O . ALA A 1 337 ? -44.298 -4.313 95.967 1.00 71.56 337 ALA A O 1
ATOM 2783 N N . ILE A 1 338 ? -46.326 -5.258 96.102 1.00 75.12 338 ILE A N 1
ATOM 2784 C CA . ILE A 1 338 ? -46.225 -6.114 94.901 1.00 75.12 338 ILE A CA 1
ATOM 2785 C C . ILE A 1 338 ? -46.951 -5.471 93.710 1.00 75.12 338 ILE A C 1
ATOM 2787 O O . ILE A 1 338 ? -46.612 -5.729 92.555 1.00 75.12 338 ILE A O 1
ATOM 2791 N N . LEU A 1 339 ? -47.927 -4.604 93.987 1.00 75.56 339 LEU A N 1
ATOM 2792 C CA . LEU A 1 339 ? -48.735 -3.923 92.980 1.00 75.56 339 LEU A CA 1
ATOM 2793 C C . LEU A 1 339 ? -47.880 -3.091 92.007 1.00 75.56 339 LEU A C 1
ATOM 2795 O O . LEU A 1 339 ? -48.079 -3.180 90.798 1.00 75.56 339 LEU A O 1
ATOM 2799 N N . ASP A 1 340 ? -46.883 -2.360 92.510 1.00 73.25 340 ASP A N 1
ATOM 2800 C CA . ASP A 1 340 ? -45.983 -1.549 91.676 1.00 73.25 340 ASP A CA 1
ATOM 2801 C C . ASP A 1 340 ? -45.162 -2.394 90.689 1.00 73.25 340 ASP A C 1
ATOM 2803 O O . ASP A 1 340 ? -44.941 -1.991 89.545 1.00 73.25 340 ASP A O 1
ATOM 2807 N N . ASP A 1 341 ? -44.706 -3.575 91.106 1.00 73.50 341 ASP A N 1
ATOM 2808 C CA . ASP A 1 341 ? -43.946 -4.474 90.235 1.00 73.50 341 ASP A CA 1
ATOM 2809 C C . ASP A 1 341 ? -44.853 -5.200 89.233 1.00 73.50 341 ASP A C 1
ATOM 2811 O O . ASP A 1 341 ? -44.448 -5.433 88.092 1.00 73.50 341 ASP A O 1
ATOM 2815 N N . PHE A 1 342 ? -46.107 -5.473 89.605 1.00 80.38 342 PHE A N 1
ATOM 2816 C CA . PHE A 1 342 ? -47.113 -6.000 88.687 1.00 80.38 342 PHE A CA 1
ATOM 2817 C C . PHE A 1 342 ? -47.482 -4.991 87.587 1.00 80.38 342 PHE A C 1
ATOM 2819 O O . PHE A 1 342 ? -47.488 -5.352 86.411 1.00 80.38 342 PHE A O 1
ATOM 2826 N N . LEU A 1 343 ? -47.691 -3.716 87.935 1.00 74.06 343 LEU A N 1
ATOM 2827 C CA . LEU A 1 343 ? -47.961 -2.648 86.962 1.00 74.06 343 LEU A CA 1
ATOM 2828 C C . LEU A 1 343 ? -46.800 -2.462 85.968 1.00 74.06 343 LEU A C 1
ATOM 2830 O O . LEU A 1 343 ? -47.018 -2.214 84.780 1.00 74.06 343 LEU A O 1
ATOM 2834 N N . LYS A 1 344 ? -45.548 -2.645 86.414 1.00 73.50 344 LYS A N 1
ATOM 2835 C CA . LYS A 1 344 ? -44.385 -2.674 85.507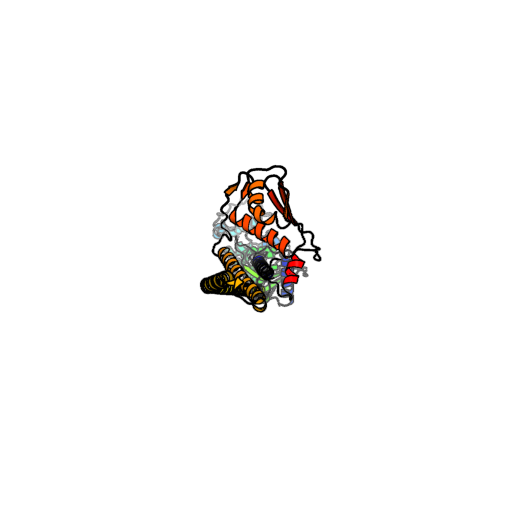 1.00 73.50 344 LYS A CA 1
ATOM 2836 C C . LYS A 1 344 ? -44.419 -3.881 84.564 1.00 73.50 344 LYS A C 1
ATOM 2838 O O . LYS A 1 344 ? -44.131 -3.720 83.380 1.00 73.50 344 LYS A O 1
ATOM 2843 N N . MET A 1 345 ? -44.772 -5.074 85.056 1.00 78.06 345 MET A N 1
ATOM 2844 C CA . MET A 1 345 ? -44.904 -6.272 84.211 1.00 78.06 345 MET A CA 1
ATOM 2845 C C . MET A 1 345 ? -46.019 -6.123 83.174 1.00 78.06 345 MET A C 1
ATOM 2847 O O . MET A 1 345 ? -45.813 -6.462 82.011 1.00 78.06 345 MET A O 1
ATOM 2851 N N . GLU A 1 346 ? -47.168 -5.575 83.565 1.00 77.62 346 GLU A N 1
ATOM 2852 C CA . GLU A 1 346 ? -48.251 -5.218 82.647 1.00 77.62 346 GLU A CA 1
ATOM 2853 C C . GLU A 1 346 ? -47.742 -4.288 81.535 1.00 77.62 346 GLU A C 1
ATOM 2855 O O . GLU A 1 346 ? -47.925 -4.579 80.349 1.00 77.62 346 GLU A O 1
ATOM 2860 N N . GLY A 1 347 ? -47.020 -3.224 81.903 1.00 71.12 347 GLY A N 1
ATOM 2861 C CA . GLY A 1 347 ? -46.396 -2.308 80.948 1.00 71.12 347 GLY A CA 1
ATOM 2862 C C . GLY A 1 347 ? -45.463 -3.008 79.951 1.00 71.12 347 GLY A C 1
ATOM 2863 O O . GLY A 1 347 ? -45.525 -2.737 78.749 1.00 71.12 347 GLY A O 1
ATOM 2864 N N . GLU A 1 348 ? -44.644 -3.956 80.413 1.00 73.62 348 GLU A N 1
ATOM 2865 C CA . GLU A 1 348 ? -43.751 -4.739 79.550 1.00 73.62 348 GLU A CA 1
ATOM 2866 C C . GLU A 1 348 ? -44.510 -5.716 78.629 1.00 73.62 348 GLU A C 1
ATOM 2868 O O . GLU A 1 348 ? -44.138 -5.874 77.463 1.00 73.62 348 GLU A O 1
ATOM 2873 N N . VAL A 1 349 ? -45.623 -6.311 79.077 1.00 81.50 349 VAL A N 1
ATOM 2874 C CA . VAL A 1 349 ? -46.486 -7.161 78.230 1.00 81.50 349 VAL A CA 1
ATOM 2875 C C . VAL A 1 349 ? -47.156 -6.338 77.123 1.00 81.50 349 VAL A C 1
ATOM 2877 O O . VAL A 1 349 ? -47.140 -6.738 75.954 1.00 81.50 349 VAL A O 1
ATOM 2880 N N . TYR A 1 350 ? -47.690 -5.157 77.446 1.00 76.50 350 TYR A N 1
ATOM 2881 C CA . TYR A 1 350 ? -48.257 -4.246 76.444 1.00 76.50 350 TYR A CA 1
ATOM 2882 C C . TYR A 1 350 ? -47.201 -3.725 75.467 1.00 76.50 350 TYR A C 1
ATOM 2884 O O . TYR A 1 350 ? -47.458 -3.602 74.264 1.00 76.50 350 TYR A O 1
ATOM 2892 N N . ARG A 1 351 ? -45.983 -3.469 75.950 1.00 72.19 351 ARG A N 1
ATOM 2893 C CA . ARG A 1 351 ? -44.846 -3.100 75.104 1.00 72.19 351 ARG A CA 1
ATOM 2894 C C . ARG A 1 351 ? -44.468 -4.225 74.141 1.00 72.19 351 ARG A C 1
ATOM 2896 O O . ARG A 1 351 ? -44.254 -3.957 72.957 1.00 72.19 351 ARG A O 1
ATOM 2903 N N . LEU A 1 352 ? -44.449 -5.473 74.608 1.00 79.50 352 LEU A N 1
ATOM 2904 C CA . LEU A 1 352 ? -44.192 -6.651 73.779 1.00 79.50 352 LEU A CA 1
ATOM 2905 C C . LEU A 1 352 ? -45.268 -6.827 72.695 1.00 79.50 352 LEU A C 1
ATOM 2907 O O . LEU A 1 352 ? -44.934 -7.065 71.532 1.00 79.50 352 LEU A O 1
ATOM 2911 N N . LYS A 1 353 ? -46.546 -6.622 73.043 1.00 79.00 353 LYS A N 1
ATOM 2912 C CA . LYS A 1 353 ? -47.664 -6.601 72.084 1.00 79.00 353 LYS A CA 1
ATOM 2913 C C . LYS A 1 353 ? -47.448 -5.546 70.996 1.00 79.00 353 LYS A C 1
ATOM 2915 O O . LYS A 1 353 ? -47.461 -5.877 69.811 1.00 79.00 353 LYS A O 1
ATOM 2920 N N . ARG A 1 354 ? -47.163 -4.299 71.392 1.00 73.50 354 ARG A N 1
ATOM 2921 C CA . ARG A 1 354 ? -46.906 -3.186 70.460 1.00 73.50 354 ARG A CA 1
ATOM 2922 C C . ARG A 1 354 ? -45.719 -3.483 69.538 1.00 73.50 354 ARG A C 1
ATOM 2924 O O . ARG A 1 354 ? -45.743 -3.112 68.366 1.00 73.50 354 ARG A O 1
ATOM 2931 N N . LEU A 1 355 ? -44.688 -4.163 70.041 1.00 72.38 355 LEU A N 1
ATOM 2932 C CA . LEU A 1 355 ? -43.510 -4.552 69.264 1.00 72.38 355 LEU A CA 1
ATOM 2933 C C . LEU A 1 355 ? -43.819 -5.636 68.225 1.00 72.38 355 LEU A C 1
ATOM 2935 O O . LEU A 1 355 ? -43.380 -5.525 67.077 1.00 72.38 355 LEU A O 1
ATOM 2939 N N . ALA A 1 356 ? -44.609 -6.644 68.592 1.00 76.75 356 ALA A N 1
ATOM 2940 C CA . ALA A 1 356 ? -45.058 -7.684 67.670 1.00 76.75 356 ALA A CA 1
ATOM 2941 C C . ALA A 1 356 ? -45.976 -7.121 66.564 1.00 76.75 356 ALA A C 1
ATOM 2943 O O . ALA A 1 356 ? -45.821 -7.450 65.385 1.00 76.75 356 ALA A O 1
ATOM 2944 N N . GLU A 1 357 ? -46.889 -6.214 66.915 1.00 72.31 357 GLU A N 1
ATOM 2945 C CA . GLU A 1 357 ? -47.778 -5.543 65.958 1.00 72.31 357 GLU A CA 1
ATOM 2946 C C . GLU A 1 357 ? -46.990 -4.669 64.971 1.00 72.31 357 GLU A C 1
ATOM 2948 O O . GLU A 1 357 ? -47.129 -4.836 63.758 1.00 72.31 357 GLU A O 1
ATOM 2953 N N . LYS A 1 358 ? -46.075 -3.821 65.466 1.00 68.19 358 LYS A N 1
ATOM 2954 C CA . LYS A 1 358 ? -45.198 -2.995 64.614 1.00 68.19 358 LYS A CA 1
ATOM 2955 C C . LYS A 1 358 ? -44.317 -3.841 63.683 1.00 68.19 358 LYS A C 1
ATOM 2957 O O . LYS A 1 358 ? -44.136 -3.484 62.519 1.00 68.19 358 LYS A O 1
ATOM 2962 N N . SER A 1 359 ? -43.818 -4.985 64.160 1.00 71.00 359 SER A N 1
ATOM 2963 C CA . SER A 1 359 ? -43.035 -5.930 63.345 1.00 71.00 359 SER A CA 1
ATOM 2964 C C . SER A 1 359 ? -43.869 -6.568 62.227 1.00 71.00 359 SER A C 1
ATOM 2966 O O . SER A 1 359 ? -43.361 -6.788 61.129 1.00 71.00 359 SER A O 1
ATOM 2968 N N . THR A 1 360 ? -45.163 -6.808 62.465 1.00 68.88 360 THR A N 1
ATOM 2969 C CA . THR A 1 360 ? -46.095 -7.303 61.437 1.00 68.88 360 THR A CA 1
ATOM 2970 C C . THR A 1 360 ? -46.298 -6.267 60.335 1.00 68.88 360 THR A C 1
ATOM 2972 O O . THR A 1 360 ? -46.210 -6.606 59.155 1.00 68.88 360 THR A O 1
ATOM 2975 N N . SER A 1 361 ? -46.527 -5.003 60.705 1.00 65.00 361 SER A N 1
ATOM 2976 C CA . SER A 1 361 ? -46.711 -3.916 59.739 1.00 65.00 361 SER A CA 1
ATOM 2977 C C . SER A 1 361 ? -45.474 -3.726 58.856 1.00 65.00 361 SER A C 1
ATOM 2979 O O . SER A 1 361 ? -45.627 -3.587 57.651 1.00 65.00 361 SER A O 1
ATOM 2981 N N . TYR A 1 362 ? -44.256 -3.827 59.407 1.00 67.62 362 TYR A N 1
ATOM 2982 C CA . TYR A 1 362 ? -43.008 -3.790 58.624 1.00 67.62 362 TYR A CA 1
ATOM 2983 C C . TYR A 1 362 ? -42.918 -4.910 57.570 1.00 67.62 362 TYR A C 1
ATOM 2985 O O . TYR A 1 362 ? -42.413 -4.694 56.468 1.00 67.62 362 TYR A O 1
ATOM 2993 N N . LEU A 1 363 ? -43.421 -6.107 57.889 1.00 65.00 363 LEU A N 1
ATOM 2994 C CA . LEU A 1 363 ? -43.420 -7.245 56.966 1.00 65.00 363 LEU A CA 1
ATOM 2995 C C . LEU A 1 363 ? -44.445 -7.091 55.832 1.00 65.00 363 LEU A C 1
ATOM 2997 O O . LEU A 1 363 ? -44.182 -7.554 54.726 1.00 65.00 363 LEU A O 1
ATOM 3001 N N . GLN A 1 364 ? -45.582 -6.434 56.082 1.00 63.03 364 GLN A N 1
ATOM 3002 C CA . GLN A 1 364 ? -46.646 -6.236 55.087 1.00 63.03 364 GLN A CA 1
ATOM 3003 C C . GLN A 1 364 ? -46.274 -5.209 54.001 1.00 63.03 364 GLN A C 1
ATOM 3005 O O . GLN A 1 364 ? -46.700 -5.345 52.857 1.00 63.03 364 GLN A O 1
ATOM 3010 N N . THR A 1 365 ? -45.417 -4.235 54.314 1.00 58.62 365 THR A N 1
ATOM 3011 C CA . THR A 1 365 ? -44.960 -3.162 53.404 1.00 58.62 365 THR A CA 1
ATOM 3012 C C . THR A 1 365 ? -43.962 -3.631 52.325 1.00 58.62 365 THR A C 1
ATOM 3014 O O . THR A 1 365 ? -43.354 -2.813 51.639 1.00 58.62 365 THR A O 1
ATOM 3017 N N . HIS A 1 366 ? -43.658 -4.930 52.206 1.00 55.06 366 HIS A N 1
ATOM 3018 C CA . HIS A 1 366 ? -42.503 -5.389 51.411 1.00 55.06 366 HIS A CA 1
ATOM 3019 C C . HIS A 1 366 ? -42.714 -6.675 50.594 1.00 55.06 366 HIS A C 1
ATOM 3021 O O . HIS A 1 366 ? -41.729 -7.227 50.091 1.00 55.06 366 HIS A O 1
ATOM 3027 N N . ASP A 1 367 ? -43.957 -7.142 50.445 1.00 51.09 367 ASP A N 1
ATOM 3028 C CA . ASP A 1 367 ? -44.291 -8.396 49.745 1.00 51.09 367 ASP A CA 1
ATOM 3029 C C . ASP A 1 367 ? -44.750 -8.215 48.275 1.00 51.09 367 ASP A C 1
ATOM 3031 O O . ASP A 1 367 ? -45.121 -9.191 47.626 1.00 51.09 367 ASP A O 1
ATOM 3035 N N . GLY A 1 368 ? -44.682 -7.006 47.697 1.00 49.16 368 GLY A N 1
ATOM 3036 C CA . GLY A 1 368 ? -45.067 -6.745 46.298 1.00 49.16 368 GLY A CA 1
ATOM 3037 C C . GLY A 1 368 ? -44.169 -5.733 45.563 1.00 49.16 368 GLY A C 1
ATOM 3038 O O . GLY A 1 368 ? -43.411 -5.005 46.203 1.00 49.16 368 GLY A O 1
ATOM 3039 N N . PRO A 1 369 ? -44.241 -5.653 44.213 1.00 47.44 369 PRO A N 1
ATOM 3040 C CA . PRO A 1 369 ? -43.492 -4.671 43.412 1.00 47.44 369 PRO A CA 1
ATOM 3041 C C . PRO A 1 369 ? -43.896 -3.217 43.714 1.00 47.44 369 PRO A C 1
ATOM 3043 O O . PRO A 1 369 ? -43.138 -2.289 43.445 1.00 47.44 369 PRO A O 1
ATOM 3046 N N . THR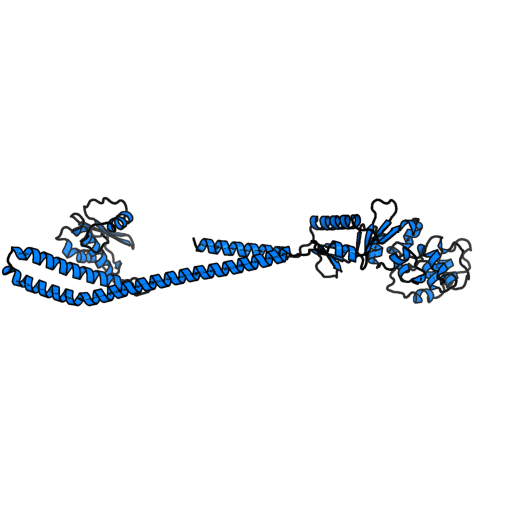 A 1 370 ? -45.069 -3.022 44.311 1.00 42.75 370 THR A N 1
ATOM 3047 C CA . THR A 1 370 ? -45.509 -1.780 44.945 1.00 42.75 370 THR A CA 1
ATOM 3048 C C . THR A 1 370 ? -45.423 -1.952 46.456 1.00 42.75 370 THR A C 1
ATOM 3050 O O . THR A 1 370 ? -46.146 -2.763 47.028 1.00 42.75 370 THR A O 1
ATOM 3053 N N . LEU A 1 371 ? -44.528 -1.186 47.082 1.00 51.09 371 LEU A N 1
ATOM 3054 C CA . LEU A 1 371 ? -44.207 -1.241 48.514 1.00 51.09 371 LEU A CA 1
ATOM 3055 C C . LEU A 1 371 ? -45.426 -0.981 49.424 1.00 51.09 371 LEU A C 1
ATOM 3057 O O . LEU A 1 371 ? -45.451 -1.416 50.566 1.00 51.09 371 LEU A O 1
ATOM 3061 N N . ILE A 1 372 ? -46.455 -0.288 48.936 1.00 55.75 372 ILE A N 1
ATOM 3062 C CA . ILE A 1 372 ? -47.691 -0.002 49.673 1.00 55.75 372 ILE A CA 1
ATOM 3063 C C . ILE A 1 372 ? -48.840 -0.002 48.663 1.00 55.75 372 ILE A C 1
ATOM 3065 O O . ILE A 1 372 ? -48.750 0.676 47.638 1.00 55.75 372 ILE A O 1
ATOM 3069 N N . SER A 1 373 ? -49.918 -0.748 48.922 1.00 57.00 373 SER A N 1
ATOM 3070 C CA . SER A 1 373 ? -51.177 -0.582 48.189 1.00 57.00 373 SER A CA 1
ATOM 3071 C C . SER A 1 373 ? -51.993 0.509 48.875 1.00 57.00 373 SER A C 1
ATOM 3073 O O . SER A 1 373 ? -52.606 0.258 49.913 1.00 57.00 373 SER A O 1
ATOM 3075 N N . PHE A 1 374 ? -51.973 1.718 48.323 1.00 71.19 374 PHE A N 1
ATOM 3076 C CA . PHE A 1 374 ? -52.799 2.809 48.829 1.00 71.19 374 PHE A CA 1
ATOM 3077 C C . PHE A 1 374 ? -54.250 2.621 48.389 1.00 71.19 374 PHE A C 1
ATOM 3079 O O . PHE A 1 374 ? -54.539 2.516 47.194 1.00 71.19 374 PHE A O 1
ATOM 3086 N N . ASN A 1 375 ? -55.164 2.611 49.352 1.00 77.88 375 ASN A N 1
ATOM 3087 C CA . ASN A 1 375 ? -56.595 2.687 49.120 1.00 77.88 375 ASN A CA 1
ATOM 3088 C C . ASN A 1 375 ? -57.052 4.131 49.337 1.00 77.88 375 ASN A C 1
ATOM 3090 O O . ASN A 1 375 ? -57.501 4.515 50.416 1.00 77.88 375 ASN A O 1
ATOM 3094 N N . TYR A 1 376 ? -56.880 4.946 48.300 1.00 83.44 376 TYR A N 1
ATOM 3095 C CA . TYR A 1 376 ? -57.259 6.350 48.336 1.00 83.44 376 TYR A CA 1
ATOM 3096 C C . TYR A 1 376 ? -58.779 6.517 48.388 1.00 83.44 376 TYR A C 1
ATOM 3098 O O . TYR A 1 376 ? -59.482 6.160 47.440 1.00 83.44 376 TYR A O 1
ATOM 3106 N N . GLN A 1 377 ? -59.260 7.141 49.455 1.00 85.19 377 GLN A N 1
ATOM 3107 C CA . GLN A 1 377 ? -60.658 7.486 49.671 1.00 85.19 377 GLN A CA 1
ATOM 3108 C C . GLN A 1 377 ? -60.814 9.008 49.658 1.00 85.19 377 GLN A C 1
ATOM 3110 O O . GLN A 1 377 ? -59.909 9.732 50.076 1.00 85.19 377 GLN A O 1
ATOM 3115 N N . SER A 1 378 ? -61.943 9.488 49.137 1.00 86.81 378 SER A N 1
ATOM 3116 C CA . SER A 1 378 ? -62.290 10.910 49.190 1.00 86.81 378 SER A CA 1
ATOM 3117 C C . SER A 1 378 ? -62.919 11.215 50.541 1.00 86.81 378 SER A C 1
ATOM 3119 O O . SER A 1 378 ? -63.881 10.553 50.933 1.00 86.81 378 SER A O 1
ATOM 3121 N N . VAL A 1 379 ? -62.357 12.181 51.258 1.00 87.06 379 VAL A N 1
ATOM 3122 C CA . VAL A 1 379 ? -62.815 12.600 52.583 1.00 87.06 379 VAL A CA 1
ATOM 3123 C C . VAL A 1 379 ? -63.403 13.996 52.453 1.00 87.06 379 VAL A C 1
ATOM 3125 O O . VAL A 1 379 ? -62.699 14.906 52.027 1.00 87.06 379 VAL A O 1
ATOM 3128 N N . SER A 1 380 ? -64.676 14.163 52.822 1.00 86.06 380 SER A N 1
ATOM 3129 C CA . SER A 1 380 ? -65.420 15.420 52.645 1.00 86.06 380 SER A CA 1
ATOM 3130 C C . SER A 1 380 ? -64.859 16.597 53.451 1.00 86.06 380 SER A C 1
ATOM 3132 O O . SER A 1 380 ? -64.969 17.735 53.009 1.00 86.06 380 SER A O 1
ATOM 3134 N N . SER A 1 381 ? -64.272 16.321 54.619 1.00 88.62 381 SER A N 1
ATOM 3135 C CA . SER A 1 381 ? -63.621 17.299 55.496 1.00 88.62 381 SER A CA 1
ATOM 3136 C C . SER A 1 381 ? -62.346 16.695 56.082 1.00 88.62 381 SER A C 1
ATOM 3138 O O . SER A 1 381 ? -62.391 15.664 56.759 1.00 88.62 381 SER A O 1
ATOM 3140 N N . ILE A 1 382 ? -61.196 17.331 55.841 1.00 88.06 382 ILE A N 1
ATOM 3141 C CA . ILE A 1 382 ? -59.937 16.912 56.480 1.00 88.06 382 ILE A CA 1
ATOM 3142 C C . ILE A 1 382 ? -59.920 17.362 57.940 1.00 88.06 382 ILE A C 1
ATOM 3144 O O . ILE A 1 382 ? -59.361 16.669 58.793 1.00 88.06 382 ILE A O 1
ATOM 3148 N N . ASN A 1 383 ? -60.517 18.521 58.225 1.00 90.69 383 ASN A N 1
ATOM 3149 C CA . ASN A 1 383 ? -60.576 19.055 59.578 1.00 90.69 383 ASN A CA 1
ATOM 3150 C C . ASN A 1 383 ? -61.312 18.093 60.515 1.00 90.69 383 ASN A C 1
ATOM 3152 O O . ASN A 1 383 ? -60.779 17.788 61.580 1.00 90.69 383 ASN A O 1
ATOM 3156 N N . ASP A 1 384 ? -62.461 17.563 60.091 1.00 89.50 384 ASP A N 1
ATOM 3157 C CA . ASP A 1 384 ? -63.238 16.598 60.873 1.00 89.50 384 ASP A CA 1
ATOM 3158 C C . ASP A 1 384 ? -62.486 15.273 61.035 1.00 89.50 384 ASP A C 1
ATOM 3160 O O . ASP A 1 384 ? -62.416 14.732 62.136 1.00 89.50 384 ASP A O 1
ATOM 3164 N N . LEU A 1 385 ? -61.855 14.780 59.962 1.00 89.75 385 LEU A N 1
ATOM 3165 C CA . LEU A 1 385 ? -61.075 13.541 59.996 1.00 89.75 385 LEU A CA 1
ATOM 3166 C C . LEU A 1 385 ? -59.932 13.609 61.019 1.00 89.75 385 LEU A C 1
ATOM 3168 O O . LEU A 1 385 ? -59.723 12.676 61.790 1.00 89.75 385 LEU A O 1
ATOM 3172 N N . VAL A 1 386 ? -59.160 14.697 61.009 1.00 89.50 386 VAL A N 1
ATOM 3173 C CA . VAL A 1 386 ? -58.029 14.856 61.932 1.00 89.50 386 VAL A CA 1
ATOM 3174 C C . VAL A 1 386 ? -58.520 15.149 63.343 1.00 89.50 386 VAL A C 1
ATOM 3176 O O . VAL A 1 386 ? -57.908 14.673 64.294 1.00 89.50 386 VAL A O 1
ATOM 3179 N N . LEU A 1 387 ? -59.626 15.877 63.501 1.00 89.88 387 LEU A N 1
ATOM 3180 C CA . LEU A 1 387 ? -60.235 16.100 64.809 1.00 89.88 387 LEU A CA 1
ATOM 3181 C C . LEU A 1 387 ? -60.668 14.774 65.452 1.00 89.88 387 LEU A C 1
ATOM 3183 O O . LEU A 1 387 ? -60.332 14.548 66.611 1.00 89.88 387 LEU A O 1
ATOM 3187 N N . ASP A 1 388 ? -61.297 13.873 64.693 1.00 88.69 388 ASP A N 1
ATOM 3188 C CA . ASP A 1 388 ? -61.661 12.521 65.146 1.00 88.69 388 ASP A CA 1
ATOM 3189 C C . ASP A 1 388 ? -60.424 11.698 65.555 1.00 88.69 388 ASP A C 1
ATOM 3191 O O . ASP A 1 388 ? -60.384 11.088 66.624 1.00 88.69 388 ASP A O 1
ATOM 3195 N N . MET A 1 389 ? -59.340 11.766 64.770 1.00 88.31 389 MET A N 1
ATOM 3196 C CA . MET A 1 389 ? -58.064 11.120 65.123 1.00 88.31 389 MET A CA 1
ATOM 3197 C C . MET A 1 389 ? -57.437 11.680 66.408 1.00 88.31 389 MET A C 1
ATOM 3199 O O . MET A 1 389 ? -56.707 10.967 67.105 1.00 88.31 389 MET A O 1
ATOM 3203 N N . LEU A 1 390 ? -57.677 12.958 66.708 1.00 89.00 390 LEU A N 1
ATOM 3204 C CA . LEU A 1 390 ? -57.097 13.663 67.847 1.00 89.00 390 LEU A CA 1
ATOM 3205 C C . LEU A 1 390 ? -57.974 13.652 69.099 1.00 89.00 390 LEU A C 1
ATOM 3207 O O . LEU A 1 390 ? -57.467 14.035 70.152 1.00 89.00 390 LEU A O 1
ATOM 3211 N N . ASP A 1 391 ? -59.228 13.204 69.022 1.00 86.62 391 ASP A N 1
ATOM 3212 C CA . ASP A 1 391 ? -60.229 13.321 70.093 1.00 86.62 391 ASP A CA 1
ATOM 3213 C C . ASP A 1 391 ? -59.701 12.830 71.456 1.00 86.62 391 ASP A C 1
ATOM 3215 O O . ASP A 1 391 ? -59.695 13.553 72.456 1.00 86.62 391 ASP A O 1
ATOM 3219 N N . ASN A 1 392 ? -59.073 11.650 71.465 1.00 82.31 392 ASN A N 1
ATOM 3220 C CA . ASN A 1 392 ? -58.474 11.058 72.668 1.00 82.31 392 ASN A CA 1
ATOM 3221 C C . ASN A 1 392 ? -57.259 11.827 73.226 1.00 82.31 392 ASN A C 1
ATOM 3223 O O . ASN A 1 392 ? -56.874 11.635 74.381 1.00 82.31 392 ASN A O 1
ATOM 3227 N N . TYR A 1 393 ? -56.628 12.682 72.422 1.00 85.25 393 TYR A N 1
ATOM 3228 C CA . TYR A 1 393 ? -55.400 13.395 72.768 1.00 85.25 393 TYR A CA 1
ATOM 3229 C C . TYR A 1 393 ? -55.639 14.853 73.188 1.00 85.25 393 TYR A C 1
ATOM 3231 O O . TYR A 1 393 ? -54.787 15.428 73.874 1.00 85.25 393 TYR A O 1
ATOM 3239 N N . LEU A 1 394 ? -56.795 15.444 72.851 1.00 83.62 394 LEU A N 1
ATOM 3240 C CA . LEU A 1 394 ? -57.148 16.828 73.209 1.00 83.62 394 LEU A CA 1
ATOM 3241 C C . LEU A 1 394 ? -57.089 17.055 74.730 1.00 83.62 394 LEU A C 1
ATOM 3243 O O . LEU A 1 394 ? -56.497 18.026 75.204 1.00 83.62 394 LEU A O 1
ATOM 3247 N N . ASN A 1 395 ? -57.584 16.090 75.511 1.00 80.62 395 ASN A N 1
ATOM 3248 C CA . ASN A 1 395 ? -57.594 16.144 76.979 1.00 80.62 395 ASN A CA 1
ATOM 3249 C C . ASN A 1 395 ? -56.203 15.989 77.620 1.00 80.62 395 ASN A C 1
ATOM 3251 O O . ASN A 1 395 ? -56.027 16.250 78.809 1.00 80.62 395 ASN A O 1
ATOM 3255 N N . VAL A 1 396 ? -55.198 15.562 76.849 1.00 80.06 396 VAL A N 1
ATOM 3256 C CA . VAL A 1 396 ? -53.857 15.219 77.350 1.00 80.06 396 VAL A CA 1
ATOM 3257 C C . VAL A 1 396 ? -52.826 16.303 76.998 1.00 80.06 396 VAL A C 1
ATOM 3259 O O . VAL A 1 396 ? -51.640 16.152 77.300 1.00 80.06 396 VAL A O 1
ATOM 3262 N N . GLY A 1 397 ? -53.268 17.442 76.451 1.00 81.62 397 GLY A N 1
ATOM 3263 C CA . GLY A 1 397 ? -52.427 18.611 76.165 1.00 81.62 397 GLY A CA 1
ATOM 3264 C C . GLY A 1 397 ? -52.063 18.785 74.691 1.00 81.62 397 GLY A C 1
ATOM 3265 O O . GLY A 1 397 ? -51.041 19.413 74.399 1.00 81.62 397 GLY A O 1
ATOM 3266 N N . VAL A 1 398 ? -52.872 18.231 73.782 1.00 88.44 398 VAL A N 1
ATOM 3267 C CA . VAL A 1 398 ? -52.791 18.500 72.341 1.00 88.44 398 VAL A CA 1
ATOM 3268 C C . VAL A 1 398 ? -53.729 19.650 71.969 1.00 88.44 398 VAL A C 1
ATOM 3270 O O . VAL A 1 398 ? -54.898 19.649 72.340 1.00 88.44 398 VAL A O 1
ATOM 3273 N N . LEU A 1 399 ? -53.221 20.626 71.220 1.00 90.12 399 LEU A N 1
ATOM 3274 C CA . LEU A 1 399 ? -53.976 21.752 70.675 1.00 90.12 399 LEU A CA 1
ATOM 3275 C C . LEU A 1 399 ? -54.098 21.589 69.160 1.00 90.12 399 LEU A C 1
ATOM 3277 O O . LEU A 1 399 ? -53.083 21.565 68.463 1.00 90.12 399 LEU A O 1
ATOM 3281 N N . PHE A 1 400 ? -55.326 21.497 68.656 1.00 91.69 400 PHE A N 1
ATOM 3282 C CA . PHE A 1 400 ? -55.599 21.358 67.228 1.00 91.69 400 PHE A CA 1
ATOM 3283 C C . PHE A 1 400 ? -55.895 22.714 66.575 1.00 91.69 400 PHE A C 1
ATOM 3285 O O . PHE A 1 400 ? -56.754 23.464 67.036 1.00 91.69 400 PHE A O 1
ATOM 3292 N N . PHE A 1 401 ? -55.191 23.012 65.483 1.00 91.50 401 PHE A N 1
ATOM 3293 C CA . PHE A 1 401 ? -55.387 24.191 64.647 1.00 91.50 401 PHE A CA 1
ATOM 3294 C C . PHE A 1 401 ? -55.863 23.737 63.256 1.00 91.50 401 PHE A C 1
ATOM 3296 O O . PHE A 1 401 ? -55.037 23.278 62.455 1.00 91.50 401 PHE A O 1
ATOM 3303 N N . PRO A 1 402 ? -57.175 23.836 62.964 1.00 88.88 402 PRO A N 1
ATOM 3304 C CA . PRO A 1 402 ? -57.740 23.375 61.699 1.00 88.88 402 PRO A CA 1
ATOM 3305 C C . PRO A 1 402 ? -57.275 24.236 60.518 1.00 88.88 402 PRO A C 1
ATOM 3307 O O . PRO A 1 402 ? -56.891 25.401 60.675 1.00 88.88 402 PRO A O 1
ATOM 3310 N N . ALA A 1 403 ? -57.351 23.676 59.311 1.00 87.94 403 ALA A N 1
ATOM 3311 C CA . ALA A 1 403 ? -57.063 24.408 58.087 1.00 87.94 403 ALA A CA 1
ATOM 3312 C C . ALA A 1 403 ? -58.092 25.529 57.879 1.00 87.94 403 ALA A C 1
ATOM 3314 O O . ALA A 1 403 ? -59.292 25.335 58.069 1.00 87.94 403 ALA A O 1
ATOM 3315 N N . LYS A 1 404 ? -57.622 26.707 57.441 1.00 83.31 404 LYS A N 1
ATOM 3316 C CA . LYS A 1 404 ? -58.468 27.900 57.224 1.00 83.31 404 LYS A CA 1
ATOM 3317 C C . LYS A 1 404 ? -59.558 27.700 56.167 1.00 83.31 404 LYS A C 1
ATOM 3319 O O . LYS A 1 404 ? -60.583 28.368 56.223 1.00 83.31 404 LYS A O 1
ATOM 3324 N N . MET A 1 405 ? -59.306 26.833 55.192 1.00 81.06 405 MET A N 1
ATOM 3325 C CA . MET A 1 405 ? -60.261 26.431 54.167 1.00 81.06 405 MET A CA 1
ATOM 3326 C C . MET A 1 405 ? -60.304 24.912 54.153 1.00 81.06 405 MET A C 1
ATOM 3328 O O . MET A 1 405 ? -59.311 24.276 53.803 1.00 81.06 405 MET A O 1
ATOM 3332 N N . ASP A 1 406 ? -61.438 24.361 54.562 1.00 81.31 406 ASP A N 1
ATOM 3333 C CA . ASP A 1 406 ? -61.690 22.928 54.522 1.00 81.31 406 ASP A CA 1
ATOM 3334 C C . ASP A 1 406 ? -62.169 22.531 53.126 1.00 81.31 406 ASP A C 1
ATOM 3336 O O . ASP A 1 406 ? -62.997 23.224 52.525 1.00 81.31 406 ASP A O 1
ATOM 3340 N N . GLN A 1 407 ? -61.601 21.461 52.585 1.00 80.56 407 GLN A N 1
ATOM 3341 C CA . GLN A 1 407 ? -61.907 20.970 51.247 1.00 80.56 407 GLN A CA 1
ATOM 3342 C C . GLN A 1 407 ? -61.872 19.448 51.242 1.00 80.56 407 GLN A C 1
ATOM 3344 O O . GLN A 1 407 ? -61.182 18.822 52.050 1.00 80.56 407 GLN A O 1
ATOM 3349 N N . GLU A 1 408 ? -62.587 18.872 50.282 1.00 84.81 408 GLU A N 1
ATOM 3350 C CA . GLU A 1 408 ? -62.521 17.446 50.013 1.00 84.81 408 GLU A CA 1
ATOM 3351 C C . GLU A 1 408 ? -61.097 17.056 49.595 1.00 84.81 408 GLU A C 1
ATOM 3353 O O . GLU A 1 408 ? -60.497 17.694 48.726 1.00 84.81 408 GLU A O 1
ATOM 3358 N N . PHE A 1 409 ? -60.551 16.002 50.203 1.00 87.50 409 PHE A N 1
ATOM 3359 C CA . PHE A 1 409 ? -59.196 15.547 49.905 1.00 87.50 409 PHE A CA 1
ATOM 3360 C C . PHE A 1 409 ? -59.122 14.037 49.783 1.00 87.50 409 PHE A C 1
ATOM 3362 O O . PHE A 1 409 ? -59.724 13.285 50.552 1.00 87.50 409 PHE A O 1
ATOM 3369 N N . LYS A 1 410 ? -58.340 13.590 48.803 1.00 89.00 410 LYS A N 1
ATOM 3370 C CA . LYS A 1 410 ? -58.179 12.178 48.488 1.00 89.00 410 LYS A CA 1
ATOM 3371 C C . LYS A 1 410 ? -56.922 11.631 49.158 1.00 89.00 410 LYS A C 1
ATOM 3373 O O . LYS A 1 410 ? -55.809 11.928 48.730 1.00 89.00 410 LYS A O 1
ATOM 3378 N N . LEU A 1 411 ? -57.091 10.803 50.186 1.00 88.75 411 LEU A N 1
ATOM 3379 C CA . LEU A 1 411 ? -55.986 10.198 50.939 1.00 88.75 411 LEU A CA 1
ATOM 3380 C C . LEU A 1 411 ? -56.299 8.756 51.349 1.00 88.75 411 LEU A C 1
ATOM 3382 O O . LEU A 1 411 ? -57.444 8.314 51.304 1.00 88.75 411 LEU A O 1
ATOM 3386 N N . ASP A 1 412 ? -55.275 8.001 51.736 1.00 86.81 412 ASP A N 1
ATOM 3387 C CA . ASP A 1 412 ? -55.466 6.703 52.385 1.00 86.81 412 ASP A CA 1
ATOM 3388 C C . ASP A 1 412 ? -55.650 6.923 53.890 1.00 86.81 412 ASP A C 1
ATOM 3390 O O . ASP A 1 412 ? -54.700 7.260 54.601 1.00 86.81 412 ASP A O 1
ATOM 3394 N N . VAL A 1 413 ? -56.886 6.759 54.363 1.00 85.69 413 VAL A N 1
ATOM 3395 C CA . VAL A 1 413 ? -57.269 7.058 55.751 1.00 85.69 413 VAL A CA 1
ATOM 3396 C C . VAL A 1 413 ? -56.504 6.183 56.745 1.00 85.69 413 VAL A C 1
ATOM 3398 O O . VAL A 1 413 ? -56.126 6.653 57.818 1.00 85.69 413 VAL A O 1
ATOM 3401 N N . TYR A 1 414 ? -56.229 4.926 56.388 1.00 78.00 414 TYR A N 1
ATOM 3402 C CA . TYR A 1 414 ? -55.563 3.973 57.270 1.00 78.00 414 TYR A CA 1
ATOM 3403 C C . TYR A 1 414 ? -54.101 4.359 57.510 1.00 78.00 414 TYR A C 1
ATOM 3405 O O . TYR A 1 414 ? -53.677 4.505 58.660 1.00 78.00 414 TYR A O 1
ATOM 3413 N N . TRP A 1 415 ? -53.332 4.574 56.438 1.00 79.62 415 TRP A N 1
ATOM 3414 C CA . TRP A 1 415 ? -51.923 4.958 56.563 1.00 79.62 415 TRP A CA 1
ATOM 3415 C C . TRP A 1 415 ? -51.761 6.360 57.142 1.00 79.62 415 TRP A C 1
ATOM 3417 O O . TRP A 1 415 ? -50.875 6.581 57.969 1.00 79.62 415 TRP A O 1
ATOM 3427 N N . PHE A 1 416 ? -52.643 7.289 56.766 1.00 86.00 416 PHE A N 1
ATOM 3428 C CA . PHE A 1 416 ? -52.644 8.637 57.318 1.00 86.00 416 PHE A CA 1
ATOM 3429 C C . PHE A 1 416 ? -52.864 8.623 58.838 1.00 86.00 416 PHE A C 1
ATOM 3431 O O . PHE A 1 416 ? -52.067 9.217 59.564 1.00 86.00 416 PHE A O 1
ATOM 3438 N N . ASN A 1 417 ? -53.840 7.853 59.335 1.00 83.31 417 ASN A N 1
ATOM 3439 C CA . ASN A 1 417 ? -54.080 7.688 60.772 1.00 83.31 417 ASN A CA 1
ATOM 3440 C C . ASN A 1 417 ? -52.843 7.152 61.512 1.00 83.31 417 ASN A C 1
ATOM 3442 O O . ASN A 1 417 ? -52.451 7.678 62.552 1.00 83.31 417 ASN A O 1
ATOM 3446 N N . ILE A 1 418 ? -52.178 6.133 60.955 1.00 75.81 418 ILE A N 1
ATOM 3447 C CA . ILE A 1 418 ? -50.951 5.574 61.542 1.00 75.81 418 ILE A CA 1
ATOM 3448 C C . ILE A 1 418 ? -49.855 6.641 61.648 1.00 75.81 418 ILE A C 1
ATOM 3450 O O . ILE A 1 418 ? -49.176 6.720 62.674 1.00 75.81 418 ILE A O 1
ATOM 3454 N N . CYS A 1 419 ? -49.665 7.459 60.611 1.00 82.38 419 CYS A N 1
ATOM 3455 C CA . CYS A 1 419 ? -48.679 8.537 60.625 1.00 82.38 419 CYS A CA 1
ATOM 3456 C C . CYS A 1 419 ? -49.006 9.592 61.688 1.00 82.38 419 CYS A C 1
ATOM 3458 O O . CYS A 1 419 ? -48.142 9.905 62.508 1.00 82.38 419 CYS A O 1
ATOM 3460 N N . VAL A 1 420 ? -50.244 10.095 61.715 1.00 86.44 420 VAL A N 1
ATOM 3461 C CA . VAL A 1 420 ? -50.684 11.110 62.686 1.00 86.44 420 VAL A CA 1
ATOM 3462 C C . VAL A 1 420 ? -50.525 10.597 64.111 1.00 86.44 420 VAL A C 1
ATOM 3464 O O . VAL A 1 420 ? -49.883 11.252 64.931 1.00 86.44 420 VAL A O 1
ATOM 3467 N N . LYS A 1 421 ? -51.015 9.385 64.387 1.00 82.69 421 LYS A N 1
ATOM 3468 C CA . LYS A 1 421 ? -50.918 8.757 65.703 1.00 82.69 421 LYS A CA 1
ATOM 3469 C C . LYS A 1 421 ? -49.473 8.618 66.173 1.00 82.69 421 LYS A C 1
ATOM 3471 O O . LYS A 1 421 ? -49.167 8.995 67.298 1.00 82.69 421 LYS A O 1
ATOM 3476 N N . ASN A 1 422 ? -48.573 8.117 65.324 1.00 79.25 422 ASN A N 1
ATOM 3477 C CA . ASN A 1 422 ? -47.167 7.960 65.708 1.00 79.25 422 ASN A CA 1
ATOM 3478 C C . ASN A 1 422 ? -46.495 9.309 65.993 1.00 79.25 422 ASN A C 1
ATOM 3480 O O . ASN A 1 422 ? -45.771 9.422 66.977 1.00 79.25 422 ASN A O 1
ATOM 3484 N N . LEU A 1 423 ? -46.740 10.328 65.165 1.00 86.69 423 LEU A N 1
ATOM 3485 C CA . LEU A 1 423 ? -46.153 11.655 65.366 1.00 86.69 423 LEU A CA 1
ATOM 3486 C C . LEU A 1 423 ? -46.657 12.310 66.658 1.00 86.69 423 LEU A C 1
ATOM 3488 O O . LEU A 1 423 ? -45.858 12.838 67.429 1.00 86.69 423 LEU A O 1
ATOM 3492 N N . VAL A 1 424 ? -47.964 12.241 66.921 1.00 86.12 424 VAL A N 1
ATOM 3493 C CA . VAL A 1 424 ? -48.586 12.817 68.124 1.00 86.12 424 VAL A CA 1
ATOM 3494 C C . VAL A 1 424 ? -48.162 12.069 69.385 1.00 86.12 424 VAL A C 1
ATOM 3496 O O . VAL A 1 424 ? -47.796 12.702 70.373 1.00 86.12 424 VAL A O 1
ATOM 3499 N N . GLU A 1 425 ? -48.151 10.733 69.357 1.00 80.94 425 GLU A N 1
ATOM 3500 C CA . GLU A 1 425 ? -47.650 9.929 70.475 1.00 80.94 425 GLU A CA 1
ATOM 3501 C C . GLU A 1 425 ? -46.187 10.266 70.768 1.00 80.94 425 GLU A C 1
ATOM 3503 O O . GLU A 1 425 ? -45.849 10.535 71.917 1.00 80.94 425 GLU A O 1
ATOM 3508 N N . ASN A 1 426 ? -45.328 10.326 69.747 1.00 79.94 426 ASN A N 1
ATOM 3509 C CA . ASN A 1 426 ? -43.920 10.669 69.939 1.00 79.94 426 ASN A CA 1
ATOM 3510 C C . ASN A 1 426 ? -43.755 12.063 70.561 1.00 79.94 426 ASN A C 1
ATOM 3512 O O . ASN A 1 426 ? -43.014 12.214 71.531 1.00 79.94 426 ASN A O 1
ATOM 3516 N N . ALA A 1 427 ? -44.494 13.059 70.068 1.00 84.06 427 ALA A N 1
ATOM 3517 C CA . ALA A 1 427 ? -44.483 14.413 70.616 1.00 84.06 427 ALA A CA 1
ATOM 3518 C C . ALA A 1 427 ? -44.957 14.470 72.084 1.00 84.06 427 ALA A C 1
ATOM 3520 O O . ALA A 1 427 ? -44.422 15.242 72.877 1.00 84.06 427 ALA A O 1
ATOM 3521 N N . LEU A 1 428 ? -45.930 13.639 72.476 1.00 81.06 428 LEU A N 1
ATOM 3522 C CA . LEU A 1 428 ? -46.435 13.568 73.853 1.00 81.06 428 LEU A CA 1
ATOM 3523 C C . LEU A 1 428 ? -45.510 12.801 74.808 1.00 81.06 428 LEU A C 1
ATOM 3525 O O . LEU A 1 428 ? -45.386 13.196 75.967 1.00 81.06 428 LEU A O 1
ATOM 3529 N N . PHE A 1 429 ? -44.906 11.700 74.350 1.00 77.06 429 PHE A N 1
ATOM 3530 C CA . PHE A 1 429 ? -44.045 10.842 75.173 1.00 77.06 429 PHE A CA 1
ATOM 3531 C C . PHE A 1 429 ? -42.624 11.389 75.314 1.00 77.06 429 PHE A C 1
ATOM 3533 O O . PHE A 1 429 ? -42.042 11.295 76.394 1.00 77.06 429 PHE A O 1
ATOM 3540 N N . HIS A 1 430 ? -42.061 11.926 74.230 1.00 76.19 430 HIS A N 1
ATOM 3541 C CA . HIS A 1 430 ? -40.656 12.337 74.160 1.00 76.19 430 HIS A CA 1
ATOM 3542 C C . HIS A 1 430 ? -40.469 13.860 74.101 1.00 76.19 430 HIS A C 1
ATOM 3544 O O . HIS A 1 430 ? -39.396 14.349 74.455 1.00 76.19 430 HIS A O 1
ATOM 3550 N N . GLY A 1 431 ? -41.492 14.609 73.681 1.00 79.56 431 GLY A N 1
ATOM 3551 C CA . GLY A 1 431 ? -41.472 16.072 73.627 1.00 79.56 431 GLY A CA 1
ATOM 3552 C C . GLY A 1 431 ? -41.932 16.744 74.926 1.00 79.56 431 GLY A C 1
ATOM 3553 O O . GLY A 1 431 ? -42.025 16.129 75.991 1.00 79.56 431 GLY A O 1
ATOM 3554 N N . LYS A 1 432 ? -42.239 18.046 74.846 1.00 82.50 432 LYS A N 1
ATOM 3555 C CA . LYS A 1 432 ? -42.849 18.813 75.949 1.00 82.50 432 LYS A CA 1
ATOM 3556 C C . LYS A 1 432 ? -44.212 19.371 75.549 1.00 82.50 432 LYS A C 1
ATOM 3558 O O . LYS A 1 432 ? -44.378 19.928 74.466 1.00 82.50 432 LYS A O 1
ATOM 3563 N N . LYS A 1 433 ? -45.179 19.273 76.464 1.00 83.62 433 LYS A N 1
ATOM 3564 C CA . LYS A 1 433 ? -46.518 19.860 76.307 1.00 83.62 433 LYS A CA 1
ATOM 3565 C C . LYS A 1 433 ? -46.462 21.400 76.362 1.00 83.62 433 LYS A C 1
ATOM 3567 O O . LYS A 1 433 ? -45.614 21.934 77.078 1.00 83.62 433 LYS A O 1
ATOM 3572 N N . PRO A 1 434 ? -47.403 22.115 75.717 1.00 86.81 434 PRO A N 1
ATOM 3573 C CA . PRO A 1 434 ? -48.478 21.598 74.857 1.00 86.81 434 PRO A CA 1
ATOM 3574 C C . PRO A 1 434 ? -47.989 21.141 73.472 1.00 86.81 434 PRO A C 1
ATOM 3576 O O . PRO A 1 434 ? -47.103 21.749 72.888 1.00 86.81 434 PRO A O 1
ATOM 3579 N N . VAL A 1 435 ? -48.587 20.089 72.916 1.00 89.50 435 VAL A N 1
ATOM 3580 C CA . VAL A 1 435 ? -48.301 19.655 71.536 1.00 89.50 435 VAL A CA 1
ATOM 3581 C C . VAL A 1 435 ? -49.292 20.341 70.602 1.00 89.50 435 VAL A C 1
ATOM 3583 O O . VAL A 1 435 ? -50.496 20.239 70.804 1.00 89.50 435 VAL A O 1
ATOM 3586 N N . ARG A 1 436 ? -48.818 21.056 69.586 1.00 91.81 436 ARG A N 1
ATOM 3587 C CA . ARG A 1 436 ? -49.659 21.736 68.594 1.00 91.81 436 ARG A CA 1
ATOM 3588 C C . ARG A 1 436 ? -49.733 20.904 67.325 1.00 91.81 436 ARG A C 1
ATOM 3590 O O . ARG A 1 436 ? -48.699 20.556 66.759 1.00 91.81 436 ARG A O 1
ATOM 3597 N N . VAL A 1 437 ? -50.946 20.613 66.873 1.00 91.50 437 VAL A N 1
ATOM 3598 C CA . VAL A 1 437 ? -51.200 19.967 65.585 1.00 91.50 437 VAL A CA 1
ATOM 3599 C C . VAL A 1 437 ? -51.829 20.993 64.656 1.00 91.50 437 VAL A C 1
ATOM 3601 O O . VAL A 1 437 ? -52.946 21.439 64.901 1.00 91.50 437 VAL A O 1
ATOM 3604 N N . GLU A 1 438 ? -51.107 21.389 63.613 1.00 93.25 438 GLU A N 1
ATOM 3605 C CA . GLU A 1 438 ? -51.553 22.393 62.646 1.00 93.25 438 GLU A CA 1
ATOM 3606 C C . GLU A 1 438 ? -51.802 21.759 61.282 1.00 93.25 438 GLU A C 1
ATOM 3608 O O . GLU A 1 438 ? -50.946 21.044 60.750 1.00 93.25 438 GLU A O 1
ATOM 3613 N N . LEU A 1 439 ? -52.949 22.080 60.688 1.00 91.62 439 LEU A N 1
ATOM 3614 C CA . LEU A 1 439 ? -53.268 21.722 59.315 1.00 91.62 439 LEU A CA 1
ATOM 3615 C C . LEU A 1 439 ? -53.135 22.925 58.391 1.00 91.62 439 LEU A C 1
ATOM 3617 O O . LEU A 1 439 ? -53.733 23.979 58.601 1.00 91.62 439 LEU A O 1
ATOM 3621 N N . VAL A 1 440 ? -52.371 22.742 57.319 1.00 90.06 440 VAL A N 1
ATOM 3622 C CA . VAL A 1 440 ? -52.247 23.713 56.236 1.00 90.06 440 VAL A CA 1
ATOM 3623 C C . VAL A 1 440 ? -52.578 23.010 54.932 1.00 90.06 440 VAL A C 1
ATOM 3625 O O . VAL A 1 440 ? -51.831 22.146 54.479 1.00 90.06 440 VAL A O 1
ATOM 3628 N N . LEU A 1 441 ? -53.696 23.407 54.331 1.00 85.44 441 LEU A N 1
ATOM 3629 C CA . LEU A 1 441 ? -54.081 22.981 52.995 1.00 85.44 441 LEU A CA 1
ATOM 3630 C C . LEU A 1 441 ? -53.745 24.099 52.002 1.00 85.44 441 LEU A C 1
ATOM 3632 O O . LEU A 1 441 ? -54.198 25.235 52.162 1.00 85.44 441 LEU A O 1
ATOM 3636 N N . GLN A 1 442 ? -52.917 23.792 51.007 1.00 83.56 442 GLN A N 1
ATOM 3637 C CA . GLN A 1 442 ? -52.576 24.704 49.915 1.00 83.56 442 GLN A CA 1
ATOM 3638 C C . GLN A 1 442 ? -52.703 23.956 48.591 1.00 83.56 442 GLN A C 1
ATOM 3640 O O . GLN A 1 442 ? -51.904 23.066 48.310 1.00 83.56 442 GLN A O 1
ATOM 3645 N N . GLN A 1 443 ? -53.687 24.345 47.773 1.00 78.12 443 GLN A N 1
ATOM 3646 C CA . GLN A 1 443 ? -53.991 23.679 46.500 1.00 78.12 443 GLN A CA 1
ATOM 3647 C C . GLN A 1 443 ? -54.232 22.171 46.722 1.00 78.12 443 GLN A C 1
ATOM 3649 O O . GLN A 1 443 ? -55.125 21.825 47.485 1.00 78.12 443 GLN A O 1
ATOM 3654 N N . ASP A 1 444 ? -53.406 21.301 46.132 1.00 80.31 444 ASP A N 1
ATOM 3655 C CA . ASP A 1 444 ? -53.485 19.837 46.254 1.00 80.31 444 ASP A CA 1
ATOM 3656 C C . ASP A 1 444 ? -52.528 19.260 47.318 1.00 80.31 444 ASP A C 1
ATOM 3658 O O . ASP A 1 444 ? -52.300 18.050 47.379 1.00 80.31 444 ASP A O 1
ATOM 3662 N N . ILE A 1 445 ? -51.920 20.107 48.155 1.00 86.25 445 ILE A N 1
ATOM 3663 C CA . ILE A 1 445 ? -50.952 19.686 49.174 1.00 86.25 445 ILE A CA 1
ATOM 3664 C C . ILE A 1 445 ? -51.554 19.864 50.567 1.00 86.25 445 ILE A C 1
ATOM 3666 O O . ILE A 1 445 ? -51.773 20.984 51.037 1.00 86.25 445 ILE A O 1
ATOM 3670 N N . LEU A 1 446 ? -51.742 18.739 51.258 1.00 87.88 446 LEU A N 1
ATOM 3671 C CA . LEU A 1 446 ? -52.051 18.691 52.683 1.00 87.88 446 LEU A CA 1
ATOM 3672 C C . LEU A 1 446 ? -50.753 18.623 53.492 1.00 87.88 446 LEU A C 1
ATOM 3674 O O . LEU A 1 446 ? -50.001 17.654 53.402 1.00 87.88 446 LEU A O 1
ATOM 3678 N N . THR A 1 447 ? -50.507 19.636 54.319 1.00 90.19 447 THR A N 1
ATOM 3679 C CA . THR A 1 447 ? -49.401 19.647 55.282 1.00 90.19 447 THR A CA 1
ATOM 3680 C C . THR A 1 447 ? -49.954 19.545 56.699 1.00 90.19 447 THR A C 1
ATOM 3682 O O . THR A 1 447 ? -50.618 20.467 57.171 1.00 90.19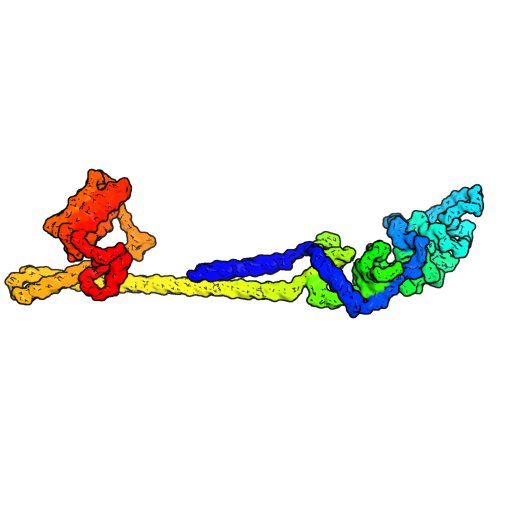 447 THR A O 1
ATOM 3685 N N . LEU A 1 448 ? -49.640 18.449 57.392 1.00 91.25 448 LEU A N 1
ATOM 3686 C CA . LEU A 1 448 ? -49.896 18.279 58.822 1.00 91.25 448 LEU A CA 1
ATOM 3687 C C . LEU A 1 448 ? -48.592 18.490 59.589 1.00 91.25 448 LEU A C 1
ATOM 3689 O O . LEU A 1 448 ? -47.591 17.825 59.320 1.00 91.25 448 LEU A O 1
ATOM 3693 N N . LYS A 1 449 ? -48.600 19.418 60.544 1.00 91.50 449 LYS A N 1
ATOM 3694 C CA . LYS A 1 449 ? -47.459 19.701 61.418 1.00 91.50 449 LYS A CA 1
ATOM 3695 C C . LYS A 1 449 ? -47.797 19.264 62.832 1.00 91.50 449 LYS A C 1
ATOM 3697 O O . LYS A 1 449 ? -48.817 19.686 63.361 1.00 91.50 449 LYS A O 1
ATOM 3702 N N . VAL A 1 450 ? -46.926 18.471 63.446 1.00 90.19 450 VAL A N 1
ATOM 3703 C CA . VAL A 1 450 ? -46.965 18.168 64.882 1.00 90.19 450 VAL A CA 1
ATOM 3704 C C . VAL A 1 450 ? -45.764 18.854 65.516 1.00 90.19 450 VAL A C 1
ATOM 3706 O O . VAL A 1 450 ? -44.634 18.618 65.098 1.00 90.19 450 VAL A O 1
ATOM 3709 N N . ILE A 1 451 ? -46.016 19.749 66.465 1.00 89.06 451 ILE A N 1
ATOM 3710 C CA . ILE A 1 451 ? -45.011 20.625 67.066 1.00 89.06 451 ILE A CA 1
ATOM 3711 C C . ILE A 1 451 ? -45.097 20.470 68.582 1.00 89.06 451 ILE A C 1
ATOM 3713 O O . ILE A 1 451 ? -46.106 20.834 69.180 1.00 89.06 451 ILE A O 1
ATOM 3717 N N . ASP A 1 452 ? -44.053 19.957 69.218 1.00 86.81 452 ASP A N 1
ATOM 3718 C CA . ASP A 1 452 ? -43.907 20.002 70.673 1.00 86.81 452 ASP A CA 1
ATOM 3719 C C . ASP A 1 452 ? -43.066 21.218 71.118 1.00 86.81 452 ASP A C 1
ATOM 3721 O O . ASP A 1 452 ? -42.422 21.884 70.306 1.00 86.81 452 ASP A O 1
ATOM 3725 N N . HIS A 1 453 ? -43.094 21.545 72.413 1.00 81.44 453 HIS A N 1
ATOM 3726 C CA . HIS A 1 453 ? -42.316 22.644 73.007 1.00 81.44 453 HIS A CA 1
ATOM 3727 C C . HIS A 1 453 ? -40.967 22.182 73.599 1.00 81.44 453 HIS A C 1
ATOM 3729 O O . HIS A 1 453 ? -40.444 22.786 74.540 1.00 81.44 453 HIS A O 1
ATOM 3735 N N . GLY A 1 454 ? -40.418 21.072 73.107 1.00 75.50 454 GLY A N 1
ATOM 3736 C CA . GLY A 1 454 ? -39.101 20.563 73.469 1.00 75.50 454 GLY A CA 1
ATOM 3737 C C . GLY A 1 454 ? -37.954 21.404 72.899 1.00 75.50 454 GLY A C 1
ATOM 3738 O O . GLY A 1 454 ? -38.132 22.248 72.023 1.00 75.50 454 GLY A O 1
ATOM 3739 N N . GLU A 1 455 ? -36.747 21.171 73.413 1.00 74.44 455 GLU A N 1
ATOM 3740 C CA . GLU A 1 455 ? -35.516 21.747 72.861 1.00 74.44 455 GLU A CA 1
ATOM 3741 C C . GLU A 1 455 ? -34.889 20.741 71.893 1.00 74.44 455 GLU A C 1
ATOM 3743 O O . GLU A 1 455 ? -34.628 19.598 72.270 1.00 74.44 455 GLU A O 1
ATOM 3748 N N . ASN A 1 456 ? -34.644 21.156 70.648 1.00 68.00 456 ASN A N 1
ATOM 3749 C CA . ASN A 1 456 ? -33.944 20.331 69.670 1.00 68.00 456 ASN A CA 1
ATOM 3750 C C . ASN A 1 456 ? -32.454 20.698 69.646 1.00 68.00 456 ASN A C 1
ATOM 3752 O O . ASN A 1 456 ? -32.079 21.782 69.200 1.00 68.00 456 ASN A O 1
ATOM 3756 N N . ASN A 1 457 ? -31.607 19.776 70.103 1.00 66.38 457 ASN A N 1
ATOM 3757 C CA . ASN A 1 457 ? -30.153 19.951 70.111 1.00 66.38 457 ASN A CA 1
ATOM 3758 C C . ASN A 1 457 ? -29.485 19.572 68.776 1.00 66.38 457 ASN A C 1
ATOM 3760 O O . ASN A 1 457 ? -28.271 19.727 68.640 1.00 66.38 457 ASN A O 1
ATOM 3764 N N . TYR A 1 458 ? -30.252 19.079 67.800 1.00 69.94 458 TYR A N 1
ATOM 3765 C CA . TYR A 1 458 ? -29.752 18.595 66.515 1.00 69.94 458 TYR A CA 1
ATOM 3766 C C . TYR A 1 458 ? -30.105 19.560 65.382 1.00 69.94 458 TYR A C 1
ATOM 3768 O O . TYR A 1 458 ? -31.197 20.129 65.340 1.00 69.94 458 TYR A O 1
ATOM 3776 N N . LYS A 1 459 ? -29.176 19.745 64.438 1.00 68.25 459 LYS A N 1
ATOM 3777 C CA . LYS A 1 459 ? -29.317 20.721 63.346 1.00 68.25 459 LYS A CA 1
ATOM 3778 C C . LYS A 1 459 ? -29.958 20.129 62.094 1.00 68.25 459 LYS A C 1
ATOM 3780 O O . LYS A 1 459 ? -30.409 20.883 61.236 1.00 68.25 459 LYS A O 1
ATOM 3785 N N . SER A 1 460 ? -29.996 18.802 61.968 1.00 69.81 460 SER A N 1
ATOM 3786 C CA . SER A 1 460 ? -30.571 18.112 60.810 1.00 69.81 460 SER A CA 1
ATOM 3787 C C . SER A 1 460 ? -31.202 16.769 61.178 1.00 69.81 460 SER A C 1
ATOM 3789 O O . SER A 1 460 ? -30.853 16.159 62.187 1.00 69.81 460 SER A O 1
ATOM 3791 N N . LEU A 1 461 ? -32.110 16.290 60.323 1.00 67.69 461 LEU A N 1
ATOM 3792 C CA . LEU A 1 461 ? -32.716 14.962 60.451 1.00 67.69 461 LEU A CA 1
ATOM 3793 C C . LEU A 1 461 ? -31.661 13.841 60.362 1.00 67.69 461 LEU A C 1
ATOM 3795 O O . LEU A 1 461 ? -31.760 12.845 61.074 1.00 67.69 461 LEU A O 1
ATOM 3799 N N . ASP A 1 462 ? -30.625 14.027 59.539 1.00 66.38 462 ASP A N 1
ATOM 3800 C CA . ASP A 1 462 ? -29.532 13.061 59.381 1.00 66.38 462 ASP A CA 1
ATOM 3801 C C . ASP A 1 462 ? -28.705 12.910 60.669 1.00 66.38 462 ASP A C 1
ATOM 3803 O O . ASP A 1 462 ? -28.329 11.795 61.031 1.00 66.38 462 ASP A O 1
ATOM 3807 N N . GLU A 1 463 ? -28.469 14.006 61.402 1.00 65.12 463 GLU A N 1
ATOM 3808 C CA . GLU A 1 463 ? -27.798 13.969 62.713 1.00 65.12 463 GLU A CA 1
ATOM 3809 C C . GLU A 1 463 ? -28.612 13.184 63.752 1.00 65.12 463 GLU A C 1
ATOM 3811 O O . GLU A 1 463 ? -28.033 12.407 64.512 1.00 65.12 463 GLU A O 1
ATOM 3816 N N . ILE A 1 464 ? -29.943 13.325 63.745 1.00 63.59 464 ILE A N 1
ATOM 3817 C CA . ILE A 1 464 ? -30.850 12.588 64.641 1.00 63.59 464 ILE A CA 1
ATOM 3818 C C . ILE A 1 464 ? -30.778 11.080 64.351 1.00 63.59 464 ILE A C 1
ATOM 3820 O O . ILE A 1 464 ? -30.586 10.275 65.262 1.00 63.59 464 ILE A O 1
ATOM 3824 N N . LEU A 1 465 ? -30.848 10.687 63.073 1.00 57.50 465 LEU A N 1
ATOM 3825 C CA . LEU A 1 465 ? -30.826 9.279 62.649 1.00 57.50 465 LEU A CA 1
ATOM 3826 C C . LEU A 1 465 ? -29.468 8.584 62.876 1.00 57.50 465 LEU A C 1
ATOM 3828 O O . LEU A 1 465 ? -29.405 7.354 62.974 1.00 57.50 465 LEU A O 1
ATOM 3832 N N . LEU A 1 466 ? -28.375 9.351 62.944 1.00 54.41 466 LEU A N 1
ATOM 3833 C CA . LEU A 1 466 ? -27.028 8.850 63.237 1.00 54.41 466 LEU A CA 1
ATOM 3834 C C . LEU A 1 466 ? -26.791 8.636 64.740 1.00 54.41 466 LEU A C 1
ATOM 3836 O O . LEU A 1 466 ? -26.136 7.658 65.109 1.00 54.41 466 LEU A O 1
ATOM 3840 N N . PHE A 1 467 ? -27.317 9.519 65.597 1.00 47.78 467 PHE A N 1
ATOM 3841 C CA . PHE A 1 467 ? -27.069 9.487 67.044 1.00 47.78 467 PHE A CA 1
ATOM 3842 C C . PHE A 1 467 ? -27.802 8.333 67.749 1.00 47.78 467 PHE A C 1
ATOM 3844 O O . PHE A 1 467 ? -27.247 7.702 68.648 1.00 47.78 467 PHE A O 1
ATOM 3851 N N . ASP A 1 468 ? -28.993 7.968 67.269 1.00 45.47 468 ASP A N 1
ATOM 3852 C CA . ASP A 1 468 ? -29.820 6.885 67.829 1.00 45.47 468 ASP A CA 1
ATOM 3853 C C . ASP A 1 468 ? -29.207 5.478 67.686 1.00 45.47 468 ASP A C 1
ATOM 3855 O O . ASP A 1 468 ? -29.631 4.519 68.332 1.00 45.47 468 ASP A O 1
ATOM 3859 N N . ARG A 1 469 ? -28.153 5.326 66.871 1.00 45.00 469 ARG A N 1
ATOM 3860 C CA . ARG A 1 469 ? -27.395 4.067 66.765 1.00 45.00 469 ARG A CA 1
ATOM 3861 C C . ARG A 1 469 ? -26.383 3.874 67.896 1.00 45.00 469 ARG A C 1
ATOM 3863 O O . ARG A 1 469 ? -25.810 2.790 68.005 1.00 45.00 469 ARG A O 1
ATOM 3870 N N . ILE A 1 470 ? -26.151 4.890 68.730 1.00 41.78 470 ILE A N 1
ATOM 3871 C CA . ILE A 1 470 ? -25.108 4.894 69.759 1.00 41.78 470 ILE A CA 1
ATOM 3872 C C . ILE A 1 470 ? -25.741 5.103 71.148 1.00 41.78 470 ILE A C 1
ATOM 3874 O O . ILE A 1 470 ? -25.719 6.184 71.723 1.00 41.78 470 ILE A O 1
ATOM 3878 N N . GLY A 1 471 ? -26.243 4.014 71.737 1.00 43.31 471 GLY A N 1
ATOM 3879 C CA . GLY A 1 471 ? -26.000 3.756 73.163 1.00 43.31 471 GLY A CA 1
ATOM 3880 C C . GLY A 1 471 ? -26.935 4.348 74.227 1.00 43.31 471 GLY A C 1
ATOM 3881 O O . GLY A 1 471 ? -26.450 4.675 75.308 1.00 43.31 471 GLY A O 1
ATOM 3882 N N . LYS A 1 472 ? -28.258 4.384 74.023 1.00 38.06 472 LYS A N 1
ATOM 3883 C CA . LYS A 1 472 ? -29.226 4.389 75.144 1.00 38.06 472 LYS A CA 1
ATOM 3884 C C . LYS A 1 472 ? -30.350 3.393 74.877 1.00 38.06 472 LYS A C 1
ATOM 3886 O O . LYS A 1 472 ? -30.830 3.297 73.755 1.00 38.06 472 LYS A O 1
ATOM 3891 N N . SER A 1 473 ? -30.748 2.639 75.901 1.00 39.47 473 SER A N 1
ATOM 3892 C CA . SER A 1 473 ? -31.907 1.744 75.873 1.00 39.47 473 SER A CA 1
ATOM 3893 C C . SER A 1 473 ? -33.190 2.560 75.692 1.00 39.47 473 SER A C 1
ATOM 3895 O O . SER A 1 473 ? -33.869 2.915 76.653 1.00 39.47 473 SER A O 1
ATOM 3897 N N . SER A 1 474 ? -33.513 2.893 74.445 1.00 41.84 474 SER A N 1
ATOM 3898 C CA . SER A 1 474 ? -34.800 3.470 74.089 1.00 41.84 474 SER A CA 1
ATOM 3899 C C . SER A 1 474 ? -35.882 2.411 74.302 1.00 41.84 474 SER A C 1
ATOM 3901 O O . SER A 1 474 ? -35.738 1.230 73.971 1.00 41.84 474 SER A O 1
ATOM 3903 N N . THR A 1 475 ? -36.982 2.814 74.935 1.00 43.50 475 THR A N 1
ATOM 3904 C CA . THR A 1 475 ? -38.126 1.930 75.170 1.00 43.50 475 THR A CA 1
ATOM 3905 C C . THR A 1 475 ? -38.988 1.734 73.913 1.00 43.50 475 THR A C 1
ATOM 3907 O O . THR A 1 475 ? -39.862 0.864 73.889 1.00 43.50 475 THR A O 1
ATOM 3910 N N . GLY A 1 476 ? -38.704 2.486 72.844 1.00 47.88 476 GLY A N 1
ATOM 3911 C CA . GLY A 1 476 ? -39.357 2.429 71.538 1.00 47.88 476 GLY A CA 1
ATOM 3912 C C . GLY A 1 476 ? -38.507 1.773 70.442 1.00 47.88 476 GLY A C 1
ATOM 3913 O O . GLY A 1 476 ? -37.304 1.599 70.575 1.00 47.88 476 GLY A O 1
ATOM 3914 N N . LEU A 1 477 ? -39.156 1.408 69.332 1.00 44.72 477 LEU A N 1
ATOM 3915 C CA . LEU A 1 477 ? -38.542 0.747 68.165 1.00 44.72 477 LEU A CA 1
ATOM 3916 C C . LEU A 1 477 ? -37.851 1.700 67.173 1.00 44.72 477 LEU A C 1
ATOM 3918 O O . LEU A 1 477 ? -37.562 1.280 66.060 1.00 44.72 477 LEU A O 1
ATOM 3922 N N . GLY A 1 478 ? -37.581 2.949 67.562 1.00 39.22 478 GLY A N 1
ATOM 3923 C CA . GLY A 1 478 ? -36.728 3.871 66.810 1.00 39.22 478 GLY A CA 1
ATOM 3924 C C . GLY A 1 478 ? -37.259 4.274 65.433 1.00 39.22 478 GLY A C 1
ATOM 3925 O O . GLY A 1 478 ? -36.958 3.640 64.427 1.00 39.22 478 GLY A O 1
ATOM 3926 N N . LEU A 1 479 ? -37.989 5.387 65.414 1.00 29.98 479 LEU A N 1
ATOM 3927 C CA . LEU A 1 479 ? -37.718 6.544 64.550 1.00 29.98 479 LEU A CA 1
ATOM 3928 C C . LEU A 1 479 ? -38.140 7.762 65.398 1.00 29.98 479 LEU A C 1
ATOM 3930 O O . LEU A 1 479 ? -39.220 8.319 65.190 1.00 29.98 479 LEU A O 1
ATOM 3934 N N . GLY A 1 480 ? -37.342 8.059 66.434 1.00 35.09 480 GLY A N 1
ATOM 3935 C CA . GLY A 1 480 ? -37.638 9.031 67.497 1.00 35.09 480 GLY A CA 1
ATOM 3936 C C . GLY A 1 480 ? -37.450 8.454 68.892 1.00 35.09 480 GLY A C 1
ATOM 3937 O O . GLY A 1 480 ? -38.114 7.426 69.172 1.00 35.09 480 GLY A O 1
#

Radius of gyration: 57.12 Å; chains: 1; bounding box: 94×46×167 Å